Protein AF-A0A1A9VKH6-F1 (afdb_monomer_lite)

Sequence (543 aa):
MSTLSVKIGAVLDGSFSSAMTGSSAQLSRLGSTIRQLDTSMKSVSKFKELKHGALTSKVSWNKLEKQVTSLAQKGKTLKAAFDEANASVAKAKEAYLQKKDETSKAKLNEAKKLAAEAKKAYSQHKKDKTFEADFDKAKKEAKEGRLAYLQKRGALHAFSEEVRKSGKNIQSLIRDQHKLGASAEKLRSQYSKLNSAIKKRDMFLGRKAYFKSQMLETAGLALTLAAPIKVAIDFESAMADVKKVVQFDEDDAIHDKKAAEFGQKLKELSRTIPLSATELAQIAASGGQLGVPQEDLIKFITTVAKMSTAFDMSAEEAGDSIAKLANVYGIKVSEMERVGNIINHLSDNSAAKAGDMVKALAIVGGTAKQFGLNVKETSSLVNAFISLGKQPAKAATAINALLSKLQTAEGQSKEFKAAFEDMGITAGEMTQMISKNGQDALLYFFETLEKVDNQERSQILLNLFGQEYQDDIALLVGSLKNYKDAINNLAEEKKFEKSMQKEFDNRAATTANNLRLLRNAIAEVGMNLGSVMLPPLKWISSL

pLDDT: mean 78.03, std 17.99, range [29.08, 98.19]

Foldseek 3Di:
DVVVVVVVLVVLCVVVLCVVLVLLVVLVVLLVVLVVLLVLVVLLVVLVVLVVQLVVLVVVLVVLVVVLVVLVVVLVVLVVQLVVLVVQLVVLVVVCVVPVDPVSVVSNVVSVVSNVVSCVVNVCCVPPPVSVVVNVVSVVSSVVSVVSSVVSVVVSVVSQVVCVVVVHHNVVSVVCLVVLVVVLVVSVVVLVVSVVVVPPPVSPVVCLVVVVPPPVPDPPSCPSLVQLQVLLVLLVVLLVLLLVQAQPDPDPVSSVVVSVVVLVVLLVVLLVFLDFSSLLSLLSSLCSNLVNHPVCSVLLSVLLSLLCLLQVHRSNLSSLLLSLLCVLQVNHSVCSLLLSLLLLLLVVVAVAGSSQLSLLCSLQSNLCVVLVHDSLLSSLQSSLLVRLVDGSVLSSVLNSLVSVLLLCVVVDDPLLQVLQVVLVHGSVVLNVVSVVPSSVSVLSVLVSLLPDDPVSSLSSLCSRRNPSRSVSVVSCSVVVVSSVVSSVSPPDSVVRSCSSVVSSVVSCPDSSSSSSSSSSSSSSVSNVSNVSVVVVVVVVVVD

Radius of gyration: 35.44 Å; chains: 1; bounding box: 100×58×112 Å

Organism: Glossina austeni (NCBI:txid7395)

Secondary structure (DSSP, 8-state):
-HHHHHHHHHHHHHHHHHHHHHHHHHHHHHHHHHHHHHHHHHHHHHHHHHHHHHHHHHHHHHHHHHHHHHHHHHHHHHHHHHHHHHHHHHHHHHHHHHH-SHHHHHHHHHHHHHHHHHHHHHHHHHH-HHHHHHHHHHHHHHHHHHHHHHHHHHHHHHHHHHHHHTT--HHHHHHHHHTHHHHHHHHHHHHHHHHHHHT-THHHHHHHHHHTTTTTS-GGGHHHHHHHHHHHHHHHHHHHHHHHH----SSHHHHHHHHHHHHHHHHHHTTTSSS-HHHHHHHHHHHHHTT--HHHHHHHHHHHHHHHHHHT--HHHHHHHHHHHHHHHT--GGGHHHHHHHHHHHHHTSS--HHHHHHHHHHHHHHHHHHT--HHHHHHHHHHHHHTT--HHHHHHHHHHHHHHHHTGGGS-HHHHHHHHHTT--HHHHHHHHHH-HHHHHHHHHHHHHHS-HHHHHHHHHHHH-TTTHHHHHHHHTTHHHHHHHHHHTS-GGGTTTHHHHHHHHHHTSHHHHHHHHHHHHHHHHHHHHTTTHHHHHHHHT-

Structure (mmCIF, N/CA/C/O backbone):
data_AF-A0A1A9VKH6-F1
#
_entry.id   AF-A0A1A9VKH6-F1
#
loop_
_atom_site.group_PDB
_atom_site.id
_atom_site.type_symbol
_atom_site.label_atom_id
_atom_site.label_alt_id
_atom_site.label_comp_id
_atom_site.label_asym_id
_atom_site.label_entity_id
_atom_site.label_se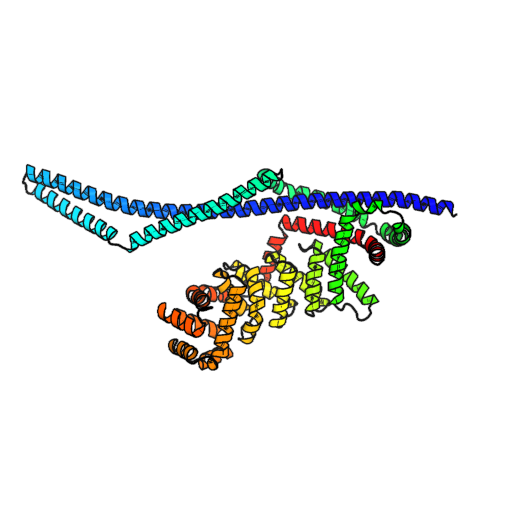q_id
_atom_site.pdbx_PDB_ins_code
_atom_site.Cartn_x
_atom_site.Cartn_y
_atom_site.Cartn_z
_atom_site.occupancy
_atom_site.B_iso_or_equiv
_atom_site.auth_seq_id
_atom_site.auth_comp_id
_atom_site.auth_asym_id
_atom_site.auth_atom_id
_atom_site.pdbx_PDB_model_num
ATOM 1 N N . MET A 1 1 ? 28.522 18.075 -61.435 1.00 38.22 1 MET A N 1
ATOM 2 C CA . MET A 1 1 ? 27.787 17.259 -60.436 1.00 38.22 1 MET A CA 1
ATOM 3 C C . MET A 1 1 ? 27.740 17.881 -59.032 1.00 38.22 1 MET A C 1
ATOM 5 O O . MET A 1 1 ? 26.731 17.701 -58.371 1.00 38.22 1 MET A O 1
ATOM 9 N N . SER A 1 2 ? 28.743 18.663 -58.600 1.00 35.50 2 SER A N 1
ATOM 10 C CA . SER A 1 2 ? 28.798 19.309 -57.265 1.00 35.50 2 SER A CA 1
ATOM 11 C C . SER A 1 2 ? 27.659 20.311 -56.955 1.00 35.50 2 SER A C 1
ATOM 13 O O . SER A 1 2 ? 27.172 20.388 -55.834 1.00 35.50 2 SER A O 1
ATOM 15 N N . THR A 1 3 ? 27.139 21.036 -57.946 1.00 29.84 3 THR A N 1
ATOM 16 C CA . THR A 1 3 ? 26.068 22.033 -57.740 1.00 29.84 3 THR A CA 1
ATOM 17 C C . THR A 1 3 ? 24.657 21.440 -57.636 1.00 29.84 3 THR A C 1
ATOM 19 O O . THR A 1 3 ? 23.766 22.075 -57.069 1.00 29.84 3 THR A O 1
ATOM 22 N N . LEU A 1 4 ? 24.439 20.219 -58.144 1.00 29.08 4 LEU A N 1
ATOM 23 C CA . LEU A 1 4 ? 23.148 19.525 -58.052 1.00 29.08 4 LEU A CA 1
ATOM 24 C C . LEU A 1 4 ? 22.957 18.865 -56.674 1.00 29.08 4 LEU A C 1
ATOM 26 O O . LEU A 1 4 ? 21.856 18.903 -56.133 1.00 29.08 4 LEU A O 1
ATOM 30 N N . SER A 1 5 ? 24.024 18.323 -56.074 1.00 30.30 5 SER A N 1
ATOM 31 C CA . SER A 1 5 ? 23.990 17.705 -54.739 1.00 30.30 5 SER A CA 1
ATOM 32 C C . SER A 1 5 ? 23.751 18.725 -53.618 1.00 30.30 5 SER A C 1
ATOM 34 O O . SER A 1 5 ? 22.994 18.441 -52.693 1.00 30.30 5 SER A O 1
ATOM 36 N N . VAL A 1 6 ? 24.305 19.937 -53.732 1.00 34.12 6 VAL A N 1
ATOM 37 C CA . VAL A 1 6 ? 24.100 21.031 -52.759 1.00 34.12 6 VAL A CA 1
ATOM 38 C C . VAL A 1 6 ? 22.668 21.584 -52.809 1.00 34.12 6 VAL A C 1
ATOM 40 O O . VAL A 1 6 ? 22.063 21.834 -51.767 1.00 34.12 6 VAL A O 1
ATOM 43 N N . LYS A 1 7 ? 22.069 21.711 -54.004 1.00 31.88 7 LYS A N 1
ATOM 44 C CA . LYS A 1 7 ? 20.663 22.134 -54.154 1.00 31.88 7 LYS A CA 1
ATOM 45 C C . LYS A 1 7 ? 19.668 21.083 -53.654 1.00 31.88 7 LYS A C 1
ATOM 47 O O . LYS A 1 7 ? 18.652 21.452 -53.075 1.00 31.88 7 LYS A O 1
ATOM 52 N N . ILE A 1 8 ? 19.957 19.792 -53.839 1.00 32.19 8 ILE A N 1
ATOM 53 C CA . ILE A 1 8 ? 19.136 18.703 -53.286 1.00 32.19 8 ILE A CA 1
ATOM 54 C C . ILE A 1 8 ? 19.253 18.668 -51.752 1.00 32.19 8 ILE A C 1
ATOM 56 O O . ILE A 1 8 ? 18.231 18.520 -51.089 1.00 32.19 8 ILE A O 1
ATOM 60 N N . GLY A 1 9 ? 20.446 18.902 -51.188 1.00 30.28 9 GLY A N 1
ATOM 61 C CA . GLY A 1 9 ? 20.658 19.066 -49.742 1.00 30.28 9 GLY A CA 1
ATOM 62 C C . GLY A 1 9 ? 19.829 20.207 -49.141 1.00 30.28 9 GLY A C 1
ATOM 63 O O . GLY A 1 9 ? 19.011 19.966 -48.265 1.00 30.28 9 GLY A O 1
ATOM 64 N N . ALA A 1 10 ? 19.909 21.421 -49.696 1.00 36.41 10 ALA A N 1
ATOM 65 C CA . ALA A 1 10 ? 19.155 22.580 -49.198 1.00 36.41 10 ALA A CA 1
ATOM 66 C C . ALA A 1 10 ? 17.617 22.423 -49.290 1.00 36.41 10 ALA A C 1
ATOM 68 O O . ALA A 1 10 ? 16.876 22.900 -48.428 1.00 36.41 10 ALA A O 1
ATOM 69 N N . VAL A 1 11 ? 17.113 21.733 -50.320 1.00 31.38 11 VAL A N 1
ATOM 70 C CA . VAL A 1 11 ? 15.673 21.450 -50.487 1.00 31.38 11 VAL A CA 1
ATOM 71 C C . VAL A 1 11 ? 15.212 20.313 -49.560 1.00 31.38 11 VAL A C 1
ATOM 73 O O . VAL A 1 11 ? 14.100 20.360 -49.019 1.00 31.38 11 VAL A O 1
ATOM 76 N N . LEU A 1 12 ? 16.060 19.309 -49.315 1.00 29.84 12 LEU A N 1
ATOM 77 C CA . LEU A 1 12 ? 15.813 18.256 -48.324 1.00 29.84 12 LEU A CA 1
ATOM 78 C C . LEU A 1 12 ? 15.900 18.787 -46.885 1.00 29.84 12 LEU A C 1
ATOM 80 O O . LEU A 1 12 ? 15.102 18.352 -46.057 1.00 29.84 12 LEU A O 1
ATOM 84 N N . ASP A 1 13 ? 16.763 19.766 -46.612 1.00 35.47 13 ASP A N 1
ATOM 85 C CA . ASP A 1 13 ? 16.831 20.512 -45.349 1.00 35.47 13 ASP A CA 1
ATOM 86 C C . ASP A 1 13 ? 15.595 21.359 -45.101 1.00 35.47 13 ASP A C 1
ATOM 88 O O . ASP A 1 13 ? 14.974 21.258 -44.045 1.00 35.47 13 ASP A O 1
ATOM 92 N N . GLY A 1 14 ? 15.195 22.171 -46.084 1.00 35.62 14 GLY A N 1
ATOM 93 C CA . GLY A 1 14 ? 14.018 23.028 -45.963 1.00 35.62 14 GLY A CA 1
ATOM 94 C C . GLY A 1 14 ? 12.742 22.212 -45.756 1.00 35.62 14 GLY A C 1
ATOM 95 O O . GLY A 1 14 ? 11.915 22.550 -44.908 1.00 35.62 14 GLY A O 1
ATOM 96 N N . SER A 1 15 ? 12.603 21.091 -46.469 1.00 40.88 15 SER A N 1
ATOM 97 C CA . SER A 1 15 ? 11.463 20.180 -46.319 1.00 40.88 15 SER A CA 1
ATOM 98 C C . SER A 1 15 ? 11.532 19.328 -45.047 1.00 40.88 15 SER A C 1
ATOM 100 O O . SER A 1 15 ? 10.490 19.061 -44.448 1.00 40.88 15 SER A O 1
ATOM 102 N N . PHE A 1 16 ? 12.724 18.934 -44.583 1.00 38.78 16 PHE A N 1
ATOM 103 C CA . PHE A 1 16 ? 12.888 18.189 -43.334 1.00 38.78 16 PHE A CA 1
ATOM 104 C C . PHE A 1 16 ? 12.698 19.063 -42.104 1.00 38.78 16 PHE A C 1
ATOM 106 O O . PHE A 1 16 ? 11.911 18.692 -41.242 1.00 38.78 16 PHE A O 1
ATOM 113 N N . SER A 1 17 ? 13.363 20.215 -42.040 1.00 43.66 17 SER A N 1
ATOM 114 C CA . SER A 1 17 ? 13.210 21.195 -40.965 1.00 43.66 17 SER A CA 1
ATOM 115 C C . SER A 1 17 ? 11.751 21.630 -40.859 1.00 43.66 17 SER A C 1
ATOM 117 O O . SER A 1 17 ? 11.148 21.510 -39.799 1.00 43.66 17 SER A O 1
ATOM 119 N N . SER A 1 18 ? 11.096 21.952 -41.979 1.00 47.28 18 SER A N 1
ATOM 120 C CA . SER A 1 18 ? 9.662 22.276 -41.971 1.00 47.28 18 SER A CA 1
ATOM 121 C C . SER A 1 18 ? 8.783 21.102 -41.517 1.00 47.28 18 SER A C 1
ATOM 123 O O . SER A 1 18 ? 7.842 21.300 -40.747 1.00 47.28 18 SER A O 1
ATOM 125 N N . ALA A 1 19 ? 9.089 19.866 -41.932 1.00 45.59 19 ALA A N 1
ATOM 126 C CA . ALA A 1 19 ? 8.353 18.677 -41.495 1.00 45.59 19 ALA A CA 1
ATOM 127 C C . ALA A 1 19 ? 8.596 18.335 -40.013 1.00 45.59 19 ALA A C 1
ATOM 129 O O . ALA A 1 19 ? 7.666 17.919 -39.320 1.00 45.59 19 ALA A O 1
ATOM 130 N N . MET A 1 20 ? 9.816 18.522 -39.508 1.00 45.56 20 MET A N 1
ATOM 131 C CA . MET A 1 20 ? 10.227 18.208 -38.140 1.00 45.56 20 MET A CA 1
ATOM 132 C C . MET A 1 20 ? 9.765 19.290 -37.165 1.00 45.56 20 MET A C 1
ATOM 134 O O . MET A 1 20 ? 9.184 18.962 -36.136 1.00 45.56 20 MET A O 1
ATOM 138 N N . THR A 1 21 ? 9.909 20.568 -37.512 1.00 53.59 21 THR A N 1
ATOM 139 C CA . THR A 1 21 ? 9.347 21.702 -36.767 1.00 53.59 21 THR A CA 1
ATOM 140 C C . THR A 1 21 ? 7.821 21.663 -36.794 1.00 53.59 21 THR A C 1
ATOM 142 O O . THR A 1 21 ? 7.192 21.864 -35.757 1.00 53.59 21 THR A O 1
ATOM 145 N N . GLY A 1 22 ? 7.205 21.307 -37.928 1.00 54.53 22 GLY A N 1
ATOM 146 C CA . GLY A 1 22 ? 5.760 21.090 -38.030 1.00 54.53 22 GLY A CA 1
ATOM 147 C C . GLY A 1 22 ? 5.271 19.941 -37.142 1.00 54.53 22 GLY A C 1
ATOM 148 O O . GLY A 1 22 ? 4.321 20.112 -36.375 1.00 54.53 22 GLY A O 1
ATOM 149 N N . SER A 1 23 ? 5.962 18.798 -37.175 1.00 53.09 23 SER A N 1
ATOM 150 C CA . SER A 1 23 ? 5.648 17.633 -36.336 1.00 53.09 23 SER A CA 1
ATOM 151 C C . SER A 1 23 ? 5.913 17.902 -34.852 1.00 53.09 23 SER A C 1
ATOM 153 O O . SER A 1 23 ? 5.099 17.529 -34.012 1.00 53.09 23 SER A O 1
ATOM 155 N N . SER A 1 24 ? 6.996 18.605 -34.508 1.00 55.12 24 SER A N 1
ATOM 156 C CA . SER A 1 24 ? 7.325 18.982 -33.129 1.00 55.12 24 SER A CA 1
ATOM 157 C C . SER A 1 24 ? 6.338 20.002 -32.565 1.00 55.12 24 SER A C 1
ATOM 159 O O . SER A 1 24 ? 5.857 19.850 -31.443 1.00 55.12 24 SER A O 1
ATOM 161 N N . ALA A 1 25 ? 5.940 21.004 -33.353 1.00 61.00 25 ALA A N 1
ATOM 162 C CA . ALA A 1 25 ? 4.904 21.954 -32.961 1.00 61.00 25 ALA A CA 1
ATOM 163 C C . ALA A 1 25 ? 3.552 21.253 -32.745 1.00 61.00 25 ALA A C 1
ATOM 165 O O . ALA A 1 25 ? 2.851 21.552 -31.777 1.00 61.00 25 ALA A O 1
ATOM 166 N N . GLN A 1 26 ? 3.194 20.287 -33.599 1.00 59.97 26 GLN A N 1
ATOM 167 C CA . GLN A 1 26 ? 1.998 19.460 -33.416 1.00 59.97 26 GLN A CA 1
ATOM 168 C C . GLN A 1 26 ? 2.089 18.576 -32.164 1.00 59.97 26 GLN A C 1
ATOM 170 O O . GLN A 1 26 ? 1.139 18.553 -31.384 1.00 59.97 26 GLN A O 1
ATOM 175 N N . LEU A 1 27 ? 3.224 17.914 -31.918 1.00 57.16 27 LEU A N 1
ATOM 176 C CA . LEU A 1 27 ? 3.473 17.109 -30.714 1.00 57.16 27 LEU A CA 1
ATOM 177 C C . LEU A 1 27 ? 3.444 17.953 -29.438 1.00 57.16 27 LEU A C 1
ATOM 179 O O . LEU A 1 27 ? 2.855 17.540 -28.444 1.00 57.16 27 LEU A O 1
ATOM 183 N N . SER A 1 28 ? 4.026 19.150 -29.470 1.00 62.94 28 SER A N 1
ATOM 184 C CA . SER A 1 28 ? 4.010 20.105 -28.361 1.00 62.94 28 SER A CA 1
ATOM 185 C C . SER A 1 28 ? 2.585 20.569 -28.047 1.00 62.94 28 SER A C 1
ATOM 187 O O . SER A 1 28 ? 2.179 20.562 -26.886 1.00 62.94 28 SER A O 1
ATOM 189 N N . ARG A 1 29 ? 1.775 20.865 -29.076 1.00 63.88 29 ARG A N 1
ATOM 190 C CA . ARG A 1 29 ? 0.344 21.197 -28.930 1.00 63.88 29 ARG A CA 1
ATOM 191 C C . ARG A 1 29 ? -0.488 20.019 -28.415 1.00 63.88 29 ARG A C 1
ATOM 193 O O . ARG A 1 29 ? -1.351 20.202 -27.561 1.00 63.88 29 ARG A O 1
ATOM 200 N N . LEU A 1 30 ? -0.230 18.806 -28.903 1.00 59.88 30 LEU A N 1
ATOM 201 C CA . LEU A 1 30 ? -0.862 17.575 -28.414 1.00 59.88 30 LEU A CA 1
ATOM 202 C C . LEU A 1 30 ? -0.508 17.337 -26.941 1.00 59.88 30 LEU A C 1
ATOM 204 O O . LEU A 1 30 ? -1.391 17.128 -26.113 1.00 59.88 30 LEU A O 1
ATOM 208 N N . GLY A 1 31 ? 0.775 17.447 -26.598 1.00 60.72 31 GLY A N 1
ATOM 209 C CA . GLY A 1 31 ? 1.282 17.311 -25.238 1.00 60.72 31 GLY A CA 1
ATOM 210 C C . GLY A 1 31 ? 0.727 18.370 -24.284 1.00 60.72 31 GLY A C 1
ATOM 211 O O . GLY A 1 31 ? 0.340 18.032 -23.166 1.00 60.72 31 GLY A O 1
ATOM 212 N N . SER A 1 32 ? 0.633 19.634 -24.706 1.00 64.25 32 SER A N 1
ATOM 213 C CA . SER A 1 32 ? 0.041 20.705 -23.894 1.00 64.25 32 SER A CA 1
ATOM 214 C C . SER A 1 32 ? -1.461 20.499 -23.689 1.00 64.25 32 SER A C 1
ATOM 216 O O . SER A 1 32 ? -1.935 20.641 -22.563 1.00 64.25 32 SER A O 1
ATOM 218 N N . THR A 1 33 ? -2.184 20.058 -24.723 1.00 62.16 33 THR A N 1
ATOM 219 C CA . THR A 1 33 ? -3.607 19.692 -24.629 1.00 62.16 33 THR A CA 1
ATOM 220 C C . THR A 1 33 ? -3.812 18.541 -23.644 1.00 62.16 33 THR A C 1
ATOM 222 O O . THR A 1 33 ? -4.641 18.635 -22.744 1.00 62.16 33 THR A O 1
ATOM 225 N N . ILE A 1 34 ? -3.007 17.477 -23.734 1.00 59.28 34 ILE A N 1
ATOM 226 C CA . ILE A 1 34 ? -3.058 16.339 -22.802 1.00 59.28 34 ILE A CA 1
ATOM 227 C C . ILE A 1 34 ? -2.752 16.770 -21.370 1.00 59.28 34 ILE A C 1
ATOM 229 O O . ILE A 1 34 ? -3.459 16.358 -20.456 1.00 59.28 34 ILE A O 1
ATOM 233 N N . ARG A 1 35 ? -1.741 17.620 -21.149 1.00 64.69 35 ARG A N 1
ATOM 234 C CA . ARG A 1 35 ? -1.442 18.159 -19.810 1.00 64.69 35 ARG A CA 1
ATOM 235 C C . ARG A 1 35 ? -2.611 18.971 -19.263 1.00 64.69 35 ARG A C 1
ATOM 237 O O . ARG A 1 35 ? -2.974 18.800 -18.108 1.00 64.69 35 ARG A O 1
ATOM 244 N N . GLN A 1 36 ? -3.228 19.820 -20.084 1.00 66.38 36 GLN A N 1
ATOM 245 C CA . GLN A 1 36 ? -4.409 20.581 -19.675 1.00 66.38 36 GLN A CA 1
ATOM 246 C C . GLN A 1 36 ? -5.580 19.662 -19.304 1.00 66.38 36 GLN A C 1
ATOM 248 O O . GLN A 1 36 ? -6.253 19.929 -18.307 1.00 66.38 36 GLN A O 1
ATOM 253 N N . LEU A 1 37 ? -5.795 18.583 -20.063 1.00 62.09 37 LEU A N 1
ATOM 254 C CA . LEU A 1 37 ? -6.806 17.565 -19.776 1.00 62.09 37 LEU A CA 1
ATOM 255 C C . LEU A 1 37 ? -6.500 16.787 -18.485 1.00 62.09 37 LEU A C 1
ATOM 257 O O . LEU A 1 37 ? -7.397 16.629 -17.661 1.00 62.09 37 LEU A O 1
ATOM 261 N N . ASP A 1 38 ? -5.251 16.366 -18.269 1.00 61.97 38 ASP A N 1
ATOM 262 C CA . ASP A 1 38 ? -4.799 15.676 -17.050 1.00 61.97 38 ASP A CA 1
ATOM 263 C C . ASP A 1 38 ? -5.007 16.546 -15.807 1.00 61.97 38 ASP A C 1
ATOM 265 O O . ASP A 1 38 ? -5.661 16.125 -14.852 1.00 61.97 38 ASP A O 1
ATOM 269 N N . THR A 1 39 ? -4.547 17.801 -15.845 1.00 69.69 39 THR A N 1
ATOM 270 C CA . THR A 1 39 ? -4.762 18.761 -14.756 1.00 69.69 39 THR A CA 1
ATOM 271 C C . THR A 1 39 ? -6.251 18.944 -14.473 1.00 69.69 39 THR A C 1
ATOM 273 O O . THR A 1 39 ? -6.669 18.908 -13.320 1.00 69.69 39 THR A O 1
ATOM 276 N N . SER A 1 40 ? -7.073 19.095 -15.515 1.00 69.50 40 SER A N 1
ATOM 277 C CA . SER A 1 40 ? -8.523 19.236 -15.368 1.00 69.50 40 SER A CA 1
ATOM 278 C C . SER A 1 40 ? -9.177 17.992 -14.750 1.00 69.50 40 SER A C 1
ATOM 280 O O . SER A 1 40 ? -10.001 18.130 -13.848 1.00 69.50 40 SER A O 1
ATOM 282 N N . MET A 1 41 ? -8.789 16.780 -15.160 1.00 66.38 41 MET A N 1
ATOM 283 C CA . MET A 1 41 ? -9.298 15.537 -14.564 1.00 66.38 41 MET A CA 1
ATOM 284 C C . MET A 1 41 ? -8.860 15.359 -13.112 1.00 66.38 41 MET A C 1
ATOM 286 O O . MET A 1 41 ? -9.684 14.976 -12.282 1.00 66.38 41 MET A O 1
ATOM 290 N N . LYS A 1 42 ? -7.600 15.668 -12.783 1.00 71.69 42 LYS A N 1
ATOM 291 C CA . LYS A 1 42 ? -7.101 15.669 -11.399 1.00 71.69 42 LYS A CA 1
ATOM 292 C C . LYS A 1 42 ? -7.910 16.624 -10.534 1.00 71.69 42 LYS A C 1
ATOM 294 O O . LYS A 1 42 ? -8.342 16.237 -9.450 1.00 71.69 42 LYS A O 1
ATOM 299 N N . SER A 1 43 ? -8.205 17.823 -11.044 1.00 75.62 43 SER A N 1
ATOM 300 C CA . SER A 1 43 ? -9.053 18.775 -10.330 1.00 75.62 43 SER A CA 1
ATOM 301 C C . SER A 1 43 ? -10.467 18.237 -10.094 1.00 75.62 43 SER A C 1
ATOM 303 O O . SER A 1 43 ? -11.006 18.380 -8.998 1.00 75.62 43 SER A O 1
ATOM 305 N N . VAL A 1 44 ? -11.066 17.573 -11.088 1.00 71.94 44 VAL A N 1
ATOM 306 C CA . VAL A 1 44 ? -12.396 16.958 -10.945 1.00 71.94 44 VAL A CA 1
ATOM 307 C C . VAL A 1 44 ? -12.380 15.783 -9.963 1.00 71.94 44 VAL A C 1
ATOM 309 O O . VAL A 1 44 ? -13.291 15.669 -9.144 1.00 71.94 44 VAL A O 1
ATOM 312 N N . SER A 1 45 ? -11.354 14.929 -10.009 1.00 68.81 45 SER A N 1
ATOM 313 C CA . SER A 1 45 ? -11.185 13.814 -9.071 1.00 68.81 45 SER A CA 1
ATOM 314 C C . SER A 1 45 ? -11.080 14.322 -7.633 1.00 68.81 45 SER A C 1
ATOM 316 O O . SER A 1 45 ? -11.867 13.918 -6.774 1.00 68.81 45 SER A O 1
ATOM 318 N N . LYS A 1 46 ? -10.208 15.314 -7.394 1.00 78.12 46 LYS A N 1
ATOM 319 C CA . LYS A 1 46 ? -10.039 15.919 -6.070 1.00 78.12 46 LYS A CA 1
ATOM 320 C C . LYS A 1 46 ? -11.318 16.584 -5.570 1.00 78.12 46 LYS A C 1
ATOM 322 O O . LYS A 1 46 ? -11.678 16.429 -4.405 1.00 78.12 46 LYS A O 1
ATOM 327 N N . PHE A 1 47 ? -12.059 17.260 -6.450 1.00 82.38 47 PHE A N 1
ATOM 328 C CA . PHE A 1 47 ? -13.367 17.812 -6.104 1.00 82.38 47 PHE A CA 1
ATOM 329 C C . PHE A 1 47 ? -14.367 16.727 -5.689 1.00 82.38 47 PHE A C 1
ATOM 331 O O . PHE A 1 47 ? -15.064 16.897 -4.689 1.00 82.38 47 PHE A O 1
ATOM 338 N N . LYS A 1 48 ? -14.451 15.612 -6.431 1.00 74.75 48 LYS A N 1
ATOM 339 C CA . LYS A 1 48 ? -15.344 14.488 -6.098 1.00 74.75 48 LYS A CA 1
ATOM 340 C C . LYS A 1 48 ? -14.987 13.875 -4.745 1.00 74.75 48 LYS A C 1
ATOM 342 O O . LYS A 1 48 ? -15.892 13.667 -3.942 1.00 74.75 48 LYS A O 1
ATOM 347 N N . GLU A 1 49 ? -13.701 13.655 -4.478 1.00 76.44 49 GLU A N 1
ATOM 348 C CA . GLU A 1 49 ? -13.193 13.144 -3.199 1.00 76.44 49 GLU A CA 1
ATOM 349 C C . GLU A 1 49 ? -13.579 14.069 -2.033 1.00 76.44 49 GLU A C 1
ATOM 351 O O . GLU A 1 49 ? -14.222 13.637 -1.075 1.00 76.44 49 GLU A O 1
ATOM 356 N N . LEU A 1 50 ? -13.273 15.368 -2.144 1.00 75.00 50 LEU A N 1
ATOM 357 C CA . LEU A 1 50 ? -13.598 16.364 -1.118 1.00 75.00 50 LEU A CA 1
ATOM 358 C C . LEU A 1 50 ? -15.114 16.501 -0.912 1.00 75.00 50 LEU A C 1
ATOM 360 O O . LEU A 1 50 ? -15.583 16.582 0.226 1.00 75.00 50 LEU A O 1
ATOM 364 N N . LYS A 1 51 ? -15.899 16.481 -1.998 1.00 75.62 51 LYS A N 1
ATOM 365 C CA . LYS A 1 51 ? -17.366 16.537 -1.950 1.00 75.62 51 LYS A CA 1
ATOM 366 C C . LYS A 1 51 ? -17.944 15.305 -1.266 1.00 75.62 51 LYS A C 1
ATOM 368 O O . LYS A 1 51 ? -18.813 15.451 -0.409 1.00 75.62 51 LYS A O 1
ATOM 373 N N . HIS A 1 52 ? -17.469 14.114 -1.621 1.00 71.81 52 HIS A N 1
ATOM 374 C CA . HIS A 1 52 ? -17.884 12.872 -0.979 1.00 71.81 52 HIS A CA 1
ATOM 375 C C . HIS A 1 52 ? -17.535 12.896 0.513 1.00 71.81 52 HIS A C 1
ATOM 377 O O . HIS A 1 52 ? -18.414 12.706 1.349 1.00 71.81 52 HIS A O 1
ATOM 383 N N . GLY A 1 53 ? -16.296 13.258 0.862 1.00 61.56 53 GLY A N 1
ATOM 384 C CA . GLY A 1 53 ? -15.856 13.380 2.250 1.00 61.56 53 GLY A CA 1
ATOM 385 C C . GLY A 1 53 ? -16.712 14.345 3.079 1.00 61.56 53 GLY A C 1
ATOM 386 O O . GLY A 1 53 ? -17.035 14.028 4.225 1.00 61.56 53 GLY A O 1
ATOM 387 N N . ALA A 1 54 ? -17.101 15.492 2.509 1.00 65.25 54 ALA A N 1
ATOM 388 C CA . ALA A 1 54 ? -17.978 16.470 3.155 1.00 65.25 54 ALA A CA 1
ATOM 389 C C . ALA A 1 54 ? -19.434 15.983 3.290 1.00 65.25 54 ALA A C 1
ATOM 391 O O . ALA A 1 54 ? -20.092 16.283 4.285 1.00 65.25 54 ALA A O 1
ATOM 392 N N . LEU A 1 55 ? -19.956 15.232 2.315 1.00 60.78 55 LEU A N 1
ATOM 393 C CA . LEU A 1 55 ? -21.300 14.651 2.391 1.00 60.78 55 LEU A CA 1
ATOM 394 C C . LEU A 1 55 ? -21.372 13.539 3.440 1.00 60.78 55 LEU A C 1
ATOM 396 O O . LEU A 1 55 ? -22.282 13.546 4.267 1.00 60.78 55 LEU A O 1
ATOM 400 N N . THR A 1 56 ? -20.394 12.633 3.457 1.00 61.28 56 THR A N 1
ATOM 401 C CA . THR A 1 56 ? -20.336 11.532 4.425 1.00 61.28 56 THR A CA 1
ATOM 402 C C . THR A 1 56 ? -20.215 12.064 5.854 1.00 61.28 56 THR A C 1
ATOM 404 O O . THR A 1 56 ? -20.952 11.627 6.733 1.00 61.28 56 THR A O 1
ATOM 407 N N . SER A 1 57 ? -19.375 13.080 6.096 1.00 51.25 57 SER A N 1
ATOM 408 C CA . SER A 1 57 ? -19.293 13.710 7.423 1.00 51.25 57 SER A CA 1
ATOM 409 C C . SER A 1 57 ? -20.567 14.461 7.814 1.00 51.25 57 SER A C 1
ATOM 411 O O . SER A 1 57 ? -20.945 14.421 8.982 1.00 51.25 57 SER A O 1
ATOM 413 N N . LYS A 1 58 ? -21.270 15.090 6.859 1.00 62.47 58 LYS A N 1
ATOM 414 C CA . LYS A 1 58 ? -22.578 15.718 7.109 1.00 62.47 58 LYS A CA 1
ATOM 415 C C . LYS A 1 58 ? -23.625 14.694 7.546 1.00 62.47 58 LYS A C 1
ATOM 417 O O . LYS A 1 58 ? -24.374 14.952 8.480 1.00 62.47 58 LYS A O 1
ATOM 422 N N . VAL A 1 59 ? -23.675 13.537 6.888 1.00 57.81 59 VAL A N 1
ATOM 423 C CA . VAL A 1 59 ? -24.604 12.448 7.232 1.00 57.81 59 VAL A CA 1
ATOM 424 C C . VAL A 1 59 ? -24.312 11.915 8.638 1.00 57.81 59 VAL A C 1
ATOM 426 O O . VAL A 1 59 ? -25.239 11.797 9.442 1.00 57.81 59 VAL A O 1
ATOM 429 N N . SER A 1 60 ? -23.040 11.662 8.964 1.00 53.94 60 SER A N 1
ATOM 430 C CA . SER A 1 60 ? -22.631 11.224 10.306 1.00 53.94 60 SER A CA 1
ATOM 431 C C . SER A 1 60 ? -22.963 12.261 11.380 1.00 53.94 60 SER A C 1
ATOM 433 O O . SER A 1 60 ? -23.546 11.911 12.403 1.00 53.94 60 SER A O 1
ATOM 435 N N . TRP A 1 61 ? -22.668 13.542 11.133 1.00 59.16 61 TRP A N 1
ATOM 436 C CA . TRP A 1 61 ? -23.025 14.630 12.045 1.00 59.16 61 TRP A CA 1
ATOM 437 C C . TRP A 1 61 ? -24.542 14.714 12.271 1.00 59.16 61 TRP A C 1
ATOM 439 O O . TRP A 1 61 ? -24.974 14.736 13.420 1.00 59.16 61 TRP A O 1
ATOM 449 N N . ASN A 1 62 ? -25.357 14.656 11.213 1.00 58.19 62 ASN A N 1
ATOM 450 C CA . ASN A 1 62 ? -26.819 14.670 11.335 1.00 58.19 62 ASN A CA 1
ATOM 451 C C . ASN A 1 62 ? -27.353 13.490 12.170 1.00 58.19 62 ASN A C 1
ATOM 453 O O . ASN A 1 62 ? -28.357 13.629 12.866 1.00 58.19 62 ASN A O 1
ATOM 457 N N . LYS A 1 63 ? -26.715 12.313 12.101 1.00 60.94 63 LYS A N 1
ATOM 458 C CA . LYS A 1 63 ? -27.090 11.149 12.922 1.00 60.94 63 LYS A CA 1
ATOM 459 C C . LYS A 1 63 ? -26.808 11.401 14.407 1.00 60.94 63 LYS A C 1
ATOM 461 O O . LYS A 1 63 ? -27.679 11.134 15.231 1.00 60.94 63 LYS A O 1
ATOM 466 N N . LEU A 1 64 ? -25.636 11.951 14.723 1.00 56.19 64 LEU A N 1
ATOM 467 C CA . LEU A 1 64 ? -25.247 12.324 16.088 1.00 56.19 64 LEU A CA 1
ATOM 468 C C . LEU A 1 64 ? -26.147 13.439 16.639 1.00 56.19 64 LEU A C 1
ATOM 470 O O . LEU A 1 64 ? -26.605 13.371 17.775 1.00 56.19 64 LEU A O 1
ATOM 474 N N . GLU A 1 65 ? -26.483 14.432 15.814 1.00 58.91 65 GLU A N 1
ATOM 475 C CA . GLU A 1 65 ? -27.413 15.499 16.191 1.00 58.91 65 GLU A CA 1
ATOM 476 C C . GLU A 1 65 ? -28.806 14.940 16.509 1.00 58.91 65 GLU A C 1
ATOM 478 O O . GLU A 1 65 ? -29.365 15.266 17.554 1.00 58.91 65 GLU A O 1
ATOM 483 N N . LYS A 1 66 ? -29.329 14.014 15.690 1.00 63.97 66 LYS A N 1
ATOM 484 C CA . LYS A 1 66 ? -30.589 13.310 15.986 1.00 63.97 66 LYS A CA 1
ATOM 485 C C . LYS A 1 66 ? -30.536 12.542 17.307 1.00 63.97 66 LYS A C 1
ATOM 487 O O . LYS A 1 66 ? -31.523 12.551 18.039 1.00 63.97 66 LYS A O 1
ATOM 492 N N . GLN A 1 67 ? -29.410 11.902 17.631 1.00 64.81 67 GLN A N 1
ATOM 493 C CA . GLN A 1 67 ? -29.231 11.231 18.922 1.00 64.81 67 GLN A CA 1
ATOM 494 C C . GLN A 1 67 ? -29.293 12.235 20.078 1.00 64.81 67 GLN A C 1
ATOM 496 O O . GLN A 1 67 ? -30.079 12.033 21.006 1.00 64.81 67 GLN A O 1
ATOM 501 N N . VAL A 1 68 ? -28.580 13.361 19.981 1.00 64.62 68 VAL A N 1
ATOM 502 C CA . VAL A 1 68 ? -28.642 14.444 20.977 1.00 64.62 68 VAL A CA 1
ATOM 503 C C . VAL A 1 68 ? -30.070 14.979 21.126 1.00 64.62 68 VAL A C 1
ATOM 505 O O . VAL A 1 68 ? -30.554 15.111 22.250 1.00 64.62 68 VAL A O 1
ATOM 508 N N . THR A 1 69 ? -30.786 15.237 20.027 1.00 65.38 69 THR A N 1
ATOM 509 C CA . THR A 1 69 ? -32.186 15.692 20.073 1.00 65.38 69 THR A CA 1
ATOM 510 C C . THR A 1 69 ? -33.099 14.655 20.729 1.00 65.38 69 THR A C 1
ATOM 512 O O . THR A 1 69 ? -33.923 15.020 21.564 1.00 65.38 69 THR A O 1
ATOM 515 N N . SER A 1 70 ? -32.931 13.368 20.414 1.00 70.31 70 SER A N 1
ATOM 516 C CA . SER A 1 70 ? -33.746 12.288 20.987 1.00 70.31 70 SER A CA 1
ATOM 517 C C . SER A 1 70 ? -33.541 12.133 22.499 1.00 70.31 70 SER A C 1
ATOM 519 O O . SER A 1 70 ? -34.513 12.004 23.246 1.00 70.31 70 SER A O 1
ATOM 521 N N . LEU A 1 71 ? -32.292 12.238 22.967 1.00 73.50 71 LEU A N 1
ATOM 522 C CA . LEU A 1 71 ? -31.952 12.193 24.389 1.00 73.50 71 LEU A CA 1
ATOM 523 C C . LEU A 1 71 ? -32.482 13.438 25.112 1.00 73.50 71 LEU A C 1
ATOM 525 O O . LEU A 1 71 ? -33.105 13.323 26.168 1.00 73.50 71 LEU A O 1
ATOM 529 N N . ALA A 1 72 ? -32.334 14.621 24.508 1.00 71.25 72 ALA A N 1
ATOM 530 C CA . ALA A 1 72 ? -32.879 15.863 25.052 1.00 71.25 72 ALA A CA 1
ATOM 531 C C . ALA A 1 72 ? -34.415 15.826 25.166 1.00 71.25 72 ALA A C 1
ATOM 533 O O . ALA A 1 72 ? -34.983 16.321 26.142 1.00 71.25 72 ALA A O 1
ATOM 534 N N . GLN A 1 73 ? -35.096 15.227 24.187 1.00 73.75 73 GLN A N 1
ATOM 535 C CA . GLN A 1 73 ? -36.550 15.098 24.180 1.00 73.75 73 GLN A CA 1
ATOM 536 C C . GLN A 1 73 ? -37.035 14.101 25.234 1.00 73.75 73 GLN A C 1
ATOM 538 O O . GLN A 1 73 ? -37.974 14.427 25.956 1.00 73.75 73 GLN A O 1
ATOM 543 N N . LYS A 1 74 ? -36.338 12.968 25.408 1.00 73.38 74 LYS A N 1
ATOM 544 C CA . LYS A 1 74 ? -36.607 11.988 26.475 1.00 73.38 74 LYS A CA 1
ATOM 545 C C . LYS A 1 74 ? -36.548 12.626 27.870 1.00 73.38 74 LYS A C 1
ATOM 547 O O . LYS A 1 74 ? -37.448 12.408 28.684 1.00 73.38 74 LYS A O 1
ATOM 552 N N . GLY A 1 75 ? -35.547 13.477 28.120 1.00 70.19 75 GLY A N 1
ATOM 553 C CA . GLY A 1 75 ? -35.432 14.229 29.375 1.00 70.19 75 GLY A CA 1
ATOM 554 C C . GLY A 1 75 ? -36.556 15.252 29.582 1.00 70.19 75 GLY A C 1
ATOM 555 O O . GLY A 1 75 ? -37.121 15.345 30.673 1.00 70.19 75 GLY A O 1
ATOM 556 N N . LYS A 1 76 ? -36.951 15.981 28.526 1.00 76.38 76 LYS A N 1
ATOM 557 C CA . LYS A 1 76 ? -38.079 16.930 28.582 1.00 76.38 76 LYS A CA 1
ATOM 558 C C . LYS A 1 76 ? -39.423 16.243 28.831 1.00 76.38 76 LYS A C 1
ATOM 560 O O . LYS A 1 76 ? -40.194 16.742 29.644 1.00 76.38 76 LYS A O 1
ATOM 565 N N . THR A 1 77 ? -39.704 15.111 28.183 1.00 76.81 77 THR A N 1
ATOM 566 C CA . THR A 1 77 ? -40.965 14.370 28.368 1.00 76.81 77 THR A CA 1
ATOM 567 C C . THR A 1 77 ? -41.112 13.819 29.782 1.00 76.81 77 THR A C 1
ATOM 569 O O . THR A 1 77 ? -42.188 13.919 30.362 1.00 76.81 77 THR A O 1
ATOM 572 N N . LEU A 1 78 ? -40.028 13.307 30.375 1.00 72.81 78 LEU A N 1
ATOM 573 C CA . LEU A 1 78 ? -40.044 12.811 31.756 1.00 72.81 78 LEU A CA 1
ATOM 574 C C . LEU A 1 78 ? -40.273 13.940 32.767 1.00 72.81 78 LEU A C 1
ATOM 576 O O . LEU A 1 78 ? -40.999 13.757 33.743 1.00 72.81 78 LEU A O 1
ATOM 580 N N . LYS A 1 79 ? -39.697 15.122 32.514 1.00 76.00 79 LYS A N 1
ATOM 581 C CA . LYS A 1 79 ? -39.944 16.315 33.327 1.00 76.00 79 LYS A CA 1
ATOM 582 C C . LYS A 1 79 ? -41.390 16.806 33.203 1.00 76.00 79 LYS A C 1
ATOM 584 O O . LYS A 1 79 ? -42.020 17.068 34.222 1.00 76.00 79 LYS A O 1
ATOM 589 N N . ALA A 1 80 ? -41.918 16.892 31.983 1.00 76.44 80 ALA A N 1
ATOM 590 C CA . ALA A 1 80 ? -43.294 17.319 31.737 1.00 76.44 80 ALA A CA 1
ATOM 591 C C . ALA A 1 80 ? -44.316 16.378 32.397 1.00 76.44 80 ALA A C 1
ATOM 593 O O . ALA A 1 80 ? -45.209 16.854 33.088 1.00 76.44 80 ALA A O 1
ATOM 594 N N . ALA A 1 81 ? -44.127 15.058 32.280 1.00 75.50 81 ALA A N 1
ATOM 595 C CA . ALA A 1 81 ? -44.985 14.064 32.929 1.00 75.50 81 ALA A CA 1
ATOM 596 C C . ALA A 1 81 ? -44.968 14.178 34.467 1.00 75.50 81 ALA A C 1
ATOM 598 O O . ALA A 1 81 ? -45.995 14.006 35.120 1.00 75.50 81 ALA A O 1
ATOM 599 N N . PHE A 1 82 ? -43.814 14.503 35.061 1.00 78.38 82 PHE A N 1
ATOM 600 C CA . PHE A 1 82 ? -43.709 14.764 36.499 1.00 78.38 82 PHE A CA 1
ATOM 601 C C . PHE A 1 82 ? -44.417 16.062 36.917 1.00 78.38 82 PHE A C 1
ATOM 603 O O . PHE A 1 82 ? -45.152 16.073 37.908 1.00 78.38 82 PHE A O 1
ATOM 610 N N . ASP A 1 83 ? -44.219 17.147 36.166 1.00 77.06 83 ASP A N 1
ATOM 611 C CA . ASP A 1 83 ? -44.831 18.448 36.448 1.00 77.06 83 ASP A CA 1
ATOM 612 C C . ASP A 1 83 ? -46.373 18.377 36.290 1.00 77.06 83 ASP A C 1
ATOM 614 O O . ASP A 1 83 ? -47.111 18.888 37.138 1.00 77.06 83 ASP A O 1
ATOM 618 N N . GLU A 1 84 ? -46.876 17.646 35.289 1.00 76.62 84 GLU A N 1
ATOM 619 C CA . GLU A 1 84 ? -48.308 17.400 35.052 1.00 76.62 84 GLU A CA 1
ATOM 620 C C . GLU A 1 84 ? -48.953 16.515 36.132 1.00 76.62 84 GLU A C 1
ATOM 622 O O . GLU A 1 84 ? -50.055 16.807 36.614 1.00 76.62 84 GLU A O 1
ATOM 627 N N . ALA A 1 85 ? -48.249 15.475 36.588 1.00 75.50 85 ALA A N 1
ATOM 628 C CA . ALA A 1 85 ? -48.719 14.635 37.686 1.00 75.50 85 ALA A CA 1
ATOM 629 C C . ALA A 1 85 ? -48.818 15.424 39.008 1.00 75.50 85 ALA A C 1
ATOM 631 O O . ALA A 1 85 ? -49.795 15.281 39.745 1.00 75.50 85 ALA A O 1
ATOM 632 N N . ASN A 1 86 ? -47.869 16.327 39.288 1.00 73.88 86 ASN A N 1
ATOM 633 C CA . ASN A 1 86 ? -47.935 17.209 40.461 1.00 73.88 86 ASN A CA 1
ATOM 634 C C . ASN A 1 86 ? -49.071 18.237 40.365 1.00 73.88 86 ASN A C 1
ATOM 636 O O . ASN A 1 86 ? -49.767 18.478 41.355 1.00 73.88 86 ASN A O 1
ATOM 640 N N . ALA A 1 87 ? -49.294 18.820 39.185 1.00 76.44 87 ALA A N 1
ATOM 641 C CA . ALA A 1 87 ? -50.420 19.723 38.955 1.00 76.44 87 ALA A CA 1
ATOM 642 C C . ALA A 1 87 ? -51.770 19.007 39.154 1.00 76.44 87 ALA A C 1
ATOM 644 O O . ALA A 1 87 ? -52.701 19.571 39.732 1.00 76.44 87 ALA A O 1
ATOM 645 N N . SER A 1 88 ? -51.860 17.739 38.745 1.00 74.56 88 SER A N 1
ATOM 646 C CA . SER A 1 88 ? -53.045 16.897 38.948 1.00 74.56 88 SER A CA 1
ATOM 647 C C . SER A 1 88 ? -53.303 16.601 40.429 1.00 74.56 88 SER A C 1
ATOM 649 O O . SER A 1 88 ? -54.452 16.643 40.871 1.00 74.56 88 SER A O 1
ATOM 651 N N . VAL A 1 89 ? -52.249 16.401 41.232 1.00 79.19 89 VAL A N 1
ATOM 652 C CA . VAL A 1 89 ? -52.360 16.288 42.699 1.00 79.19 89 VAL A CA 1
ATOM 653 C C . VAL A 1 89 ? -52.883 17.578 43.325 1.00 79.19 89 VAL A C 1
ATOM 655 O O . VAL A 1 89 ? -53.744 17.511 44.202 1.00 79.19 89 VAL A O 1
ATOM 658 N N . ALA A 1 90 ? -52.395 18.744 42.890 1.00 80.00 90 ALA A N 1
ATOM 659 C CA . ALA A 1 90 ? -52.855 20.034 43.407 1.00 80.00 90 ALA A CA 1
ATOM 660 C C . ALA A 1 90 ? -54.358 20.240 43.145 1.00 80.00 90 ALA A C 1
ATOM 662 O O . ALA A 1 90 ? -55.113 20.491 44.085 1.00 80.00 90 ALA A O 1
ATOM 663 N N . LYS A 1 91 ? -54.806 19.995 41.906 1.00 78.69 91 LYS A N 1
ATOM 664 C CA . LYS A 1 91 ? -56.227 20.069 41.523 1.00 78.69 91 LYS A CA 1
ATOM 665 C C . LYS A 1 91 ? -57.098 19.073 42.293 1.00 78.69 91 LYS A C 1
ATOM 667 O O . LYS A 1 91 ? -58.166 19.431 42.786 1.00 78.69 91 LYS A O 1
ATOM 672 N N . ALA A 1 92 ? -56.649 17.824 42.439 1.00 75.31 92 ALA A N 1
ATOM 673 C CA . ALA A 1 92 ? -57.388 16.809 43.192 1.00 75.31 92 ALA A CA 1
ATOM 674 C C . ALA A 1 92 ? -57.463 17.137 44.695 1.00 75.31 92 ALA A C 1
ATOM 676 O O . ALA A 1 92 ? -58.462 16.839 45.350 1.00 75.31 92 ALA A O 1
ATOM 677 N N . LYS A 1 93 ? -56.427 17.786 45.244 1.00 80.00 93 LYS A N 1
ATOM 678 C CA . LYS A 1 93 ? -56.387 18.230 46.642 1.00 80.00 93 LYS A CA 1
ATOM 679 C C . LYS A 1 93 ? -57.371 19.370 46.889 1.00 80.00 93 LYS A C 1
ATOM 681 O O . LYS A 1 93 ? -58.087 19.324 47.883 1.00 80.00 93 LYS A O 1
ATOM 686 N N . GLU A 1 94 ? -57.439 20.348 45.990 1.00 77.56 94 GLU A N 1
ATOM 687 C CA . GLU A 1 94 ? -58.439 21.423 46.045 1.00 77.56 94 GLU A CA 1
ATOM 688 C C . GLU A 1 94 ? -59.867 20.871 45.961 1.00 77.56 94 GLU A C 1
ATOM 690 O O . GLU A 1 94 ? -60.704 21.203 46.799 1.00 77.56 94 GLU A O 1
ATOM 695 N N . ALA A 1 95 ? -60.129 19.954 45.025 1.00 74.12 95 ALA A N 1
ATOM 696 C CA . ALA A 1 95 ? -61.440 19.321 44.879 1.00 74.12 95 ALA A CA 1
ATOM 697 C C . ALA A 1 95 ? -61.867 18.535 46.135 1.00 74.12 95 ALA A C 1
ATOM 699 O O . ALA A 1 95 ? -63.030 18.597 46.536 1.00 74.12 95 ALA A O 1
ATOM 700 N N . TYR A 1 96 ? -60.934 17.830 46.783 1.00 76.62 96 TYR A N 1
ATOM 701 C CA . TYR A 1 96 ? -61.192 17.150 48.055 1.00 76.62 96 TYR A CA 1
ATOM 702 C C . TYR A 1 96 ? -61.430 18.133 49.209 1.00 76.62 96 TYR A C 1
ATOM 704 O O . TYR A 1 96 ? -62.323 17.912 50.020 1.00 76.62 96 TYR A O 1
ATOM 712 N N . LEU A 1 97 ? -60.681 19.237 49.284 1.00 79.25 97 LEU A N 1
ATOM 713 C CA . LEU A 1 97 ? -60.879 20.257 50.322 1.00 79.25 97 LEU A CA 1
ATOM 714 C C . LEU A 1 97 ? -62.246 20.947 50.215 1.00 79.25 97 LEU A C 1
ATOM 716 O O . LEU A 1 97 ? -62.804 21.321 51.246 1.00 79.25 97 LEU A O 1
ATOM 720 N N . GLN A 1 98 ? -62.783 21.072 48.998 1.00 78.50 98 GLN A N 1
ATOM 721 C CA . GLN A 1 98 ? -64.113 21.628 48.748 1.00 78.50 98 GLN A CA 1
ATOM 722 C C . GLN A 1 98 ? -65.245 20.643 49.062 1.00 78.50 98 GLN A C 1
ATOM 724 O O . GLN A 1 98 ? -66.217 21.031 49.702 1.00 78.50 98 GLN A O 1
ATOM 729 N N . LYS A 1 99 ? -65.144 19.385 48.609 1.00 82.44 99 LYS A N 1
ATOM 730 C CA . LYS A 1 99 ? -66.264 18.427 48.686 1.00 82.44 99 LYS A CA 1
ATOM 731 C C . LYS A 1 99 ? -66.206 17.472 49.881 1.00 82.44 99 LYS A C 1
ATOM 733 O O . LYS A 1 99 ? -67.250 17.062 50.373 1.00 82.44 99 LYS A O 1
ATOM 738 N N . LYS A 1 100 ? -64.999 17.133 50.348 1.00 80.12 100 LYS A N 1
ATOM 739 C CA . LYS A 1 100 ? -64.708 16.239 51.488 1.00 80.12 100 LYS A CA 1
ATOM 740 C C . LYS A 1 100 ? -65.433 14.884 51.457 1.00 80.12 100 LYS A C 1
ATOM 742 O O . LYS A 1 100 ? -65.697 14.300 52.504 1.00 80.12 100 LYS A O 1
ATOM 747 N N . ASP A 1 101 ? -65.720 14.369 50.266 1.00 78.75 101 ASP A N 1
ATOM 748 C CA . ASP A 1 101 ? -66.410 13.095 50.052 1.00 78.75 101 ASP A CA 1
ATOM 749 C C . ASP A 1 101 ? -65.437 11.953 49.689 1.00 78.75 101 ASP A C 1
ATOM 751 O O . ASP A 1 101 ? -64.293 12.176 49.281 1.00 78.75 101 ASP A O 1
ATOM 755 N N . GLU A 1 102 ? -65.897 10.705 49.815 1.00 76.81 102 GLU A N 1
ATOM 756 C CA . GLU A 1 102 ? -65.109 9.497 49.511 1.00 76.81 102 GLU A CA 1
ATOM 757 C C . GLU A 1 102 ? -64.613 9.453 48.052 1.00 76.81 102 GLU A C 1
ATOM 759 O O . GLU A 1 102 ? -63.495 9.010 47.785 1.00 76.81 102 GLU A O 1
ATOM 764 N N . THR A 1 103 ? -65.377 9.995 47.100 1.00 74.69 103 THR A N 1
ATOM 765 C CA . THR A 1 103 ? -65.007 10.000 45.676 1.00 74.69 103 THR A CA 1
ATOM 766 C C . THR A 1 103 ? -63.877 10.992 45.399 1.00 74.69 103 THR A C 1
ATOM 768 O O . THR A 1 103 ? -62.921 10.675 44.687 1.00 74.69 103 THR A O 1
ATOM 771 N N . SER A 1 104 ? -63.941 12.202 45.964 1.00 63.69 104 SER A N 1
ATOM 772 C CA . SER A 1 104 ? -62.854 13.186 45.845 1.00 63.69 104 SER A CA 1
ATOM 773 C C . SER A 1 104 ? -61.593 12.758 46.607 1.00 63.69 104 SER A C 1
ATOM 775 O O . SER A 1 104 ? -60.478 13.005 46.137 1.00 63.69 104 SER A O 1
ATOM 777 N N . LYS A 1 105 ? -61.746 12.022 47.715 1.00 69.94 105 LYS A N 1
ATOM 778 C CA . LYS A 1 105 ? -60.643 11.385 48.455 1.00 69.94 105 LYS A CA 1
ATOM 779 C C . LYS A 1 105 ? -59.956 10.281 47.645 1.00 69.94 105 LYS A C 1
ATOM 781 O O . LYS A 1 105 ? -58.725 10.246 47.592 1.00 69.94 105 LYS A O 1
ATOM 786 N N . ALA A 1 106 ? -60.725 9.420 46.973 1.00 76.12 106 ALA A N 1
ATOM 787 C CA . ALA A 1 106 ? -60.198 8.373 46.095 1.00 76.12 106 ALA A CA 1
ATOM 788 C C . ALA A 1 106 ? -59.395 8.964 44.923 1.00 76.12 106 ALA A C 1
ATOM 790 O O . ALA A 1 106 ? -58.252 8.564 44.699 1.00 76.12 106 ALA A O 1
ATOM 791 N N . LYS A 1 107 ? -59.928 10.002 44.260 1.00 71.50 107 LYS A N 1
ATOM 792 C CA . LYS A 1 107 ? -59.234 10.720 43.173 1.00 71.50 107 LYS A CA 1
ATOM 793 C C . LYS A 1 107 ? -57.935 11.389 43.630 1.00 71.50 107 LYS A C 1
ATOM 795 O O . LYS A 1 107 ? -56.946 11.382 42.901 1.00 71.50 107 LYS A O 1
ATOM 800 N N . LEU A 1 108 ? -57.900 11.941 44.846 1.00 71.56 108 LEU A N 1
ATOM 801 C CA . LEU A 1 108 ? -56.673 12.486 45.433 1.00 71.56 108 LEU A CA 1
ATOM 802 C C . LEU A 1 108 ? -55.622 11.395 45.692 1.00 71.56 108 LEU A C 1
ATOM 804 O O . LEU A 1 108 ? -54.435 11.620 45.455 1.00 71.56 108 LEU A O 1
ATOM 808 N N . ASN A 1 109 ? -56.036 10.224 46.175 1.00 72.50 109 ASN A N 1
ATOM 809 C CA . ASN A 1 109 ? -55.125 9.106 46.426 1.00 72.50 109 ASN A CA 1
ATOM 810 C C . ASN A 1 109 ? -54.550 8.530 45.123 1.00 72.50 109 ASN A C 1
ATOM 812 O O . ASN A 1 109 ? -53.350 8.261 45.055 1.00 72.50 109 ASN A O 1
ATOM 816 N N . GLU A 1 110 ? -55.369 8.417 44.079 1.00 72.94 110 GLU A N 1
ATOM 817 C CA . GLU A 1 110 ? -54.936 7.999 42.744 1.00 72.94 110 GLU A CA 1
ATOM 818 C C . GLU A 1 110 ? -53.947 8.999 42.125 1.00 72.94 110 GLU A C 1
ATOM 820 O O . GLU A 1 110 ? -52.852 8.612 41.712 1.00 72.94 110 GLU A O 1
ATOM 825 N N . ALA A 1 111 ? -54.255 10.302 42.171 1.00 69.88 111 ALA A N 1
ATOM 826 C CA . ALA A 1 111 ? -53.349 11.346 41.694 1.00 69.88 111 ALA A CA 1
ATOM 827 C C . ALA A 1 111 ? -52.003 11.333 42.445 1.00 69.88 111 ALA A C 1
ATOM 829 O O . ALA A 1 111 ? -50.945 11.475 41.832 1.00 69.88 111 ALA A O 1
ATOM 830 N N . LYS A 1 112 ? -52.014 11.115 43.771 1.00 73.50 112 LYS A N 1
ATOM 831 C CA . LYS A 1 112 ? -50.786 10.986 44.579 1.00 73.50 112 LYS A CA 1
ATOM 832 C C . LYS A 1 112 ? -49.962 9.760 44.193 1.00 73.50 112 LYS A C 1
ATOM 834 O O . LYS A 1 112 ? -48.735 9.852 44.178 1.00 73.50 112 LYS A O 1
ATOM 839 N N . LYS A 1 113 ? -50.612 8.634 43.887 1.00 77.69 113 LYS A N 1
ATOM 840 C CA . LYS A 1 113 ? -49.944 7.408 43.435 1.00 77.69 113 LYS A CA 1
ATOM 841 C C . LYS A 1 113 ? -49.248 7.632 42.090 1.00 77.69 113 LYS A C 1
ATOM 843 O O . LYS A 1 113 ? -48.048 7.389 41.990 1.00 77.69 113 LYS A O 1
ATOM 848 N N . LEU A 1 114 ? -49.955 8.199 41.114 1.00 71.00 114 LEU A N 1
ATOM 849 C CA . LEU A 1 114 ? -49.397 8.532 39.798 1.00 71.00 114 LEU A CA 1
ATOM 850 C C . LEU A 1 114 ? -48.253 9.555 39.897 1.00 71.00 114 LEU A C 1
ATOM 852 O O . LEU A 1 114 ? -47.220 9.395 39.250 1.00 71.00 114 LEU A O 1
ATOM 856 N N . ALA A 1 115 ? -48.372 10.564 40.766 1.00 72.81 115 ALA A N 1
ATOM 857 C CA . ALA A 1 115 ? -47.288 11.513 41.023 1.00 72.81 115 ALA A CA 1
ATOM 858 C C . ALA A 1 115 ? -46.074 10.862 41.703 1.00 72.81 115 ALA A C 1
ATOM 860 O O . ALA A 1 115 ? -44.938 11.224 41.397 1.00 72.81 115 ALA A O 1
ATOM 861 N N . ALA A 1 116 ? -46.273 9.881 42.589 1.00 74.81 116 ALA A N 1
ATOM 862 C CA . ALA A 1 116 ? -45.182 9.119 43.194 1.00 74.81 116 ALA A CA 1
ATOM 863 C C . ALA A 1 116 ? -44.461 8.229 42.165 1.00 74.81 116 ALA A C 1
ATOM 865 O O . ALA A 1 116 ? -43.229 8.168 42.168 1.00 74.81 116 ALA A O 1
ATOM 866 N N . GLU A 1 117 ? -45.201 7.597 41.254 1.00 73.06 117 GLU A N 1
ATOM 867 C CA . GLU A 1 117 ? -44.655 6.806 40.144 1.00 73.06 117 GLU A CA 1
ATOM 868 C C . GLU A 1 117 ? -43.887 7.689 39.147 1.00 73.06 117 GLU A C 1
ATOM 870 O O . GLU A 1 117 ? -42.729 7.398 38.836 1.00 73.06 117 GLU A O 1
ATOM 875 N N . ALA A 1 118 ? -44.454 8.832 38.746 1.00 73.44 118 ALA A N 1
ATOM 876 C CA . ALA A 1 118 ? -43.787 9.817 37.893 1.00 73.44 118 ALA A CA 1
ATOM 877 C C . ALA A 1 118 ? -42.538 10.414 38.566 1.00 73.44 118 ALA A C 1
ATOM 879 O O . ALA A 1 118 ? -41.495 10.569 37.930 1.00 73.44 118 ALA A O 1
ATOM 880 N N . LYS A 1 119 ? -42.594 10.681 39.880 1.00 76.44 119 LYS A N 1
ATOM 881 C CA . LYS A 1 119 ? -41.437 11.119 40.676 1.00 76.44 119 LYS A CA 1
ATOM 882 C C . LYS A 1 119 ? -40.354 10.053 40.716 1.00 76.44 119 LYS A C 1
ATOM 884 O O . LYS A 1 119 ? -39.179 10.401 40.616 1.00 76.44 119 LYS A O 1
ATOM 889 N N . LYS A 1 120 ? -40.719 8.776 40.866 1.00 76.81 120 LYS A N 1
ATOM 890 C CA . LYS A 1 120 ? -39.776 7.652 40.869 1.00 76.81 120 LYS A CA 1
ATOM 891 C C . LYS A 1 120 ? -39.102 7.514 39.503 1.00 76.81 120 LYS A C 1
ATOM 893 O O . LYS A 1 120 ? -37.878 7.469 39.467 1.00 76.81 120 LYS A O 1
ATOM 898 N N . ALA A 1 121 ? -39.864 7.569 38.411 1.00 72.94 121 ALA A N 1
ATOM 899 C CA . ALA A 1 121 ? -39.345 7.527 37.043 1.00 72.94 121 ALA A CA 1
ATOM 900 C C . ALA A 1 121 ? -38.424 8.722 36.717 1.00 72.94 121 ALA A C 1
ATOM 902 O O . ALA A 1 121 ? -37.320 8.534 36.207 1.00 72.94 121 ALA A O 1
ATOM 903 N N . TYR A 1 122 ? -38.818 9.947 37.082 1.00 71.19 122 TYR A N 1
ATOM 904 C CA . TYR A 1 122 ? -38.002 11.153 36.890 1.00 71.19 122 TYR A CA 1
ATOM 905 C C . TYR A 1 122 ? -36.754 11.171 37.791 1.00 71.19 122 TYR A C 1
ATOM 907 O O . TYR A 1 122 ? -35.671 11.561 37.358 1.00 71.19 122 TYR A O 1
ATOM 915 N N . SER A 1 123 ? -36.866 10.705 39.039 1.00 66.94 123 SER A N 1
ATOM 916 C CA . SER A 1 123 ? -35.733 10.631 39.974 1.00 66.94 123 SER A CA 1
ATOM 917 C C . SER A 1 123 ? -34.753 9.516 39.617 1.00 66.94 123 SER A C 1
ATOM 919 O O . SER A 1 123 ? -33.556 9.699 39.817 1.00 66.94 123 SER A O 1
ATOM 921 N N . GLN A 1 124 ? -35.231 8.384 39.089 1.00 69.56 124 GLN A N 1
ATOM 922 C CA . GLN A 1 124 ? -34.378 7.337 38.522 1.00 69.56 124 GLN A CA 1
ATOM 923 C C . GLN A 1 124 ? -33.631 7.874 37.305 1.00 69.56 124 GLN A C 1
ATOM 925 O O . GLN A 1 124 ? -32.416 7.768 37.274 1.00 69.56 124 GLN A O 1
ATOM 930 N N . HIS A 1 125 ? -34.313 8.567 36.390 1.00 67.81 125 HIS A N 1
ATOM 931 C CA . HIS A 1 125 ? -33.678 9.228 35.248 1.00 67.81 125 HIS A CA 1
ATOM 932 C C . HIS A 1 125 ? -32.619 10.271 35.650 1.00 67.81 125 HIS A C 1
ATOM 934 O O . HIS A 1 125 ? -31.571 10.350 35.022 1.00 67.81 125 HIS A O 1
ATOM 940 N N . LYS A 1 126 ? -32.863 11.042 36.720 1.00 63.84 126 LYS A N 1
ATOM 941 C CA . LYS A 1 126 ? -31.915 12.039 37.250 1.00 63.84 126 LYS A CA 1
ATOM 942 C C . LYS A 1 126 ? -30.735 11.416 38.016 1.00 63.84 126 LYS A C 1
ATOM 944 O O . LYS A 1 126 ? -29.679 12.028 38.101 1.00 63.84 126 LYS A O 1
ATOM 949 N N . LYS A 1 127 ? -30.920 10.244 38.634 1.00 63.25 127 LYS A N 1
ATOM 950 C CA . LYS A 1 127 ? -29.865 9.512 39.366 1.00 63.25 127 LYS A CA 1
ATOM 951 C C . LYS A 1 127 ? -29.096 8.523 38.490 1.00 63.25 127 LYS A C 1
ATOM 953 O O . LYS A 1 127 ? -28.078 7.995 38.935 1.00 63.25 127 LYS A O 1
ATOM 958 N N . ASP A 1 128 ? -29.580 8.264 37.281 1.00 67.75 128 ASP A N 1
ATOM 959 C CA . ASP A 1 128 ? -28.936 7.397 36.314 1.00 67.75 128 ASP A CA 1
ATOM 960 C C . ASP A 1 128 ? -27.713 8.104 35.720 1.00 67.75 128 ASP A C 1
ATOM 962 O O . ASP A 1 128 ? -27.785 8.785 34.697 1.00 67.75 128 ASP A O 1
ATOM 966 N N . LYS A 1 129 ? -26.569 7.952 36.402 1.00 64.25 129 LYS A N 1
ATOM 967 C CA . LYS A 1 129 ? -25.271 8.491 35.968 1.00 64.25 129 LYS A CA 1
ATOM 968 C C . LYS A 1 129 ? -24.916 8.076 34.535 1.00 64.25 129 LYS A C 1
ATOM 970 O O . LYS A 1 129 ? -24.121 8.761 33.899 1.00 64.25 129 LYS A O 1
ATOM 975 N N . THR A 1 130 ? -25.495 6.981 34.033 1.00 66.38 130 THR A N 1
ATOM 976 C CA . THR A 1 130 ? -25.268 6.509 32.665 1.00 66.38 130 THR A CA 1
ATOM 977 C C . THR A 1 130 ? -25.949 7.406 31.634 1.00 66.38 130 THR A C 1
ATOM 979 O O . THR A 1 130 ? -25.327 7.732 30.633 1.00 66.38 130 THR A O 1
ATOM 982 N N . PHE A 1 131 ? -27.150 7.933 31.907 1.00 69.12 131 PHE A N 1
ATOM 983 C CA . PHE A 1 131 ? -27.850 8.827 30.980 1.00 69.12 131 PHE A CA 1
ATOM 984 C C . PHE A 1 131 ? -27.152 10.185 30.819 1.00 69.12 131 PHE A C 1
ATOM 986 O O . PHE A 1 131 ? -27.040 10.695 29.705 1.00 69.12 131 PHE A O 1
ATOM 993 N N . GLU A 1 132 ? -26.690 10.782 31.921 1.00 68.25 132 GLU A N 1
ATOM 994 C CA . GLU A 1 132 ? -25.971 12.064 31.885 1.00 68.25 132 GLU A CA 1
ATOM 995 C C . GLU A 1 132 ? -24.620 11.907 31.169 1.00 68.25 132 GLU A C 1
ATOM 997 O O . GLU A 1 132 ? -24.304 12.688 30.271 1.00 68.25 132 GLU A O 1
ATOM 1002 N N . ALA A 1 133 ? -23.899 10.815 31.454 1.00 72.19 133 ALA A N 1
ATOM 1003 C CA . ALA A 1 133 ? -22.682 10.449 30.736 1.00 72.19 133 ALA A CA 1
ATOM 1004 C C . ALA A 1 133 ? -22.930 10.193 29.237 1.00 72.19 133 ALA A C 1
ATOM 1006 O O . ALA A 1 133 ? -22.173 10.688 28.402 1.00 72.19 133 ALA A O 1
ATOM 1007 N N . ASP A 1 134 ? -23.999 9.480 28.875 1.00 69.38 134 ASP A N 1
ATOM 1008 C CA . ASP A 1 134 ? -24.364 9.187 27.485 1.00 69.38 134 ASP A CA 1
ATOM 1009 C C . ASP A 1 134 ? -24.784 10.447 26.721 1.00 69.38 134 ASP A C 1
ATOM 1011 O O . ASP A 1 134 ? -24.451 10.607 25.545 1.00 69.38 134 ASP A O 1
ATOM 1015 N N . PHE A 1 135 ? -25.487 11.374 27.374 1.00 72.44 135 PHE A N 1
ATOM 1016 C CA . PHE A 1 135 ? -25.891 12.640 26.768 1.00 72.44 135 PHE A CA 1
ATOM 1017 C C . PHE A 1 135 ? -24.706 13.584 26.551 1.00 72.44 135 PHE A C 1
ATOM 1019 O O . PHE A 1 135 ? -24.590 14.187 25.478 1.00 72.44 135 PHE A O 1
ATOM 1026 N N . ASP A 1 136 ? -23.808 13.693 27.530 1.00 71.69 136 ASP A N 1
ATOM 1027 C CA . ASP A 1 136 ? -22.589 14.492 27.400 1.00 71.69 136 ASP A CA 1
ATOM 1028 C C . ASP A 1 136 ? -21.628 13.889 26.372 1.00 71.69 136 ASP A C 1
ATOM 1030 O O . ASP A 1 136 ? -21.065 14.620 25.549 1.00 71.69 136 ASP A O 1
ATOM 1034 N N . LYS A 1 137 ? -21.522 12.557 26.331 1.00 72.44 137 LYS A N 1
ATOM 1035 C CA . LYS A 1 137 ? -20.807 11.828 25.280 1.00 72.44 137 LYS A CA 1
ATOM 1036 C C . LYS A 1 137 ? -21.406 12.113 23.902 1.00 72.44 137 LYS A C 1
ATOM 1038 O O . LYS A 1 137 ? -20.679 12.555 23.016 1.00 72.44 137 LYS A O 1
ATOM 1043 N N . ALA A 1 138 ? -22.722 11.977 23.730 1.00 63.16 138 ALA A N 1
ATOM 1044 C CA . ALA A 1 138 ? -23.394 12.252 22.459 1.00 63.16 138 ALA A CA 1
ATOM 1045 C C . ALA A 1 138 ? -23.226 13.716 22.009 1.00 63.16 138 ALA A C 1
ATOM 1047 O O . ALA A 1 138 ? -23.020 13.987 20.824 1.00 63.16 138 ALA A O 1
ATOM 1048 N N . LYS A 1 139 ? -23.261 14.685 22.937 1.00 63.72 139 LYS A N 1
ATOM 1049 C CA . LYS A 1 139 ? -22.972 16.100 22.640 1.00 63.72 139 LYS A CA 1
ATOM 1050 C C . LYS A 1 139 ? -21.534 16.314 22.186 1.00 63.72 139 LYS A C 1
ATOM 1052 O O . LYS A 1 139 ? -21.305 17.072 21.239 1.00 63.72 139 LYS A O 1
ATOM 1057 N N . LYS A 1 140 ? -20.575 15.689 22.872 1.00 65.38 140 LYS A N 1
ATOM 1058 C CA . LYS A 1 140 ? -19.155 15.762 22.523 1.00 65.38 140 LYS A CA 1
ATOM 1059 C C . LYS A 1 140 ? -18.924 15.185 21.127 1.00 65.38 140 LYS A C 1
ATOM 1061 O O . LYS A 1 140 ? -18.390 15.890 20.273 1.00 65.38 140 LYS A O 1
ATOM 1066 N N . GLU A 1 141 ? -19.440 13.988 20.863 1.00 56.62 141 GLU A N 1
ATOM 1067 C CA . GLU A 1 141 ? -19.369 13.332 19.554 1.00 56.62 141 GLU A CA 1
ATOM 1068 C C . GLU A 1 141 ? -20.039 14.181 18.461 1.00 56.62 141 GLU A C 1
ATOM 1070 O O . GLU A 1 141 ? -19.468 14.374 17.388 1.00 56.62 141 GLU A O 1
ATOM 1075 N N . ALA A 1 142 ? -21.208 14.780 18.723 1.00 57.47 142 ALA A N 1
ATOM 1076 C CA . ALA A 1 142 ? -21.879 15.666 17.768 1.00 57.47 142 ALA A CA 1
ATOM 1077 C C . ALA A 1 142 ? -21.071 16.945 17.470 1.00 57.47 142 ALA A C 1
ATOM 1079 O O . ALA A 1 142 ? -21.025 17.394 16.320 1.00 57.47 142 ALA A O 1
ATOM 1080 N N . LYS A 1 143 ? -20.412 17.533 18.480 1.00 62.66 143 LYS A N 1
ATOM 1081 C CA . LYS A 1 143 ? -19.528 18.701 18.319 1.00 62.66 143 LYS A CA 1
ATOM 1082 C C . LYS A 1 143 ? -18.295 18.350 17.487 1.00 62.66 143 LYS A C 1
ATOM 1084 O O . LYS A 1 143 ? -17.949 19.099 16.572 1.00 62.66 143 LYS A O 1
ATOM 1089 N N . GLU A 1 144 ? -17.665 17.216 17.772 1.00 60.53 144 GLU A N 1
ATOM 1090 C CA . GLU A 1 144 ? -16.520 16.697 17.017 1.00 60.53 144 GLU A CA 1
ATOM 1091 C C . GLU A 1 144 ? -16.917 16.362 15.571 1.00 60.53 144 GLU A C 1
ATOM 1093 O O . GLU A 1 144 ? -16.250 16.792 14.627 1.00 60.53 144 GLU A O 1
ATOM 1098 N N . GLY A 1 145 ? -18.071 15.719 15.372 1.00 49.97 145 GLY A N 1
ATOM 1099 C CA . GLY A 1 145 ? -18.645 15.443 14.055 1.00 49.97 145 GLY A CA 1
ATOM 1100 C C . GLY A 1 145 ? -18.928 16.714 13.246 1.00 49.97 145 GLY A C 1
ATOM 1101 O O . GLY A 1 145 ? -18.599 16.781 12.057 1.00 49.97 145 GLY A O 1
ATOM 1102 N N . ARG A 1 146 ? -19.461 17.766 13.887 1.00 63.12 146 ARG A N 1
ATOM 1103 C CA . ARG A 1 146 ? -19.662 19.083 13.260 1.00 63.12 146 ARG A CA 1
ATOM 1104 C C . ARG A 1 146 ? -18.337 19.723 12.854 1.00 63.12 146 ARG A C 1
ATOM 1106 O O . ARG A 1 146 ? -18.248 20.272 11.756 1.00 63.12 146 ARG A O 1
ATOM 1113 N N . LEU A 1 147 ? -17.319 19.662 13.713 1.00 61.28 147 LEU A N 1
ATOM 1114 C CA . LEU A 1 147 ? -15.993 20.207 13.417 1.00 61.28 147 LEU A CA 1
ATOM 1115 C C . LEU A 1 147 ? -15.363 19.488 12.216 1.00 61.28 147 LEU A C 1
ATOM 1117 O O . LEU A 1 147 ? -14.917 20.149 11.278 1.00 61.28 147 LEU A O 1
ATOM 1121 N N . ALA A 1 148 ? -15.427 18.154 12.187 1.00 56.72 148 ALA A N 1
ATOM 1122 C CA . ALA A 1 148 ? -14.951 17.342 11.069 1.00 56.72 148 ALA A CA 1
ATOM 1123 C C . ALA A 1 148 ? -15.691 17.662 9.755 1.00 56.72 148 ALA A C 1
ATOM 1125 O O . ALA A 1 148 ? -15.077 17.740 8.687 1.00 56.72 148 ALA A O 1
ATOM 1126 N N . TYR A 1 149 ? -17.008 17.893 9.808 1.00 62.12 149 TYR A N 1
ATOM 1127 C CA . TYR A 1 149 ? -17.773 18.361 8.650 1.00 62.12 149 TYR A CA 1
ATOM 1128 C C . TYR A 1 149 ? -17.329 19.751 8.181 1.00 62.12 149 TYR A C 1
ATOM 1130 O O . TYR A 1 149 ? -17.077 19.936 6.990 1.00 62.12 149 TYR A O 1
ATOM 1138 N N . LEU A 1 150 ? -17.195 20.719 9.093 1.00 65.06 150 LEU A N 1
ATOM 1139 C CA . LEU A 1 150 ? -16.789 22.086 8.758 1.00 65.06 150 LEU A CA 1
ATOM 1140 C C . LEU A 1 150 ? -15.387 22.141 8.152 1.00 65.06 150 LEU A C 1
ATOM 1142 O O . LEU A 1 150 ? -15.197 22.859 7.173 1.00 65.06 150 LEU A O 1
ATOM 1146 N N . GLN A 1 151 ? -14.446 21.354 8.673 1.00 72.62 151 GLN A N 1
ATOM 1147 C CA . GLN A 1 151 ? -13.104 21.220 8.107 1.00 72.62 151 GLN A CA 1
ATOM 1148 C C . GLN A 1 151 ? -13.153 20.679 6.673 1.00 72.62 151 GLN A C 1
ATOM 1150 O O . GLN A 1 151 ? -12.612 21.305 5.761 1.00 72.62 151 GLN A O 1
ATOM 1155 N N . LYS A 1 152 ? -13.869 19.570 6.433 1.00 66.75 152 LYS A N 1
ATOM 1156 C CA . LYS A 1 152 ? -13.993 18.975 5.087 1.00 66.75 152 LYS A CA 1
ATOM 1157 C C . LYS A 1 152 ? -14.722 19.895 4.104 1.00 66.75 152 LYS A C 1
ATOM 1159 O O . LYS A 1 152 ? -14.316 20.017 2.950 1.00 66.75 152 LYS A O 1
ATOM 1164 N N . ARG A 1 153 ? -15.766 20.592 4.562 1.00 77.00 153 ARG A N 1
ATOM 1165 C CA . ARG A 1 153 ? -16.479 21.611 3.778 1.00 77.00 153 ARG A CA 1
ATOM 1166 C C . ARG A 1 153 ? -15.572 22.803 3.457 1.00 77.00 153 ARG A C 1
ATOM 1168 O O . ARG A 1 153 ? -15.603 23.298 2.336 1.00 77.00 153 ARG A O 1
ATOM 1175 N N . GLY A 1 154 ? -14.768 23.246 4.421 1.00 73.56 154 GLY A N 1
ATOM 1176 C CA . GLY A 1 154 ? -13.775 24.304 4.245 1.00 73.56 154 GLY A CA 1
ATOM 1177 C C . GLY A 1 154 ? -12.735 23.937 3.190 1.00 73.56 154 GLY A C 1
ATOM 1178 O O . GLY A 1 154 ? -12.517 24.714 2.268 1.00 73.56 154 GLY A O 1
ATOM 1179 N N . ALA A 1 155 ? -12.185 22.721 3.254 1.00 80.50 155 ALA A N 1
ATOM 1180 C CA . ALA A 1 155 ? -11.263 22.201 2.245 1.00 80.50 155 ALA A CA 1
ATOM 1181 C C . ALA A 1 155 ? -11.899 22.148 0.843 1.00 80.50 155 ALA A C 1
ATOM 1183 O O . ALA A 1 155 ? -11.279 22.571 -0.130 1.00 80.50 155 ALA A O 1
ATOM 1184 N N . LEU A 1 156 ? -13.158 21.703 0.733 1.00 77.62 156 LEU A N 1
ATOM 1185 C CA . LEU A 1 156 ? -13.902 21.707 -0.533 1.00 77.62 156 LEU A CA 1
ATOM 1186 C C . LEU A 1 156 ? -14.086 23.125 -1.103 1.00 77.62 156 LEU A C 1
ATOM 1188 O O . LEU A 1 156 ? -13.930 23.322 -2.310 1.00 77.62 156 LEU A O 1
ATOM 1192 N N . HIS A 1 157 ? -14.413 24.109 -0.259 1.00 80.81 157 HIS A N 1
ATOM 1193 C CA . HIS A 1 157 ? -14.551 25.506 -0.681 1.00 80.81 157 HIS A CA 1
ATOM 1194 C C . HIS A 1 157 ? -13.215 26.123 -1.084 1.00 80.81 157 HIS A C 1
ATOM 1196 O O . HIS A 1 157 ? -13.140 26.720 -2.152 1.00 80.81 157 HIS A O 1
ATOM 1202 N N . ALA A 1 158 ? -12.171 25.949 -0.272 1.00 85.75 158 ALA A N 1
ATOM 1203 C CA . ALA A 1 158 ? -10.832 26.444 -0.575 1.00 85.75 158 ALA A CA 1
ATOM 1204 C C . ALA A 1 158 ? -10.339 25.896 -1.920 1.00 85.75 158 ALA A C 1
ATOM 1206 O O . ALA A 1 158 ? -9.911 26.665 -2.775 1.00 85.75 158 ALA A O 1
ATOM 1207 N N . PHE A 1 159 ? -10.520 24.593 -2.148 1.00 83.94 159 PHE A N 1
ATOM 1208 C CA . PHE A 1 159 ? -10.191 23.956 -3.418 1.00 83.94 159 PHE A CA 1
ATOM 1209 C C . PHE A 1 159 ? -11.025 24.503 -4.589 1.00 83.94 159 PHE A C 1
ATOM 1211 O O . PHE A 1 159 ? -10.503 24.766 -5.670 1.00 83.94 159 PHE A O 1
ATOM 1218 N N . SER A 1 160 ? -12.329 24.715 -4.387 1.00 79.81 160 SER A N 1
ATOM 1219 C CA . SER A 1 160 ? -13.199 25.290 -5.423 1.00 79.81 160 SER A CA 1
ATOM 1220 C C . SER A 1 160 ? -12.783 26.719 -5.794 1.00 79.81 160 SER A C 1
ATOM 1222 O O . SER A 1 160 ? -12.790 27.074 -6.974 1.00 79.81 160 SER A O 1
ATOM 1224 N N . GLU A 1 161 ? -12.382 27.522 -4.807 1.00 82.75 161 GLU A N 1
ATOM 1225 C CA . GLU A 1 161 ? -11.863 28.877 -5.007 1.00 82.75 161 GLU A CA 1
ATOM 1226 C C . GLU A 1 161 ? -10.493 28.885 -5.687 1.00 82.75 161 GLU A C 1
ATOM 1228 O O . GLU A 1 161 ? -10.252 29.712 -6.563 1.00 82.75 161 GLU A O 1
ATOM 1233 N N . GLU A 1 162 ? -9.608 27.953 -5.342 1.00 81.19 162 GLU A N 1
ATOM 1234 C CA . GLU A 1 162 ? -8.316 27.774 -6.008 1.00 81.19 162 GLU A CA 1
ATOM 1235 C C . GLU A 1 162 ? -8.497 27.441 -7.496 1.00 81.19 162 GLU A C 1
ATOM 1237 O O . GLU A 1 162 ? -7.922 28.103 -8.365 1.00 81.19 162 GLU A O 1
ATOM 1242 N N . VAL A 1 163 ? -9.386 26.491 -7.811 1.00 75.06 163 VAL A N 1
ATOM 1243 C CA . VAL A 1 163 ? -9.740 26.158 -9.199 1.00 75.06 163 VAL A CA 1
ATOM 1244 C C . VAL A 1 163 ? -10.316 27.382 -9.919 1.00 75.06 163 VAL A C 1
ATOM 1246 O O . VAL A 1 163 ? -9.914 27.662 -11.050 1.00 75.06 163 VAL A O 1
ATOM 1249 N N . ARG A 1 164 ? -11.182 28.163 -9.261 1.00 80.06 164 ARG A N 1
ATOM 1250 C CA . ARG A 1 164 ? -11.739 29.405 -9.822 1.00 80.06 164 ARG A CA 1
ATOM 1251 C C . ARG A 1 164 ? -10.658 30.448 -10.118 1.00 80.06 164 ARG A C 1
ATOM 1253 O O . ARG A 1 164 ? -10.671 31.039 -11.196 1.00 80.06 164 ARG A O 1
ATOM 1260 N N . LYS A 1 165 ? -9.705 30.647 -9.202 1.00 80.38 165 LYS A N 1
ATOM 1261 C CA . LYS A 1 165 ? -8.561 31.562 -9.376 1.00 80.38 165 LYS A CA 1
ATOM 1262 C C . LYS A 1 165 ? -7.647 31.149 -10.529 1.00 80.38 165 LYS A C 1
ATOM 1264 O O . LYS A 1 165 ? -7.070 32.017 -11.171 1.00 80.38 165 LYS A O 1
ATOM 1269 N N . SER A 1 166 ? -7.580 29.857 -10.855 1.00 72.69 166 SER A N 1
ATOM 1270 C CA . SER A 1 166 ? -6.858 29.359 -12.037 1.00 72.69 166 SER A CA 1
ATOM 1271 C C . SER A 1 166 ? -7.559 29.642 -13.381 1.00 72.69 166 SER A C 1
ATOM 1273 O O . SER A 1 166 ? -7.136 29.134 -14.418 1.00 72.69 166 SER A O 1
ATOM 1275 N N . GLY A 1 167 ? -8.650 30.421 -13.379 1.00 75.62 167 GLY A N 1
ATOM 1276 C CA . GLY A 1 167 ? -9.434 30.753 -14.573 1.00 75.62 167 GLY A CA 1
ATOM 1277 C C . GLY A 1 167 ? -10.356 29.625 -15.045 1.00 75.62 167 GLY A C 1
ATOM 1278 O O . GLY A 1 167 ? -10.908 29.694 -16.141 1.00 75.62 167 GLY A O 1
ATOM 1279 N N . LYS A 1 168 ? -10.534 28.571 -14.238 1.00 74.06 168 LYS A N 1
ATOM 1280 C CA . LYS A 1 168 ? -11.343 27.391 -14.570 1.00 74.06 168 LYS A CA 1
ATOM 1281 C C . LYS A 1 168 ? -12.588 27.314 -13.690 1.00 74.06 168 LYS A C 1
ATOM 1283 O O . LYS A 1 168 ? -12.561 27.657 -12.516 1.00 74.06 168 LYS A O 1
ATOM 1288 N N . ASN A 1 169 ? -13.693 26.803 -14.230 1.00 77.44 169 ASN A N 1
ATOM 1289 C CA . ASN A 1 169 ? -14.913 26.555 -13.459 1.00 77.44 169 ASN A CA 1
ATOM 1290 C C . ASN A 1 169 ? -15.099 25.048 -13.238 1.00 77.44 169 ASN A C 1
ATOM 1292 O O . ASN A 1 169 ? -15.205 24.302 -14.209 1.00 77.44 169 ASN A O 1
ATOM 1296 N N . ILE A 1 170 ? -15.199 24.599 -11.980 1.00 74.56 170 ILE A N 1
ATOM 1297 C CA . ILE A 1 170 ? -15.306 23.167 -11.654 1.00 74.56 170 ILE A CA 1
ATOM 1298 C C . ILE A 1 170 ? -16.542 22.494 -12.273 1.00 74.56 170 ILE A C 1
ATOM 1300 O O . ILE A 1 170 ? -16.465 21.346 -12.699 1.00 74.56 170 ILE A O 1
ATOM 1304 N N . GLN A 1 171 ? -17.660 23.216 -12.406 1.00 72.19 171 GLN A N 1
ATOM 1305 C CA . GLN A 1 171 ? -18.865 22.719 -13.078 1.00 72.19 171 GLN A CA 1
ATOM 1306 C C . GLN A 1 171 ? -18.645 22.576 -14.585 1.00 72.19 171 GLN A C 1
ATOM 1308 O O . GLN A 1 171 ? -19.178 21.649 -15.188 1.00 72.19 171 GLN A O 1
ATOM 1313 N N . SER A 1 172 ? -17.839 23.454 -15.196 1.00 69.75 172 SER A N 1
ATOM 1314 C CA . SER A 1 172 ? -17.410 23.265 -16.587 1.00 69.75 172 SER A CA 1
ATOM 1315 C C . SER A 1 172 ? -16.533 22.031 -16.709 1.00 69.75 172 SER A C 1
ATOM 1317 O O . SER A 1 172 ? -16.852 21.158 -17.500 1.00 69.75 172 SER A O 1
ATOM 1319 N N . LEU A 1 173 ? -15.516 21.890 -15.853 1.00 68.44 173 LEU A N 1
ATOM 1320 C CA . LEU A 1 173 ? -14.602 20.746 -15.886 1.00 68.44 173 LEU A CA 1
ATOM 1321 C C . LEU A 1 173 ? -15.332 19.401 -15.724 1.00 68.44 173 LEU A C 1
ATOM 1323 O O . LEU A 1 173 ? -14.981 18.433 -16.393 1.00 68.44 173 LEU A O 1
ATOM 1327 N N . ILE A 1 174 ? -16.372 19.338 -14.882 1.00 64.31 174 ILE A N 1
ATOM 1328 C CA . ILE A 1 174 ? -17.222 18.146 -14.719 1.00 64.31 174 ILE A CA 1
ATOM 1329 C C . ILE A 1 174 ? -18.056 17.870 -15.979 1.00 64.31 174 ILE A C 1
ATOM 1331 O O . ILE A 1 174 ? -18.147 16.722 -16.405 1.00 64.31 174 ILE A O 1
ATOM 1335 N N . ARG A 1 175 ? -18.651 18.897 -16.603 1.00 65.69 175 ARG A N 1
ATOM 1336 C CA . ARG A 1 175 ? -19.382 18.732 -17.875 1.00 65.69 175 ARG A CA 1
ATOM 1337 C C . ARG A 1 175 ? -18.454 18.299 -19.007 1.00 65.69 175 ARG A C 1
ATOM 1339 O O . ARG A 1 175 ? -18.812 17.441 -19.811 1.00 65.69 175 ARG A O 1
ATOM 1346 N N . ASP A 1 176 ? -17.256 18.866 -19.037 1.00 60.28 176 ASP A N 1
ATOM 1347 C CA . ASP A 1 176 ? -16.240 18.587 -20.042 1.00 60.28 176 ASP A CA 1
ATOM 1348 C C . ASP A 1 176 ? -15.629 17.192 -19.846 1.00 60.28 176 ASP A C 1
ATOM 1350 O O . ASP A 1 176 ? -15.266 16.562 -20.836 1.00 60.28 176 ASP A O 1
ATOM 1354 N N . GLN A 1 177 ? -15.636 16.644 -18.617 1.00 54.69 177 GLN A N 1
ATOM 1355 C CA . GLN A 1 177 ? -15.239 15.260 -18.324 1.00 54.69 177 GLN A CA 1
ATOM 1356 C C . GLN A 1 177 ? -15.996 14.238 -19.192 1.00 54.69 177 GLN A C 1
ATOM 1358 O O . GLN A 1 177 ? -15.392 13.286 -19.683 1.00 54.69 177 GLN A O 1
ATOM 1363 N N . HIS A 1 178 ? -17.294 14.444 -19.437 1.00 52.62 178 HIS A N 1
ATOM 1364 C CA . HIS A 1 178 ? -18.103 13.553 -20.280 1.00 52.62 178 HIS A CA 1
ATOM 1365 C C . HIS A 1 178 ? -17.782 13.674 -21.781 1.00 52.62 178 HIS A C 1
ATOM 1367 O O . HIS A 1 178 ? -17.998 12.728 -22.534 1.00 52.62 178 HIS A O 1
ATOM 1373 N N . LYS A 1 179 ? -17.207 14.800 -22.224 1.00 54.44 179 LYS A N 1
ATOM 1374 C CA . LYS A 1 179 ? -16.771 15.036 -23.615 1.00 54.44 179 LYS A CA 1
ATOM 1375 C C . LYS A 1 179 ? -15.332 14.569 -23.885 1.00 54.44 179 LYS A C 1
ATOM 1377 O O . LYS A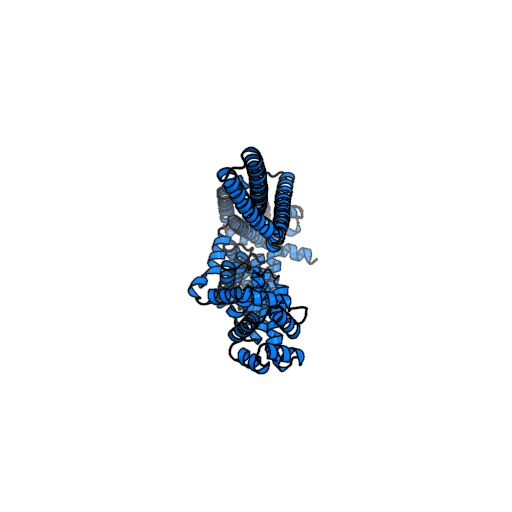 1 179 ? -14.839 14.685 -25.013 1.00 54.44 179 LYS A O 1
ATOM 1382 N N . LEU A 1 180 ? -14.653 14.025 -22.871 1.00 52.91 180 LEU A N 1
ATOM 1383 C CA . LEU A 1 180 ? -13.272 13.555 -22.985 1.00 52.91 180 LEU A CA 1
ATOM 1384 C C . LEU A 1 180 ? -13.132 12.312 -23.855 1.00 52.91 180 LEU A C 1
ATOM 1386 O O . LEU A 1 180 ? -12.103 12.190 -24.502 1.00 52.91 180 LEU A O 1
ATOM 1390 N N . GLY A 1 181 ? -14.143 11.440 -23.938 1.00 49.59 181 GLY A N 1
ATOM 1391 C CA . GLY A 1 181 ? -14.121 10.290 -24.853 1.00 49.59 181 GLY A CA 1
ATOM 1392 C C . GLY A 1 181 ? -13.964 10.727 -26.313 1.00 49.59 181 GLY A C 1
ATOM 1393 O O . GLY A 1 181 ? -13.015 10.329 -26.978 1.00 49.59 181 GLY A O 1
ATOM 1394 N N . ALA A 1 182 ? -14.801 11.668 -26.761 1.00 50.75 182 ALA A N 1
ATOM 1395 C CA . ALA A 1 182 ? -14.739 12.228 -28.114 1.00 50.75 182 ALA A CA 1
ATOM 1396 C C . ALA A 1 182 ? -13.454 13.043 -28.368 1.00 50.75 182 ALA A C 1
ATOM 1398 O O . ALA A 1 182 ? -12.879 13.007 -29.457 1.00 50.75 182 ALA A O 1
ATOM 1399 N N . SER A 1 183 ? -12.962 13.767 -27.355 1.00 49.88 183 SER A N 1
ATOM 1400 C CA . SER A 1 183 ? -11.679 14.482 -27.444 1.00 49.88 183 SER A CA 1
ATOM 1401 C C . SER A 1 183 ? -10.491 13.516 -27.518 1.00 49.88 183 SER A C 1
ATOM 1403 O O . SER A 1 183 ? -9.578 13.734 -28.309 1.00 49.88 183 SER A O 1
ATOM 1405 N N . ALA A 1 184 ? -10.515 12.426 -26.747 1.00 46.84 184 ALA A N 1
ATOM 1406 C CA . ALA A 1 184 ? -9.505 11.374 -26.760 1.00 46.84 184 ALA A CA 1
ATOM 1407 C C . ALA A 1 184 ? -9.532 10.577 -28.068 1.00 46.84 184 ALA A C 1
ATOM 1409 O O . ALA A 1 184 ? -8.470 10.266 -28.592 1.00 46.84 184 ALA A O 1
ATOM 1410 N N . GLU A 1 185 ? -10.704 10.312 -28.649 1.00 50.03 185 GLU A N 1
ATOM 1411 C CA . GLU A 1 185 ? -10.839 9.724 -29.989 1.00 50.03 185 GLU A CA 1
ATOM 1412 C C . GLU A 1 185 ? -10.293 10.649 -31.076 1.00 50.03 185 GLU A C 1
ATOM 1414 O O . GLU A 1 185 ? -9.551 10.203 -31.952 1.00 50.03 185 GLU A O 1
ATOM 1419 N N . LYS A 1 186 ? -10.573 11.956 -30.992 1.00 57.28 186 LYS A N 1
ATOM 1420 C CA . LYS A 1 186 ? -10.001 12.954 -31.905 1.00 57.28 186 LYS A CA 1
ATOM 1421 C C . LYS A 1 186 ? -8.479 13.022 -31.772 1.00 57.28 186 LYS A C 1
ATOM 1423 O O . LYS A 1 186 ? -7.787 13.024 -32.790 1.00 57.28 186 LYS A O 1
ATOM 1428 N N . LEU A 1 187 ? -7.952 13.005 -30.546 1.00 53.31 187 LEU A N 1
ATOM 1429 C CA . LEU A 1 187 ? -6.514 12.926 -30.289 1.00 53.31 187 LEU A CA 1
ATOM 1430 C C . LEU A 1 187 ? -5.910 11.598 -30.771 1.00 53.31 187 LEU A C 1
ATOM 1432 O O . LEU A 1 187 ? -4.840 11.613 -31.368 1.00 53.31 187 LEU A O 1
ATOM 1436 N N . ARG A 1 188 ? -6.581 10.459 -30.565 1.00 54.00 188 ARG A N 1
ATOM 1437 C CA . ARG A 1 188 ? -6.140 9.128 -31.019 1.00 54.00 188 ARG A CA 1
ATOM 1438 C C . ARG A 1 188 ? -6.133 9.037 -32.543 1.00 54.00 188 ARG A C 1
ATOM 1440 O O . ARG A 1 188 ? -5.211 8.462 -33.110 1.00 54.00 188 ARG A O 1
ATOM 1447 N N . SER A 1 189 ? -7.106 9.655 -33.211 1.00 58.50 189 SER A N 1
ATOM 1448 C CA . SER A 1 189 ? -7.157 9.799 -34.669 1.00 58.50 189 SER A CA 1
ATOM 1449 C C . SER A 1 189 ? -6.023 10.691 -35.189 1.00 58.50 189 SER A C 1
ATOM 1451 O O . SER A 1 189 ? -5.318 10.312 -36.124 1.00 58.50 189 SER A O 1
ATOM 1453 N N . GLN A 1 190 ? -5.781 11.843 -34.552 1.00 59.88 190 GLN A N 1
ATOM 1454 C CA . GLN A 1 190 ? -4.650 12.723 -34.877 1.00 59.88 190 GLN A CA 1
ATOM 1455 C C . GLN A 1 190 ? -3.300 12.029 -34.644 1.00 59.88 190 GLN A C 1
ATOM 1457 O O . GLN A 1 190 ? -2.410 12.122 -35.487 1.00 59.88 190 GLN A O 1
ATOM 1462 N N . TYR A 1 191 ? -3.178 11.264 -33.559 1.00 52.03 191 TYR A N 1
ATOM 1463 C CA . TYR A 1 191 ? -2.022 10.424 -33.267 1.00 52.03 191 TYR A CA 1
ATOM 1464 C C . TYR A 1 191 ? -1.848 9.307 -34.299 1.00 52.03 191 TYR A C 1
ATOM 1466 O O . TYR A 1 191 ? -0.744 9.113 -34.784 1.00 52.03 191 TYR A O 1
ATOM 1474 N N . SER A 1 192 ? -2.913 8.602 -34.691 1.00 56.38 192 SER A N 1
ATOM 1475 C CA . SER A 1 192 ? -2.845 7.557 -35.720 1.00 56.38 192 SER A CA 1
ATOM 1476 C C . SER A 1 192 ? -2.353 8.121 -37.051 1.00 56.38 192 SER A C 1
ATOM 1478 O O . SER A 1 192 ? -1.514 7.501 -37.695 1.00 56.38 192 SER A O 1
ATOM 1480 N N . LYS A 1 193 ? -2.821 9.312 -37.445 1.00 62.22 193 LYS A N 1
ATOM 1481 C CA . LYS A 1 193 ? -2.364 10.002 -38.662 1.00 62.22 193 LYS A CA 1
ATOM 1482 C C . LYS A 1 193 ? -0.887 10.395 -38.575 1.00 62.22 193 LYS A C 1
ATOM 1484 O O . LYS A 1 193 ? -0.146 10.175 -39.529 1.00 62.22 193 LYS A O 1
ATOM 1489 N N . LEU A 1 194 ? -0.451 10.912 -37.425 1.00 49.84 194 LEU A N 1
ATOM 1490 C CA . LEU A 1 194 ? 0.951 11.241 -37.166 1.00 49.84 194 LEU A CA 1
ATOM 1491 C C . LEU A 1 194 ? 1.838 9.983 -37.155 1.00 49.84 194 LEU A C 1
ATOM 1493 O O . LEU A 1 194 ? 2.877 9.953 -37.804 1.00 49.84 194 LEU A O 1
ATOM 1497 N N . ASN A 1 195 ? 1.404 8.910 -36.495 1.00 47.41 195 ASN A N 1
ATOM 1498 C CA . ASN A 1 195 ? 2.110 7.632 -36.430 1.00 47.41 195 ASN A CA 1
ATOM 1499 C C . ASN A 1 195 ? 2.237 6.978 -37.816 1.00 47.41 195 ASN A C 1
ATOM 1501 O O . ASN A 1 195 ? 3.296 6.467 -38.157 1.00 47.41 195 ASN A O 1
ATOM 1505 N N . SER A 1 196 ? 1.201 7.043 -38.659 1.00 55.62 196 SER A N 1
ATOM 1506 C CA . SER A 1 196 ? 1.268 6.587 -40.055 1.00 55.62 196 SER A CA 1
ATOM 1507 C C . SER A 1 196 ? 2.217 7.429 -40.918 1.00 55.62 196 SER A C 1
ATOM 1509 O O . SER A 1 196 ? 2.838 6.888 -41.831 1.00 55.62 196 SER A O 1
ATOM 1511 N N . ALA A 1 197 ? 2.371 8.727 -40.629 1.00 50.62 197 ALA A N 1
ATOM 1512 C CA . ALA A 1 197 ? 3.367 9.582 -41.280 1.00 50.62 197 ALA A CA 1
ATOM 1513 C C . ALA A 1 197 ? 4.801 9.266 -40.809 1.00 50.62 197 ALA A C 1
ATOM 1515 O O . ALA A 1 197 ? 5.727 9.296 -41.616 1.00 50.62 197 ALA A O 1
ATOM 1516 N N . ILE A 1 198 ? 4.972 8.894 -39.535 1.00 41.91 198 ILE A N 1
ATOM 1517 C CA . ILE A 1 198 ? 6.258 8.513 -38.926 1.00 41.91 198 ILE A CA 1
ATOM 1518 C C . ILE A 1 198 ? 6.691 7.089 -39.324 1.00 41.91 198 ILE A C 1
ATOM 1520 O O . ILE A 1 198 ? 7.873 6.849 -39.552 1.00 41.91 198 ILE A O 1
ATOM 1524 N N . LYS A 1 199 ? 5.753 6.139 -39.465 1.00 45.56 199 LYS A N 1
ATOM 1525 C CA . LYS A 1 199 ? 6.010 4.739 -39.864 1.00 45.56 199 LYS A CA 1
ATOM 1526 C C . LYS A 1 199 ? 6.445 4.556 -41.323 1.00 45.56 199 LYS A C 1
ATOM 1528 O O . LYS A 1 199 ? 6.804 3.439 -41.696 1.00 45.56 199 LYS A O 1
ATOM 1533 N N . LYS A 1 200 ? 6.453 5.607 -42.155 1.00 52.31 200 LYS A N 1
ATOM 1534 C CA . LYS A 1 200 ? 7.096 5.566 -43.481 1.00 52.31 200 LYS A CA 1
ATOM 1535 C C . LYS A 1 200 ? 8.620 5.500 -43.299 1.00 52.31 200 LYS A C 1
ATOM 1537 O O . LYS A 1 200 ? 9.321 6.508 -43.254 1.00 52.31 200 LYS A O 1
ATOM 1542 N N . ARG A 1 201 ? 9.086 4.259 -43.142 1.00 41.59 201 ARG A N 1
ATOM 1543 C CA . ARG A 1 201 ? 10.408 3.801 -42.684 1.00 41.59 201 ARG A CA 1
ATOM 1544 C C . ARG A 1 201 ? 11.602 4.359 -43.476 1.00 41.59 201 ARG A C 1
ATOM 1546 O O . ARG A 1 201 ? 12.683 4.499 -42.910 1.00 41.59 201 ARG A O 1
ATOM 1553 N N . ASP A 1 202 ? 11.401 4.753 -44.732 1.00 45.22 202 ASP A N 1
ATOM 1554 C CA . ASP A 1 202 ? 12.477 5.192 -45.638 1.00 45.22 202 ASP A CA 1
ATOM 1555 C C . ASP A 1 202 ? 13.019 6.596 -45.335 1.00 45.22 202 ASP A C 1
ATOM 1557 O O . ASP A 1 202 ? 14.150 6.926 -45.685 1.00 45.22 202 ASP A O 1
ATOM 1561 N N . MET A 1 203 ? 12.258 7.427 -44.617 1.00 45.25 203 MET A N 1
ATOM 1562 C CA . MET A 1 203 ? 12.656 8.814 -44.358 1.00 45.25 203 MET A CA 1
ATOM 1563 C C . MET A 1 203 ? 13.591 8.972 -43.143 1.00 45.25 203 MET A C 1
ATOM 1565 O O . MET A 1 203 ? 14.230 10.011 -43.000 1.00 45.25 203 MET A O 1
ATOM 1569 N N . PHE A 1 204 ? 13.684 7.963 -42.267 1.00 41.94 204 PHE A N 1
ATOM 1570 C CA . PHE A 1 204 ? 14.415 8.042 -40.990 1.00 41.94 204 PHE A CA 1
ATOM 1571 C C . PHE A 1 204 ? 15.840 7.468 -41.067 1.00 41.94 204 PHE A C 1
ATOM 1573 O O . PHE A 1 204 ? 16.768 8.035 -40.492 1.00 41.94 204 PHE A O 1
ATOM 1580 N N . LEU A 1 205 ? 16.042 6.377 -41.817 1.00 42.75 205 LEU A N 1
ATOM 1581 C CA . LEU A 1 205 ? 17.362 5.753 -41.983 1.00 42.75 205 LEU A CA 1
ATOM 1582 C C . LEU A 1 205 ? 18.273 6.567 -42.918 1.00 42.75 205 LEU A C 1
ATOM 1584 O O . LEU A 1 205 ? 19.438 6.777 -42.587 1.00 42.75 205 LEU A O 1
ATOM 1588 N N . GLY A 1 206 ? 17.732 7.119 -44.012 1.00 47.66 206 GLY A N 1
ATOM 1589 C CA . GLY A 1 206 ? 18.472 8.014 -44.915 1.00 47.66 206 GLY A CA 1
ATOM 1590 C C . GLY A 1 206 ? 18.852 9.365 -44.288 1.00 47.66 206 GLY A C 1
ATOM 1591 O O . GLY A 1 206 ? 19.831 9.983 -44.696 1.00 47.66 206 GLY A O 1
ATOM 1592 N N . ARG A 1 207 ? 18.131 9.809 -43.246 1.00 49.72 207 ARG A N 1
ATOM 1593 C CA . ARG A 1 207 ? 18.385 11.082 -42.549 1.00 49.72 207 ARG A CA 1
ATOM 1594 C C . ARG A 1 207 ? 19.351 10.981 -41.368 1.00 49.72 207 ARG A C 1
ATOM 1596 O O . ARG A 1 207 ? 19.945 11.992 -41.028 1.00 49.72 207 ARG A O 1
ATOM 1603 N N . LYS A 1 208 ? 19.591 9.800 -40.780 1.00 41.69 208 LYS A N 1
ATOM 1604 C CA . LYS A 1 208 ? 20.566 9.624 -39.677 1.00 41.69 208 LYS A CA 1
ATOM 1605 C C . LYS A 1 208 ? 22.009 9.950 -40.107 1.00 41.69 208 LYS A C 1
ATOM 1607 O O . LYS A 1 208 ? 22.762 10.527 -39.329 1.00 41.69 208 LYS A O 1
ATOM 1612 N N . ALA A 1 209 ? 22.374 9.616 -41.348 1.00 44.41 209 ALA A N 1
ATOM 1613 C CA . ALA A 1 209 ? 23.678 9.944 -41.934 1.00 44.41 209 ALA A CA 1
ATOM 1614 C C . ALA A 1 209 ? 23.801 11.435 -42.302 1.00 44.41 209 ALA A C 1
ATOM 1616 O O . ALA A 1 209 ? 24.837 12.043 -42.052 1.00 44.41 209 ALA A O 1
ATOM 1617 N N . TYR A 1 210 ? 22.722 12.027 -42.822 1.00 43.59 210 TYR A N 1
ATOM 1618 C CA . TYR A 1 210 ? 22.628 13.449 -43.166 1.00 43.59 210 TYR A CA 1
ATOM 1619 C C . TYR A 1 210 ? 22.676 14.358 -41.921 1.00 43.59 210 TYR A C 1
ATOM 1621 O O . TYR A 1 210 ? 23.394 15.350 -41.876 1.00 43.59 210 TYR A O 1
ATOM 1629 N N . PHE A 1 211 ? 21.991 13.959 -40.849 1.00 47.00 211 PHE A N 1
ATOM 1630 C CA . PHE A 1 211 ? 21.889 14.720 -39.604 1.00 47.00 211 PHE A CA 1
ATOM 1631 C C . PHE A 1 211 ? 23.215 14.815 -38.826 1.00 47.00 211 PHE A C 1
ATOM 1633 O O . PHE A 1 211 ? 23.499 15.838 -38.203 1.00 47.00 211 PHE A O 1
ATOM 1640 N N . LYS A 1 212 ? 24.069 13.780 -38.905 1.00 46.47 212 LYS A N 1
ATOM 1641 C CA . LYS A 1 212 ? 25.408 13.770 -38.286 1.00 46.47 212 LYS A CA 1
ATOM 1642 C C . LYS A 1 212 ? 26.331 14.857 -38.866 1.00 46.47 212 LYS A C 1
ATOM 1644 O O . LYS A 1 212 ? 27.274 15.247 -38.188 1.00 46.47 212 LYS A O 1
ATOM 1649 N N . SER A 1 213 ? 26.072 15.343 -40.087 1.00 44.69 213 SER A N 1
ATOM 1650 C CA . SER A 1 213 ? 26.961 16.282 -40.786 1.00 44.69 213 SER A CA 1
ATOM 1651 C C . SER A 1 213 ? 26.565 17.763 -40.680 1.00 44.69 213 SER A C 1
ATOM 1653 O O . SER A 1 213 ? 27.378 18.597 -41.059 1.00 44.69 213 SER A O 1
ATOM 1655 N N . GLN A 1 214 ? 25.365 18.112 -40.195 1.00 46.38 214 GLN A N 1
ATOM 1656 C CA . GLN A 1 214 ? 24.848 19.497 -40.242 1.00 46.38 214 GLN A CA 1
ATOM 1657 C C . GLN A 1 214 ? 24.441 20.105 -38.892 1.00 46.38 214 GLN A C 1
ATOM 1659 O O . GLN A 1 214 ? 24.230 21.312 -38.799 1.00 46.38 214 GLN A O 1
ATOM 1664 N N . MET A 1 215 ? 24.358 19.319 -37.813 1.00 41.97 215 MET A N 1
ATOM 1665 C CA . MET A 1 215 ? 23.903 19.837 -36.512 1.00 41.97 215 MET A CA 1
ATOM 1666 C C . MET A 1 215 ? 24.919 20.764 -35.809 1.00 41.97 215 MET A C 1
ATOM 1668 O O . MET A 1 215 ? 24.589 21.375 -34.795 1.00 41.97 215 MET A O 1
ATOM 1672 N N . LEU A 1 216 ? 26.135 20.895 -36.348 1.00 44.00 216 LEU A N 1
ATOM 1673 C CA . LEU A 1 216 ? 27.169 21.804 -35.846 1.00 44.00 216 LEU A CA 1
ATOM 1674 C C . LEU A 1 216 ? 26.875 23.294 -36.126 1.00 44.00 216 LEU A C 1
ATOM 1676 O O . LEU A 1 216 ? 27.486 24.140 -35.484 1.00 44.00 216 LEU A O 1
ATOM 1680 N N . GLU A 1 217 ? 25.936 23.641 -37.021 1.00 42.12 217 GLU A N 1
ATOM 1681 C CA . GLU A 1 217 ? 25.806 25.026 -37.522 1.00 42.12 217 GLU A CA 1
ATOM 1682 C C . GLU A 1 217 ? 24.573 25.825 -37.043 1.00 42.12 217 GLU A C 1
ATOM 1684 O O . GLU A 1 217 ? 24.543 27.041 -37.223 1.00 42.12 217 GLU A O 1
ATOM 1689 N N . THR A 1 218 ? 23.556 25.232 -36.398 1.00 42.00 218 THR A N 1
ATOM 1690 C CA . THR A 1 218 ? 22.301 25.970 -36.102 1.00 42.00 218 THR A CA 1
ATOM 1691 C C . THR A 1 218 ? 21.809 25.854 -34.654 1.00 42.00 218 THR A C 1
ATOM 1693 O O . THR A 1 218 ? 21.004 24.985 -34.320 1.00 42.00 218 THR A O 1
ATOM 1696 N N . ALA A 1 219 ? 22.201 26.807 -33.802 1.00 40.91 219 ALA A N 1
ATOM 1697 C CA . ALA A 1 219 ? 21.730 26.937 -32.413 1.00 40.91 219 ALA A CA 1
ATOM 1698 C C . ALA A 1 219 ? 20.235 27.341 -32.277 1.00 40.91 219 ALA A C 1
ATOM 1700 O O . ALA A 1 219 ? 19.613 27.112 -31.241 1.00 40.91 219 ALA A O 1
ATOM 1701 N N . GLY A 1 220 ? 19.622 27.910 -33.325 1.00 39.00 220 GLY A N 1
ATOM 1702 C CA . GLY A 1 220 ? 18.269 28.493 -33.282 1.00 39.00 220 GLY A CA 1
ATOM 1703 C C . GLY A 1 220 ? 17.088 27.506 -33.243 1.00 39.00 220 GLY A C 1
ATOM 1704 O O . GLY A 1 220 ? 15.972 27.902 -32.912 1.00 39.00 220 GLY A O 1
ATOM 1705 N N . LEU A 1 221 ? 17.301 26.218 -33.539 1.00 41.75 221 LEU A N 1
ATOM 1706 C CA . LEU A 1 221 ? 16.236 25.197 -33.587 1.00 41.75 221 LEU A CA 1
ATOM 1707 C C . LEU A 1 221 ? 15.939 24.539 -32.220 1.00 41.75 221 LEU A C 1
ATOM 1709 O O . LEU A 1 221 ? 14.937 23.833 -32.074 1.00 41.75 221 LEU A O 1
ATOM 1713 N N . ALA A 1 222 ? 16.761 24.805 -31.199 1.00 40.38 222 ALA A N 1
ATOM 1714 C CA . ALA A 1 222 ? 16.753 24.086 -29.922 1.00 40.38 222 ALA A CA 1
ATOM 1715 C C . ALA A 1 222 ? 15.457 24.249 -29.096 1.00 40.38 222 ALA A C 1
ATOM 1717 O O . ALA A 1 222 ? 14.978 23.285 -28.496 1.00 40.38 222 ALA A O 1
ATOM 1718 N N . LEU A 1 223 ? 14.828 25.433 -29.098 1.00 36.81 223 LEU A N 1
ATOM 1719 C CA . LEU A 1 223 ? 13.658 25.708 -28.244 1.00 36.81 223 LEU A CA 1
ATOM 1720 C C . LEU A 1 223 ? 12.405 24.911 -28.645 1.00 36.81 223 LEU A C 1
ATOM 1722 O O . LEU A 1 223 ? 11.612 24.530 -27.784 1.00 36.81 223 LEU A O 1
ATOM 1726 N N . THR A 1 224 ? 12.224 24.612 -29.937 1.00 40.59 224 THR A N 1
ATOM 1727 C CA . THR A 1 224 ? 11.042 23.870 -30.424 1.00 40.59 224 THR A CA 1
ATOM 1728 C C . THR A 1 224 ? 11.170 22.352 -30.279 1.00 40.59 224 THR A C 1
ATOM 1730 O O . THR A 1 224 ? 10.158 21.655 -30.339 1.00 40.59 224 THR A O 1
ATOM 1733 N N . LEU A 1 225 ? 12.382 21.835 -30.048 1.00 50.00 225 LEU A N 1
ATOM 1734 C CA . LEU A 1 225 ? 12.684 20.405 -29.888 1.00 50.00 225 LEU A CA 1
ATOM 1735 C C . LEU A 1 225 ? 12.940 19.998 -28.424 1.00 50.00 225 LEU A C 1
ATOM 1737 O O . LEU A 1 225 ? 13.071 18.811 -28.130 1.00 50.00 225 LEU A O 1
ATOM 1741 N N . ALA A 1 226 ? 12.947 20.957 -27.493 1.00 57.66 226 ALA A N 1
ATOM 1742 C CA . ALA A 1 226 ? 13.294 20.738 -26.088 1.00 57.66 226 ALA A CA 1
ATOM 1743 C C . ALA A 1 226 ? 12.435 19.669 -25.384 1.00 57.66 226 ALA A C 1
ATOM 1745 O O . ALA A 1 226 ? 12.944 18.907 -24.566 1.00 57.66 226 ALA A O 1
ATOM 1746 N N . ALA A 1 227 ? 11.138 19.573 -25.702 1.00 59.31 227 ALA A N 1
ATOM 1747 C CA . ALA A 1 227 ? 10.252 18.592 -25.071 1.00 59.31 227 ALA A CA 1
ATOM 1748 C C . ALA A 1 227 ? 10.512 17.141 -25.543 1.00 59.31 227 ALA A C 1
ATOM 1750 O O . ALA A 1 227 ? 10.705 16.289 -24.676 1.00 59.31 227 ALA A O 1
ATOM 1751 N N . PRO A 1 228 ? 10.560 16.829 -26.858 1.00 62.69 228 PRO A N 1
ATOM 1752 C CA . PRO A 1 228 ? 11.007 15.518 -27.345 1.00 62.69 228 PRO A CA 1
ATOM 1753 C C . PRO A 1 228 ? 12.413 15.127 -26.874 1.00 62.69 228 PRO A C 1
ATOM 1755 O O . PRO A 1 228 ? 12.612 13.992 -26.450 1.00 62.69 228 PRO A O 1
ATOM 1758 N N . ILE A 1 229 ? 13.363 16.072 -26.890 1.00 69.00 229 ILE A N 1
ATOM 1759 C CA . ILE A 1 229 ? 14.739 15.844 -26.425 1.00 69.00 229 ILE A CA 1
ATOM 1760 C C . ILE A 1 229 ? 14.750 15.489 -24.938 1.00 69.00 229 ILE A C 1
ATOM 1762 O O . ILE A 1 229 ? 15.334 14.477 -24.575 1.00 69.00 229 ILE A O 1
ATOM 1766 N N . LYS A 1 230 ? 14.049 16.247 -24.084 1.00 75.00 230 LYS A N 1
ATOM 1767 C CA . LYS A 1 230 ? 13.988 15.958 -22.644 1.00 75.00 230 LYS A CA 1
ATOM 1768 C C . LYS A 1 230 ? 13.462 14.554 -22.356 1.00 75.00 230 LYS A C 1
ATOM 1770 O O . LYS A 1 230 ? 14.075 13.820 -21.599 1.00 75.00 230 LYS A O 1
ATOM 1775 N N . VAL A 1 231 ? 12.347 14.169 -22.976 1.00 73.19 231 VAL A N 1
ATOM 1776 C CA . VAL A 1 231 ? 11.761 12.837 -22.754 1.00 73.19 231 VAL A CA 1
ATOM 1777 C C . VAL A 1 231 ? 12.709 11.730 -23.241 1.00 73.19 231 VAL A C 1
ATOM 1779 O O . VAL A 1 231 ? 12.767 10.666 -22.631 1.00 73.19 231 VAL A O 1
ATOM 1782 N N . ALA A 1 232 ? 13.467 11.976 -24.316 1.00 78.19 232 ALA A N 1
ATOM 1783 C CA . ALA A 1 232 ? 14.498 11.054 -24.786 1.00 78.19 232 ALA A CA 1
ATOM 1784 C C . ALA A 1 232 ? 15.685 10.954 -23.811 1.00 78.19 232 ALA A C 1
ATOM 1786 O O . ALA A 1 232 ? 16.119 9.841 -23.540 1.00 78.19 232 ALA A O 1
ATOM 1787 N N . ILE A 1 233 ? 16.153 12.079 -23.252 1.00 80.25 233 ILE A N 1
ATOM 1788 C CA . ILE A 1 233 ? 17.209 12.125 -22.223 1.00 80.25 233 ILE A CA 1
ATOM 1789 C C . ILE A 1 233 ? 16.765 11.366 -20.968 1.00 80.25 233 ILE A C 1
ATOM 1791 O O . ILE A 1 233 ? 17.484 10.488 -20.502 1.00 80.25 233 ILE A O 1
ATOM 1795 N N . ASP A 1 234 ? 15.568 11.658 -20.450 1.00 86.62 234 ASP A N 1
ATOM 1796 C CA . ASP A 1 234 ? 15.037 11.020 -19.238 1.00 86.62 234 ASP A CA 1
ATOM 1797 C C . ASP A 1 234 ? 14.945 9.490 -19.419 1.00 86.62 234 ASP A C 1
ATOM 1799 O O . ASP A 1 234 ? 15.257 8.719 -18.512 1.00 86.62 234 ASP A O 1
ATOM 1803 N N . PHE A 1 235 ? 14.533 9.032 -20.608 1.00 91.81 235 PHE A N 1
ATOM 1804 C CA . PHE A 1 235 ? 14.469 7.606 -20.928 1.00 91.81 235 PHE A CA 1
ATOM 1805 C C . PHE A 1 235 ? 15.851 6.971 -21.146 1.00 91.81 235 PHE A C 1
ATOM 1807 O O . PHE A 1 235 ? 16.076 5.861 -20.670 1.00 91.81 235 PHE A O 1
ATOM 1814 N N . GLU A 1 236 ? 16.777 7.648 -21.836 1.00 89.88 236 GLU A N 1
ATOM 1815 C CA . GLU A 1 236 ? 18.161 7.179 -22.010 1.00 89.88 236 GLU A CA 1
ATOM 1816 C C . GLU A 1 236 ? 18.858 7.021 -20.654 1.00 89.88 236 GLU A C 1
ATOM 1818 O O . GLU A 1 236 ? 19.493 5.996 -20.414 1.00 89.88 236 GLU A O 1
ATOM 1823 N N . SER A 1 237 ? 18.664 7.980 -19.745 1.00 91.00 237 SER A N 1
ATOM 1824 C CA . SER A 1 237 ? 19.190 7.915 -18.381 1.00 91.00 237 SER A CA 1
ATOM 1825 C C . SER A 1 237 ? 18.647 6.702 -17.623 1.00 91.00 237 SER A C 1
ATOM 1827 O O . SER A 1 237 ? 19.430 5.936 -17.074 1.00 91.00 237 SER A O 1
ATOM 1829 N N . ALA A 1 238 ? 17.330 6.472 -17.637 1.00 92.12 238 ALA A N 1
ATOM 1830 C CA . ALA A 1 238 ? 16.748 5.307 -16.963 1.00 92.12 238 ALA A CA 1
ATOM 1831 C C . ALA A 1 238 ? 17.201 3.977 -17.593 1.00 92.12 238 ALA A C 1
ATOM 1833 O O . ALA A 1 238 ? 17.418 2.995 -16.891 1.00 92.12 238 ALA A O 1
ATOM 1834 N N . MET A 1 239 ? 17.389 3.932 -18.915 1.00 96.12 239 MET A N 1
ATOM 1835 C CA . MET A 1 239 ? 17.938 2.752 -19.587 1.00 96.12 239 MET A CA 1
ATOM 1836 C C . MET A 1 239 ? 19.414 2.510 -19.262 1.00 96.12 239 MET A C 1
ATOM 1838 O O . MET A 1 239 ? 19.838 1.357 -19.287 1.00 96.12 239 MET A O 1
ATOM 1842 N N . ALA A 1 240 ? 20.190 3.547 -18.936 1.00 94.38 240 ALA A N 1
ATOM 1843 C CA . ALA A 1 240 ? 21.557 3.374 -18.454 1.00 94.38 240 ALA A CA 1
ATOM 1844 C C . ALA A 1 240 ? 21.584 2.638 -17.104 1.00 94.38 240 ALA A C 1
ATOM 1846 O O . ALA A 1 240 ? 22.408 1.741 -16.922 1.00 94.38 240 ALA A O 1
ATOM 1847 N N . ASP A 1 241 ? 20.637 2.935 -16.207 1.00 94.00 241 ASP A N 1
ATOM 1848 C CA . ASP A 1 241 ? 20.483 2.200 -14.947 1.00 94.00 241 ASP A CA 1
ATOM 1849 C C . ASP A 1 241 ? 20.098 0.737 -15.191 1.00 94.00 241 ASP A C 1
ATOM 1851 O O . ASP A 1 241 ? 20.680 -0.152 -14.576 1.00 94.00 241 ASP A O 1
ATOM 1855 N N . VAL A 1 242 ? 19.187 0.468 -16.138 1.00 94.81 242 VAL A N 1
ATOM 1856 C CA . VAL A 1 242 ? 18.832 -0.905 -16.548 1.00 94.81 242 VAL A CA 1
ATOM 1857 C C . VAL A 1 242 ? 20.053 -1.644 -17.091 1.00 94.81 242 VAL A C 1
ATOM 1859 O O . VAL A 1 242 ? 20.343 -2.754 -16.659 1.00 94.81 242 VAL A O 1
ATOM 1862 N N . LYS A 1 243 ? 20.786 -1.023 -18.017 1.00 94.88 243 LYS A N 1
ATOM 1863 C CA . LYS A 1 243 ? 21.984 -1.591 -18.644 1.00 94.88 243 LYS A CA 1
ATOM 1864 C C . LYS A 1 243 ? 23.046 -1.963 -17.606 1.00 94.88 243 LYS A C 1
ATOM 1866 O O . LYS A 1 243 ? 23.667 -3.012 -17.699 1.00 94.88 243 LYS A O 1
ATOM 1871 N N . LYS A 1 244 ? 23.224 -1.118 -16.590 1.00 94.56 244 LYS A N 1
ATOM 1872 C CA . LYS A 1 244 ? 24.187 -1.342 -15.506 1.00 94.56 244 LYS A CA 1
ATOM 1873 C C . LYS A 1 244 ? 23.882 -2.598 -14.683 1.00 94.56 244 LYS A C 1
ATOM 1875 O O . LYS A 1 244 ? 24.807 -3.206 -14.158 1.00 94.56 244 LYS A O 1
ATOM 1880 N N . VAL A 1 245 ? 22.606 -2.933 -14.503 1.00 93.38 245 VAL A N 1
ATOM 1881 C CA . VAL A 1 245 ? 22.165 -3.940 -13.516 1.00 93.38 245 VAL A CA 1
ATOM 1882 C C . VAL A 1 245 ? 21.538 -5.179 -14.149 1.00 93.38 245 VAL A C 1
ATOM 1884 O O . VAL A 1 245 ? 21.253 -6.141 -13.445 1.00 93.38 245 VAL A O 1
ATOM 1887 N N . VAL A 1 246 ? 21.330 -5.178 -15.466 1.00 93.31 246 VAL A N 1
ATOM 1888 C CA . VAL A 1 246 ? 20.806 -6.314 -16.226 1.00 93.31 246 VAL A CA 1
ATOM 1889 C C . VAL A 1 246 ? 21.854 -6.749 -17.241 1.00 93.31 246 VAL A C 1
ATOM 1891 O O . VAL A 1 246 ? 22.137 -6.032 -18.199 1.00 93.31 246 VAL A O 1
ATOM 1894 N N . GLN A 1 247 ? 22.394 -7.954 -17.069 1.00 90.56 247 GLN A N 1
ATOM 1895 C CA . GLN A 1 247 ? 23.303 -8.542 -18.047 1.00 90.56 247 GLN A CA 1
ATOM 1896 C C . GLN A 1 247 ? 22.503 -9.094 -19.234 1.00 90.56 247 GLN A C 1
ATOM 1898 O O . GLN A 1 247 ? 21.876 -10.144 -19.129 1.00 90.56 247 GLN A O 1
ATOM 1903 N N . PHE A 1 248 ? 22.507 -8.383 -20.364 1.00 91.88 248 PHE A N 1
ATOM 1904 C CA . PHE A 1 248 ? 21.807 -8.824 -21.580 1.00 91.88 248 PHE A CA 1
ATOM 1905 C C . PHE A 1 248 ? 22.632 -9.775 -22.467 1.00 91.88 248 PHE A C 1
ATOM 1907 O O . PHE A 1 248 ? 22.081 -10.560 -23.247 1.00 91.88 248 PHE A O 1
ATOM 1914 N N . ASP A 1 249 ? 23.954 -9.653 -22.404 1.00 93.12 249 ASP A N 1
ATOM 1915 C CA . ASP A 1 249 ? 24.938 -10.486 -23.098 1.00 93.12 249 ASP A CA 1
ATOM 1916 C C . ASP A 1 249 ? 26.317 -10.270 -22.470 1.00 93.12 249 ASP A C 1
ATOM 1918 O O . ASP A 1 249 ? 26.513 -9.222 -21.862 1.00 93.12 249 ASP A O 1
ATOM 1922 N N . GLU A 1 250 ? 27.247 -11.214 -22.609 1.00 89.56 250 GLU A N 1
ATOM 1923 C CA . GLU A 1 250 ? 28.641 -11.046 -22.165 1.00 89.56 250 GLU A CA 1
ATOM 1924 C C . GLU A 1 250 ? 29.441 -10.132 -23.104 1.00 89.56 250 GLU A C 1
ATOM 1926 O O . GLU A 1 250 ? 30.343 -9.434 -22.648 1.00 89.56 250 GLU A O 1
ATOM 1931 N N . ASP A 1 251 ? 29.104 -10.105 -24.397 1.00 94.88 251 ASP A N 1
ATOM 1932 C CA . ASP A 1 251 ? 29.722 -9.195 -25.361 1.00 94.88 251 ASP A CA 1
ATOM 1933 C C . ASP A 1 251 ? 29.106 -7.792 -25.261 1.00 94.88 251 ASP A C 1
ATOM 1935 O O . ASP A 1 251 ? 27.894 -7.624 -25.419 1.00 94.88 251 ASP A O 1
ATOM 1939 N N . ASP A 1 252 ? 29.941 -6.769 -25.060 1.00 90.25 252 ASP A N 1
ATOM 1940 C CA . ASP A 1 252 ? 29.502 -5.380 -24.870 1.00 90.25 252 ASP A CA 1
ATOM 1941 C C . ASP A 1 252 ? 28.655 -4.845 -26.040 1.00 90.25 252 ASP A C 1
ATOM 1943 O O . ASP A 1 252 ? 27.664 -4.137 -25.838 1.00 90.25 252 ASP A O 1
ATOM 1947 N N . ALA A 1 253 ? 28.993 -5.183 -27.288 1.00 88.12 253 ALA A N 1
ATOM 1948 C CA . ALA A 1 253 ? 28.253 -4.687 -28.446 1.00 88.12 253 ALA A CA 1
ATOM 1949 C C . ALA A 1 253 ? 26.877 -5.361 -28.566 1.00 88.12 253 ALA A C 1
ATOM 1951 O O . ALA A 1 253 ? 25.883 -4.712 -28.925 1.00 88.12 253 ALA A O 1
ATOM 1952 N N . ILE A 1 254 ? 26.797 -6.657 -28.254 1.00 92.00 254 ILE A N 1
ATOM 1953 C CA . ILE A 1 254 ? 25.533 -7.402 -28.231 1.00 92.00 254 ILE A CA 1
ATOM 1954 C C . ILE A 1 254 ? 24.682 -6.974 -27.031 1.00 92.00 254 ILE A C 1
ATOM 1956 O O . ILE A 1 254 ? 23.468 -6.800 -27.181 1.00 92.00 254 ILE A O 1
ATOM 1960 N N . HIS A 1 255 ? 25.306 -6.735 -25.880 1.00 90.62 255 HIS A N 1
ATOM 1961 C CA . HIS A 1 255 ? 24.674 -6.216 -24.676 1.00 90.62 255 HIS A CA 1
ATOM 1962 C C . HIS A 1 255 ? 23.979 -4.877 -24.965 1.00 90.62 255 HIS A C 1
ATOM 1964 O O . HIS A 1 255 ? 22.783 -4.733 -24.705 1.00 90.62 255 HIS A O 1
ATOM 1970 N N . ASP A 1 256 ? 24.675 -3.928 -25.598 1.00 89.62 256 ASP A N 1
ATOM 1971 C CA . ASP A 1 256 ? 24.130 -2.614 -25.964 1.00 89.62 256 ASP A CA 1
ATOM 1972 C C . ASP A 1 256 ? 22.946 -2.725 -26.922 1.00 89.62 256 ASP A C 1
ATOM 1974 O O . ASP A 1 256 ? 21.919 -2.056 -26.757 1.00 89.62 256 ASP A O 1
ATOM 1978 N N . LYS A 1 257 ? 23.069 -3.605 -27.918 1.00 91.38 257 LYS A N 1
ATOM 1979 C CA . LYS A 1 257 ? 22.003 -3.859 -28.885 1.00 91.38 257 LYS A CA 1
ATOM 1980 C C . LYS A 1 257 ? 20.763 -4.449 -28.207 1.00 91.38 257 LYS A C 1
ATOM 1982 O O . LYS A 1 257 ? 19.657 -3.953 -28.429 1.00 91.38 257 LYS A O 1
ATOM 1987 N N . LYS A 1 258 ? 20.930 -5.470 -27.364 1.00 92.56 258 LYS A N 1
ATOM 1988 C CA . LYS A 1 258 ? 19.824 -6.111 -26.637 1.00 92.56 258 LYS A CA 1
ATOM 1989 C C . LYS A 1 258 ? 19.193 -5.177 -25.603 1.00 92.56 258 LYS A C 1
ATOM 1991 O O . LYS A 1 258 ? 17.970 -5.178 -25.473 1.00 92.56 258 LYS A O 1
ATOM 1996 N N . ALA A 1 259 ? 19.976 -4.333 -24.932 1.00 93.56 259 ALA A N 1
ATOM 1997 C CA . ALA A 1 259 ? 19.456 -3.293 -24.046 1.00 93.56 259 ALA A CA 1
ATOM 1998 C C . ALA A 1 259 ? 18.579 -2.290 -24.817 1.00 93.56 259 ALA A C 1
ATOM 2000 O O . ALA A 1 259 ? 17.499 -1.918 -24.353 1.00 93.56 259 ALA A O 1
ATOM 2001 N N . ALA A 1 260 ? 18.976 -1.899 -26.033 1.00 90.56 260 ALA A N 1
ATOM 2002 C CA . ALA A 1 260 ? 18.157 -1.044 -26.894 1.00 90.56 260 ALA A CA 1
ATOM 2003 C C . ALA A 1 260 ? 16.856 -1.734 -27.353 1.00 90.56 260 ALA A C 1
ATOM 2005 O O . ALA A 1 260 ? 15.787 -1.114 -27.329 1.00 90.56 260 ALA A O 1
ATOM 2006 N N . GLU A 1 261 ? 16.914 -3.017 -27.728 1.00 92.69 261 GLU A N 1
ATOM 2007 C CA . GLU A 1 261 ? 15.730 -3.831 -28.053 1.00 92.69 261 GLU A CA 1
ATOM 2008 C C . GLU A 1 261 ? 14.788 -3.966 -26.848 1.00 92.69 261 GLU A C 1
ATOM 2010 O O . GLU A 1 261 ? 13.567 -3.852 -26.982 1.00 92.69 261 GLU A O 1
ATOM 2015 N N . PHE A 1 262 ? 15.344 -4.149 -25.651 1.00 95.81 262 PHE A N 1
ATOM 2016 C CA . PHE A 1 262 ? 14.588 -4.166 -24.407 1.00 95.81 262 PHE A CA 1
ATOM 2017 C C . PHE A 1 262 ? 13.925 -2.813 -24.128 1.00 95.81 262 PHE A C 1
ATOM 2019 O O . PHE A 1 262 ? 12.726 -2.762 -23.856 1.00 95.81 262 PHE A O 1
ATOM 2026 N N . GLY A 1 263 ? 14.650 -1.705 -24.302 1.00 95.06 263 GLY A N 1
ATOM 2027 C CA . GLY A 1 263 ? 14.090 -0.358 -24.201 1.00 95.06 263 GLY A CA 1
ATOM 2028 C C . GLY A 1 263 ? 12.923 -0.128 -25.168 1.00 95.06 263 GLY A C 1
ATOM 2029 O O . GLY A 1 263 ? 11.932 0.509 -24.803 1.00 95.06 263 GLY A O 1
ATOM 2030 N N . GLN A 1 264 ? 12.976 -0.704 -26.374 1.00 91.75 264 GLN A N 1
ATOM 2031 C CA . GLN A 1 264 ? 11.837 -0.687 -27.291 1.00 91.75 264 GLN A CA 1
ATOM 2032 C C . GLN A 1 264 ? 10.640 -1.454 -26.709 1.00 91.75 264 GLN A C 1
ATOM 2034 O O . GLN A 1 264 ? 9.542 -0.902 -26.685 1.00 91.75 264 GLN A O 1
ATOM 2039 N N . LYS A 1 265 ? 10.835 -2.653 -26.144 1.00 94.19 265 LYS A N 1
ATOM 2040 C CA . LYS A 1 265 ? 9.755 -3.401 -25.465 1.00 94.19 265 LYS A CA 1
ATOM 2041 C C . LYS A 1 265 ? 9.106 -2.594 -24.333 1.00 94.19 265 LYS A C 1
ATOM 2043 O O . LYS A 1 265 ? 7.884 -2.616 -24.206 1.00 94.19 265 LYS A O 1
ATOM 2048 N N . LEU A 1 266 ? 9.880 -1.836 -23.550 1.00 95.62 266 LEU A N 1
ATOM 2049 C CA . LEU A 1 266 ? 9.338 -0.979 -22.482 1.00 95.62 266 LEU A CA 1
ATOM 2050 C C . LEU A 1 266 ? 8.458 0.153 -23.023 1.00 95.62 266 LEU A C 1
ATOM 2052 O O . LEU A 1 266 ? 7.380 0.417 -22.485 1.00 95.62 266 LEU A O 1
ATOM 2056 N N . LYS A 1 267 ? 8.880 0.805 -24.114 1.00 90.56 267 LYS A N 1
ATOM 2057 C CA . LYS A 1 267 ? 8.054 1.808 -24.804 1.00 90.56 267 LYS A CA 1
ATOM 2058 C C . LYS A 1 267 ? 6.743 1.195 -25.282 1.00 90.56 267 LYS A C 1
ATOM 2060 O O . LYS A 1 267 ? 5.682 1.775 -25.063 1.00 90.56 267 LYS A O 1
ATOM 2065 N N . GLU A 1 268 ? 6.797 0.001 -25.862 1.00 88.88 268 GLU A N 1
ATOM 2066 C CA . GLU A 1 268 ? 5.604 -0.698 -26.333 1.00 88.88 268 GLU A CA 1
ATOM 2067 C C . GLU A 1 268 ? 4.657 -1.070 -25.191 1.00 88.88 268 GLU A C 1
ATOM 2069 O O . GLU A 1 268 ? 3.447 -0.854 -25.310 1.00 88.88 268 GLU A O 1
ATOM 2074 N N . LEU A 1 269 ? 5.208 -1.549 -24.073 1.00 91.56 269 LEU A N 1
ATOM 2075 C CA . LEU A 1 269 ? 4.465 -1.902 -22.868 1.00 91.56 269 LEU A CA 1
ATOM 2076 C C . LEU A 1 269 ? 3.757 -0.681 -22.262 1.00 91.56 269 LEU A C 1
ATOM 2078 O O . LEU A 1 269 ? 2.590 -0.781 -21.877 1.00 91.56 269 LEU A O 1
ATOM 2082 N N . SER A 1 270 ? 4.392 0.498 -22.296 1.00 91.56 270 SER A N 1
ATOM 2083 C CA . SER A 1 270 ? 3.813 1.768 -21.821 1.00 91.56 270 SER A CA 1
ATOM 2084 C C . SER A 1 270 ? 2.535 2.200 -22.559 1.00 91.56 270 SER A C 1
ATOM 2086 O O . SER A 1 270 ? 1.782 3.044 -22.070 1.00 91.56 270 SER A O 1
ATOM 2088 N N . ARG A 1 271 ? 2.249 1.616 -23.732 1.00 84.50 271 ARG A N 1
ATOM 2089 C CA . ARG A 1 271 ? 0.991 1.838 -24.470 1.00 84.50 271 ARG A CA 1
ATOM 2090 C C . ARG A 1 271 ? -0.177 1.010 -23.943 1.00 84.50 271 ARG A C 1
ATOM 2092 O O . ARG A 1 271 ? -1.320 1.291 -24.293 1.00 84.50 271 ARG A O 1
ATOM 2099 N N . THR A 1 272 ? 0.113 -0.015 -23.151 1.00 84.44 272 THR A N 1
ATOM 2100 C CA . THR A 1 272 ? -0.869 -0.983 -22.633 1.00 84.44 272 THR A CA 1
ATOM 2101 C C . THR A 1 272 ? -0.981 -0.952 -21.114 1.00 84.44 272 THR A C 1
ATOM 2103 O O . THR A 1 272 ? -2.035 -1.256 -20.570 1.00 84.44 272 THR A O 1
ATOM 2106 N N . ILE A 1 273 ? 0.079 -0.519 -20.434 1.00 88.38 273 ILE A N 1
ATOM 2107 C CA . ILE A 1 273 ? 0.144 -0.359 -18.987 1.00 88.38 273 ILE A CA 1
ATOM 2108 C C . ILE A 1 273 ? 0.212 1.138 -18.676 1.00 88.38 273 ILE A C 1
ATOM 2110 O O . ILE A 1 273 ? 1.004 1.840 -19.308 1.00 88.38 273 ILE A O 1
ATOM 2114 N N . PRO A 1 274 ? -0.576 1.659 -17.715 1.00 87.62 274 PRO A N 1
ATOM 2115 C CA . PRO A 1 274 ? -0.625 3.084 -17.398 1.00 87.62 274 PRO A CA 1
ATOM 2116 C C . PRO A 1 274 ? 0.610 3.566 -16.609 1.00 87.62 274 PRO A C 1
ATOM 2118 O O . PRO A 1 274 ? 0.488 4.330 -15.661 1.00 87.62 274 PRO A O 1
ATOM 2121 N N . LEU A 1 275 ? 1.812 3.183 -17.041 1.00 90.88 275 LEU A N 1
ATOM 2122 C CA . LEU A 1 275 ? 3.114 3.677 -16.595 1.00 90.88 275 LEU A CA 1
ATOM 2123 C C . LEU A 1 275 ? 3.928 4.106 -17.818 1.00 90.88 275 LEU A C 1
ATOM 2125 O O . LEU A 1 275 ? 3.810 3.515 -18.888 1.00 90.88 275 LEU A O 1
ATOM 2129 N N . SER A 1 276 ? 4.710 5.171 -17.687 1.00 92.19 276 SER A N 1
ATOM 2130 C CA . SER A 1 276 ? 5.590 5.654 -18.753 1.00 92.19 276 SER A CA 1
ATOM 2131 C C . SER A 1 276 ? 6.753 4.691 -18.996 1.00 92.19 276 SER A C 1
ATOM 2133 O O . SER A 1 276 ? 7.113 3.910 -18.120 1.00 92.19 276 SER A O 1
ATOM 2135 N N . ALA A 1 277 ? 7.383 4.764 -20.171 1.00 93.81 277 ALA A N 1
ATOM 2136 C CA . ALA A 1 277 ? 8.539 3.918 -20.475 1.00 93.81 277 ALA A CA 1
ATOM 2137 C C . ALA A 1 277 ? 9.693 4.116 -19.470 1.00 93.81 277 ALA A C 1
ATOM 2139 O O . ALA A 1 277 ? 10.360 3.150 -19.119 1.00 93.81 277 ALA A O 1
ATOM 2140 N N . THR A 1 278 ? 9.884 5.340 -18.962 1.00 92.94 278 THR A N 1
ATOM 2141 C CA . THR A 1 278 ? 10.866 5.654 -17.911 1.00 92.94 278 THR A CA 1
ATOM 2142 C C . THR A 1 278 ? 10.524 4.967 -16.587 1.00 92.94 278 THR A C 1
ATOM 2144 O O . THR A 1 278 ? 11.395 4.351 -15.989 1.00 92.94 278 THR A O 1
ATOM 2147 N N . GLU A 1 279 ? 9.259 4.994 -16.154 1.00 93.69 279 GLU A N 1
ATOM 2148 C CA . GLU A 1 279 ? 8.823 4.288 -14.934 1.00 93.69 279 GLU A CA 1
ATOM 2149 C C . GLU A 1 279 ? 8.955 2.764 -15.078 1.00 93.69 279 GLU A C 1
ATOM 2151 O O . GLU A 1 279 ? 9.350 2.078 -14.142 1.00 93.69 279 GLU A O 1
ATOM 2156 N N . LEU A 1 280 ? 8.673 2.218 -16.266 1.00 95.56 280 LEU A N 1
ATOM 2157 C CA . LEU A 1 280 ? 8.888 0.796 -16.548 1.00 95.56 280 LEU A CA 1
ATOM 2158 C C . LEU A 1 280 ? 10.382 0.433 -16.563 1.00 95.56 280 LEU A C 1
ATOM 2160 O O . LEU A 1 280 ? 10.741 -0.651 -16.113 1.00 95.56 280 LEU A O 1
ATOM 2164 N N . ALA A 1 281 ? 11.250 1.331 -17.040 1.00 94.50 281 ALA A N 1
ATOM 2165 C CA . ALA A 1 281 ? 12.701 1.162 -16.973 1.00 94.50 281 ALA A CA 1
ATOM 2166 C C . ALA A 1 281 ? 13.212 1.214 -15.527 1.00 94.50 281 ALA A C 1
ATOM 2168 O O . ALA A 1 281 ? 14.050 0.401 -15.162 1.00 94.50 281 ALA A O 1
ATOM 2169 N N . GLN A 1 282 ? 12.657 2.080 -14.676 1.00 92.19 282 GLN A N 1
ATOM 2170 C CA . GLN A 1 282 ? 12.969 2.092 -13.240 1.00 92.19 282 GLN A CA 1
ATOM 2171 C C . GLN A 1 282 ? 12.603 0.759 -12.575 1.00 92.19 282 GLN A C 1
ATOM 2173 O O . GLN A 1 282 ? 13.428 0.183 -11.874 1.00 92.19 282 GLN A O 1
ATOM 2178 N N . ILE A 1 283 ? 11.420 0.206 -12.873 1.00 92.50 283 ILE A N 1
ATOM 2179 C CA . ILE A 1 283 ? 11.038 -1.135 -12.399 1.00 92.50 283 ILE A CA 1
ATOM 2180 C C . ILE A 1 283 ? 12.019 -2.197 -12.909 1.00 92.50 283 ILE A C 1
ATOM 2182 O O . ILE A 1 283 ? 12.402 -3.093 -12.159 1.00 92.50 283 ILE A O 1
ATOM 2186 N N . ALA A 1 284 ? 12.422 -2.114 -14.180 1.00 93.25 284 ALA A N 1
ATOM 2187 C CA . ALA A 1 284 ? 13.388 -3.036 -14.766 1.00 93.25 284 ALA A CA 1
ATOM 2188 C C . ALA A 1 284 ? 14.756 -2.954 -14.069 1.00 93.25 284 ALA A C 1
ATOM 2190 O O . ALA A 1 284 ? 15.361 -3.989 -13.805 1.00 93.25 284 ALA A O 1
ATOM 2191 N N . ALA A 1 285 ? 15.217 -1.745 -13.738 1.00 91.25 285 ALA A N 1
ATOM 2192 C CA . ALA A 1 285 ? 16.465 -1.522 -13.022 1.00 91.25 285 ALA A CA 1
ATOM 2193 C C . ALA A 1 285 ? 16.396 -2.095 -11.599 1.00 91.25 285 ALA A C 1
ATOM 2195 O O . ALA A 1 285 ? 17.285 -2.855 -11.219 1.00 91.25 285 ALA A O 1
ATOM 2196 N N . SER A 1 286 ? 15.314 -1.834 -10.850 1.00 87.88 286 SER A N 1
ATOM 2197 C CA . SER A 1 286 ? 15.088 -2.489 -9.553 1.00 87.88 286 SER A CA 1
ATOM 2198 C C . SER A 1 286 ? 15.105 -4.012 -9.711 1.00 87.88 286 SER A C 1
ATOM 2200 O O . SER A 1 286 ? 15.829 -4.687 -8.992 1.00 87.88 286 SER A O 1
ATOM 2202 N N . GLY A 1 287 ? 14.391 -4.562 -10.702 1.00 87.31 287 GLY A N 1
ATOM 2203 C CA . GLY A 1 287 ? 14.386 -5.996 -11.016 1.00 87.31 287 GLY A CA 1
ATOM 2204 C C . GLY A 1 287 ? 15.785 -6.578 -11.249 1.00 87.31 287 GLY A C 1
ATOM 2205 O O . GLY A 1 287 ? 16.139 -7.591 -10.647 1.00 87.31 287 GLY A O 1
ATOM 2206 N N . GLY A 1 288 ? 16.601 -5.919 -12.074 1.00 89.75 288 GLY A N 1
ATOM 2207 C CA . GLY A 1 288 ? 17.973 -6.349 -12.353 1.00 89.75 288 GLY A CA 1
ATOM 2208 C C . GLY A 1 288 ? 18.887 -6.297 -11.128 1.00 89.75 288 GLY A C 1
ATOM 2209 O O . GLY A 1 288 ? 19.616 -7.252 -10.876 1.00 89.75 288 GLY A O 1
ATOM 2210 N N . GLN A 1 289 ? 18.776 -5.259 -10.287 1.00 86.75 289 GLN A N 1
ATOM 2211 C CA . GLN A 1 289 ? 19.528 -5.168 -9.021 1.00 86.75 289 GLN A CA 1
ATOM 2212 C C . GLN A 1 289 ? 19.259 -6.341 -8.071 1.00 86.75 289 GLN A C 1
ATOM 2214 O O . GLN A 1 289 ? 20.085 -6.659 -7.219 1.00 86.75 289 GLN A O 1
ATOM 2219 N N . LEU A 1 290 ? 18.106 -6.987 -8.217 1.00 80.06 290 LEU A N 1
ATOM 2220 C CA . LEU A 1 290 ? 17.683 -8.117 -7.394 1.00 80.06 290 LEU A CA 1
ATOM 2221 C C . LEU A 1 290 ? 18.001 -9.462 -8.039 1.00 80.06 290 LEU A C 1
ATOM 2223 O O . LEU A 1 290 ? 17.614 -10.498 -7.503 1.00 80.06 290 LEU A O 1
ATOM 2227 N N . GLY A 1 291 ? 18.655 -9.445 -9.201 1.00 83.50 291 GLY A N 1
ATOM 2228 C CA . GLY A 1 291 ? 18.989 -10.643 -9.952 1.00 83.50 291 GLY A CA 1
ATOM 2229 C C . GLY A 1 291 ? 17.787 -11.294 -10.630 1.00 83.50 291 GLY A C 1
ATOM 2230 O O . GLY A 1 291 ? 17.827 -12.499 -10.869 1.00 83.50 291 GLY A O 1
ATOM 2231 N N . VAL A 1 292 ? 16.715 -10.547 -10.937 1.00 85.19 292 VAL A N 1
ATOM 2232 C CA . VAL A 1 292 ? 15.647 -11.077 -11.799 1.00 85.19 292 VAL A CA 1
ATOM 2233 C C . VAL A 1 292 ? 16.257 -11.413 -13.166 1.00 85.19 292 VAL A C 1
ATOM 2235 O O . VAL A 1 292 ? 16.798 -10.507 -13.809 1.00 85.19 292 VAL A O 1
ATOM 2238 N N . PRO A 1 293 ? 16.163 -12.674 -13.635 1.00 85.69 293 PRO A N 1
ATOM 2239 C CA . PRO A 1 293 ? 16.710 -13.063 -14.929 1.00 85.69 293 PRO A CA 1
ATOM 2240 C C . PRO A 1 293 ? 16.120 -12.231 -16.070 1.00 85.69 293 PRO A C 1
ATOM 2242 O O . PRO A 1 293 ? 14.946 -11.843 -16.036 1.00 85.69 293 PRO A O 1
ATOM 2245 N N . GLN A 1 294 ? 16.922 -11.971 -17.103 1.00 88.06 294 GLN A N 1
ATOM 2246 C CA . GLN A 1 294 ? 16.528 -11.140 -18.245 1.00 88.06 294 GLN A CA 1
ATOM 2247 C C . GLN A 1 294 ? 15.229 -11.647 -18.902 1.00 88.06 294 GLN A C 1
ATOM 2249 O O . GLN A 1 294 ? 14.361 -10.856 -19.285 1.00 88.06 294 GLN A O 1
ATOM 2254 N N . GLU A 1 295 ? 15.087 -12.965 -19.026 1.00 88.00 295 GLU A N 1
ATOM 2255 C CA . GLU A 1 295 ? 13.928 -13.655 -19.590 1.00 88.00 295 GLU A CA 1
ATOM 2256 C C . GLU A 1 295 ? 12.642 -13.449 -18.773 1.00 88.00 295 GLU A C 1
ATOM 2258 O O . GLU A 1 295 ? 11.556 -13.362 -19.350 1.00 88.00 295 GLU A O 1
ATOM 2263 N N . ASP A 1 296 ? 12.765 -13.275 -17.456 1.00 88.25 296 ASP A N 1
ATOM 2264 C CA . ASP A 1 296 ? 11.648 -13.064 -16.532 1.00 88.25 296 ASP A CA 1
ATOM 2265 C C . ASP A 1 296 ? 11.326 -11.579 -16.319 1.00 88.25 296 ASP A C 1
ATOM 2267 O O . ASP A 1 296 ? 10.261 -11.230 -15.795 1.00 88.25 296 ASP A O 1
ATOM 2271 N N . LEU A 1 297 ? 12.209 -10.679 -16.757 1.00 89.94 297 LEU A N 1
ATOM 2272 C CA . LEU A 1 297 ? 12.143 -9.259 -16.430 1.00 89.94 297 LEU A CA 1
ATOM 2273 C C . LEU A 1 297 ? 10.865 -8.587 -16.955 1.00 89.94 297 LEU A C 1
ATOM 2275 O O . LEU A 1 297 ? 10.256 -7.787 -16.252 1.00 89.94 297 LEU A O 1
ATOM 2279 N N . ILE A 1 298 ? 10.376 -8.957 -18.145 1.00 91.81 298 ILE A N 1
ATOM 2280 C CA . ILE A 1 298 ? 9.096 -8.435 -18.667 1.00 91.81 298 ILE A CA 1
ATOM 2281 C C . ILE A 1 298 ? 7.911 -8.882 -17.802 1.00 91.81 298 ILE A C 1
ATOM 2283 O O . ILE A 1 298 ? 6.990 -8.094 -17.555 1.00 91.81 298 ILE A O 1
ATOM 2287 N N . LYS A 1 299 ? 7.929 -10.128 -17.315 1.00 89.56 299 LYS A N 1
ATOM 2288 C CA . LYS A 1 299 ? 6.887 -10.646 -16.423 1.00 89.56 299 LYS A CA 1
ATOM 2289 C C . LYS A 1 299 ? 6.933 -9.922 -15.081 1.00 89.56 299 LYS A C 1
ATOM 2291 O O . LYS A 1 299 ? 5.893 -9.468 -14.611 1.00 89.56 299 LYS A O 1
ATOM 2296 N N . PHE A 1 300 ? 8.129 -9.733 -14.523 1.00 89.56 300 PHE A N 1
ATOM 2297 C CA . PHE A 1 300 ? 8.346 -8.942 -13.313 1.00 89.56 300 PHE A CA 1
ATOM 2298 C C . PHE A 1 300 ? 7.795 -7.522 -13.458 1.00 89.56 300 PHE A C 1
ATOM 2300 O O . PHE A 1 300 ? 6.961 -7.102 -12.657 1.00 89.56 300 PHE A O 1
ATOM 2307 N N . ILE A 1 301 ? 8.186 -6.817 -14.523 1.00 92.69 301 ILE A N 1
ATOM 2308 C CA . ILE A 1 301 ? 7.738 -5.448 -14.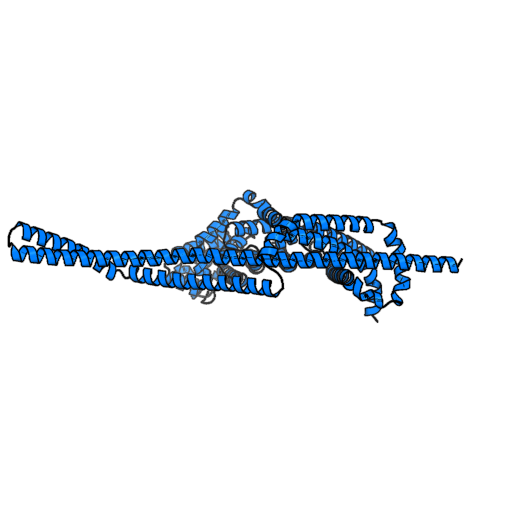799 1.00 92.69 301 ILE A CA 1
ATOM 2309 C C . ILE A 1 301 ? 6.221 -5.379 -14.889 1.00 92.69 301 ILE A C 1
ATOM 2311 O O . ILE A 1 301 ? 5.603 -4.487 -14.313 1.00 92.69 301 ILE A O 1
ATOM 2315 N N . THR A 1 302 ? 5.612 -6.338 -15.583 1.00 91.88 302 THR A N 1
ATOM 2316 C CA . THR A 1 302 ? 4.159 -6.403 -15.733 1.00 91.88 302 THR A CA 1
ATOM 2317 C C . THR A 1 302 ? 3.473 -6.584 -14.378 1.00 91.88 302 THR A C 1
ATOM 2319 O O . THR A 1 302 ? 2.527 -5.858 -14.076 1.00 91.88 302 THR A O 1
ATOM 2322 N N . THR A 1 303 ? 3.964 -7.489 -13.529 1.00 91.56 303 THR A N 1
ATOM 2323 C CA . THR A 1 303 ? 3.417 -7.716 -12.181 1.00 91.56 303 THR A CA 1
ATOM 2324 C C . THR A 1 303 ? 3.562 -6.483 -11.290 1.00 91.56 303 THR A C 1
ATOM 2326 O O . THR A 1 303 ? 2.584 -6.050 -10.680 1.00 91.56 303 THR A O 1
ATOM 2329 N N . VAL A 1 304 ? 4.748 -5.870 -11.250 1.00 92.06 304 VAL A N 1
ATOM 2330 C CA . VAL A 1 304 ? 4.996 -4.656 -10.457 1.00 92.06 304 VAL A CA 1
ATOM 2331 C C . VAL A 1 304 ? 4.133 -3.499 -10.947 1.00 92.06 304 VAL A C 1
ATOM 2333 O O . VAL A 1 304 ? 3.568 -2.768 -10.138 1.00 92.06 304 VAL A O 1
ATOM 2336 N N . ALA A 1 305 ? 3.975 -3.339 -12.259 1.00 92.75 305 ALA A N 1
ATOM 2337 C CA . ALA A 1 305 ? 3.164 -2.268 -12.812 1.00 92.75 305 ALA A CA 1
ATOM 2338 C C . ALA A 1 305 ? 1.669 -2.434 -12.508 1.00 92.75 305 ALA A C 1
ATOM 2340 O O . ALA A 1 305 ? 0.988 -1.446 -12.202 1.00 92.75 305 ALA A O 1
ATOM 2341 N N . LYS A 1 306 ? 1.164 -3.678 -12.543 1.00 92.00 306 LYS A N 1
ATOM 2342 C CA . LYS A 1 306 ? -0.188 -3.994 -12.066 1.00 92.00 306 LYS A CA 1
ATOM 2343 C C . LYS A 1 306 ? -0.335 -3.615 -10.599 1.00 92.00 306 LYS A C 1
ATOM 2345 O O . LYS A 1 306 ? -1.284 -2.917 -10.257 1.00 92.00 306 LYS A O 1
ATOM 2350 N N . MET A 1 307 ? 0.634 -3.999 -9.770 1.00 92.06 307 MET A N 1
ATOM 2351 C CA . MET A 1 307 ? 0.632 -3.698 -8.341 1.00 92.06 307 MET A CA 1
ATOM 2352 C C . MET A 1 307 ? 0.662 -2.187 -8.068 1.00 92.06 307 MET A C 1
ATOM 2354 O O . MET A 1 307 ? -0.172 -1.686 -7.322 1.00 92.06 307 MET A O 1
ATOM 2358 N N . SER A 1 308 ? 1.562 -1.445 -8.720 1.00 92.81 308 SER A N 1
ATOM 2359 C CA . SER A 1 308 ? 1.670 0.017 -8.615 1.00 92.81 308 SER A CA 1
ATOM 2360 C C . SER A 1 308 ? 0.347 0.706 -8.956 1.00 92.81 308 SER A C 1
ATOM 2362 O O . SER A 1 308 ? -0.116 1.571 -8.215 1.00 92.81 308 SER A O 1
ATOM 2364 N N . THR A 1 309 ? -0.310 0.270 -10.034 1.00 89.88 309 THR A N 1
ATOM 2365 C CA . THR A 1 309 ? -1.587 0.842 -10.480 1.00 89.88 309 THR A CA 1
ATOM 2366 C C . THR A 1 309 ? -2.751 0.453 -9.561 1.00 89.88 309 THR A C 1
ATOM 2368 O O . THR A 1 309 ? -3.580 1.302 -9.228 1.00 89.88 309 THR A O 1
ATOM 2371 N N . ALA A 1 310 ? -2.832 -0.818 -9.155 1.00 91.06 310 ALA A N 1
ATOM 2372 C CA . ALA A 1 310 ? -3.897 -1.322 -8.293 1.00 91.06 310 ALA A CA 1
ATOM 2373 C C . ALA A 1 310 ? -3.817 -0.688 -6.896 1.00 91.06 310 ALA A C 1
ATOM 2375 O O . ALA A 1 310 ? -4.817 -0.203 -6.372 1.00 91.06 310 ALA A O 1
ATOM 2376 N N . PHE A 1 311 ? -2.616 -0.616 -6.319 1.00 92.69 311 PHE A N 1
ATOM 2377 C CA . PHE A 1 311 ? -2.411 -0.225 -4.921 1.00 92.69 311 PHE A CA 1
ATOM 2378 C C . PHE A 1 311 ? -2.069 1.253 -4.731 1.00 92.69 311 PHE A C 1
ATOM 2380 O O . PHE A 1 311 ? -1.846 1.674 -3.598 1.00 92.69 311 PHE A O 1
ATOM 2387 N N . ASP A 1 312 ? -2.060 2.035 -5.816 1.00 86.94 312 ASP A N 1
ATOM 2388 C CA . ASP A 1 312 ? -1.741 3.470 -5.808 1.00 86.94 312 ASP A CA 1
ATOM 2389 C C . ASP A 1 312 ? -0.344 3.759 -5.228 1.00 86.94 312 ASP A C 1
ATOM 2391 O O . ASP A 1 312 ? -0.161 4.626 -4.374 1.00 86.94 312 ASP A O 1
ATOM 2395 N N . MET A 1 313 ? 0.646 2.981 -5.670 1.00 88.81 313 MET A N 1
ATOM 2396 C CA . MET A 1 313 ? 2.048 3.096 -5.255 1.00 88.81 313 MET A CA 1
ATOM 2397 C C . MET A 1 313 ? 2.902 3.640 -6.397 1.00 88.81 313 MET A C 1
ATOM 2399 O O . MET A 1 313 ? 2.584 3.419 -7.571 1.00 88.81 313 MET A O 1
ATOM 2403 N N . SER A 1 314 ? 4.024 4.293 -6.079 1.00 88.12 314 SER A N 1
ATOM 2404 C CA . SER A 1 314 ? 4.999 4.611 -7.125 1.00 88.12 314 SER A CA 1
ATOM 2405 C C . SER A 1 314 ? 5.587 3.324 -7.724 1.00 88.12 314 SER A C 1
ATOM 2407 O O . SER A 1 314 ? 5.603 2.268 -7.087 1.00 88.12 314 SER A O 1
ATOM 2409 N N . ALA A 1 315 ? 6.052 3.404 -8.971 1.00 85.19 315 ALA A N 1
ATOM 2410 C CA . ALA A 1 315 ? 6.675 2.281 -9.667 1.00 85.19 315 ALA A CA 1
ATOM 2411 C C . ALA A 1 315 ? 7.910 1.752 -8.911 1.00 85.19 315 ALA A C 1
ATOM 2413 O O . ALA A 1 315 ? 8.073 0.544 -8.757 1.00 85.19 315 ALA A O 1
ATOM 2414 N N . GLU A 1 316 ? 8.720 2.671 -8.385 1.00 83.19 316 GLU A N 1
ATOM 2415 C CA . GLU A 1 316 ? 9.900 2.400 -7.559 1.00 83.19 316 GLU A CA 1
ATOM 2416 C C . GLU A 1 316 ? 9.520 1.742 -6.224 1.00 83.19 316 GLU A C 1
ATOM 2418 O O . GLU A 1 316 ? 10.004 0.658 -5.918 1.00 83.19 316 GLU A O 1
ATOM 2423 N N . GLU A 1 317 ? 8.566 2.312 -5.475 1.00 87.25 317 GLU A N 1
ATOM 2424 C CA . GLU A 1 317 ? 8.105 1.742 -4.198 1.00 87.25 317 GLU A CA 1
ATOM 2425 C C . GLU A 1 317 ? 7.533 0.328 -4.379 1.00 87.25 317 GLU A C 1
ATOM 2427 O O . GLU A 1 317 ? 7.772 -0.563 -3.557 1.00 87.25 317 GLU A O 1
ATOM 2432 N N . ALA A 1 318 ? 6.751 0.121 -5.442 1.00 88.56 318 ALA A N 1
ATOM 2433 C CA . ALA A 1 318 ? 6.171 -1.172 -5.776 1.00 88.56 318 ALA A CA 1
ATOM 2434 C C . ALA A 1 318 ? 7.257 -2.188 -6.160 1.00 88.56 318 ALA A C 1
ATOM 2436 O O . ALA A 1 318 ? 7.224 -3.321 -5.673 1.00 88.56 318 ALA A O 1
ATOM 2437 N N . GLY A 1 319 ? 8.219 -1.769 -6.990 1.00 85.94 319 GLY A N 1
ATOM 2438 C CA . GLY A 1 319 ? 9.375 -2.565 -7.391 1.00 85.94 319 GLY A CA 1
ATOM 2439 C C . GLY A 1 319 ? 10.180 -3.015 -6.181 1.00 85.94 319 GLY A C 1
ATOM 2440 O O . GLY A 1 319 ? 10.290 -4.215 -5.949 1.00 85.94 319 GLY A O 1
ATOM 2441 N N . ASP A 1 320 ? 10.629 -2.070 -5.357 1.00 83.94 320 ASP A N 1
ATOM 2442 C CA . ASP A 1 320 ? 11.452 -2.304 -4.164 1.00 83.94 320 ASP A CA 1
ATOM 2443 C C . ASP A 1 320 ? 10.753 -3.138 -3.084 1.00 83.94 320 ASP A C 1
ATOM 2445 O O . ASP A 1 320 ? 11.400 -3.860 -2.321 1.00 83.94 320 ASP A O 1
ATOM 2449 N N . SER A 1 321 ? 9.427 -3.059 -2.987 1.00 87.38 321 SER A N 1
ATOM 2450 C CA . SER A 1 321 ? 8.685 -3.859 -2.012 1.00 87.38 321 SER A CA 1
ATOM 2451 C C . SER A 1 321 ? 8.496 -5.300 -2.485 1.00 87.38 321 SER A C 1
ATOM 2453 O O . SER A 1 321 ? 8.767 -6.229 -1.723 1.00 87.38 321 SER A O 1
ATOM 2455 N N . ILE A 1 322 ? 8.087 -5.506 -3.746 1.00 84.12 322 ILE A N 1
ATOM 2456 C CA . ILE A 1 322 ? 7.991 -6.846 -4.361 1.00 84.12 322 ILE A CA 1
ATOM 2457 C C . ILE A 1 322 ? 9.345 -7.539 -4.299 1.00 84.12 322 ILE A C 1
ATOM 2459 O O . ILE A 1 322 ? 9.433 -8.692 -3.897 1.00 84.12 322 ILE A O 1
ATOM 2463 N N . ALA A 1 323 ? 10.390 -6.811 -4.661 1.00 80.81 323 ALA A N 1
ATOM 2464 C CA . ALA A 1 323 ? 11.779 -7.207 -4.590 1.00 80.81 323 ALA A CA 1
ATOM 2465 C C . ALA A 1 323 ? 12.197 -7.799 -3.244 1.00 80.81 323 ALA A C 1
ATOM 2467 O O . ALA A 1 323 ? 12.648 -8.943 -3.157 1.00 80.81 323 ALA A O 1
ATOM 2468 N N . LYS A 1 324 ? 12.020 -7.008 -2.180 1.00 84.19 324 LYS A N 1
ATOM 2469 C CA . LYS A 1 324 ? 12.353 -7.408 -0.814 1.00 84.19 324 LYS A CA 1
ATOM 2470 C C . LYS A 1 324 ? 11.545 -8.628 -0.400 1.00 84.19 324 LYS A C 1
ATOM 2472 O O . LYS A 1 324 ? 12.116 -9.566 0.143 1.00 84.19 324 LYS A O 1
ATOM 2477 N N . LEU A 1 325 ? 10.248 -8.653 -0.704 1.00 86.88 325 LEU A N 1
ATOM 2478 C CA . LEU A 1 325 ? 9.383 -9.790 -0.386 1.00 86.88 325 LEU A CA 1
ATOM 2479 C C . LEU A 1 325 ? 9.791 -11.065 -1.129 1.00 86.88 325 LEU A C 1
ATOM 2481 O O . LEU A 1 325 ? 9.832 -12.131 -0.515 1.00 86.88 325 LEU A O 1
ATOM 2485 N N . ALA A 1 326 ? 10.127 -10.956 -2.415 1.00 85.31 326 ALA A N 1
ATOM 2486 C CA . ALA A 1 326 ? 10.596 -12.066 -3.232 1.00 85.31 326 ALA A CA 1
ATOM 2487 C C . ALA A 1 326 ? 11.883 -12.667 -2.659 1.00 85.31 326 ALA A C 1
ATOM 2489 O O . ALA A 1 326 ? 11.944 -13.876 -2.444 1.00 85.31 326 ALA A O 1
ATOM 2490 N N . ASN A 1 327 ? 12.866 -11.825 -2.331 1.00 83.62 327 ASN A N 1
ATOM 2491 C CA . ASN A 1 327 ? 14.127 -12.260 -1.733 1.00 83.62 327 ASN A CA 1
ATOM 2492 C C . ASN A 1 327 ? 13.903 -12.903 -0.353 1.00 83.62 327 ASN A C 1
ATOM 2494 O O . ASN A 1 327 ? 14.269 -14.057 -0.132 1.00 83.62 327 ASN A O 1
ATOM 2498 N N . VAL A 1 328 ? 13.206 -12.200 0.546 1.00 87.44 328 VAL A N 1
ATOM 2499 C CA . VAL A 1 328 ? 12.932 -12.672 1.909 1.00 87.44 328 VAL A CA 1
ATOM 2500 C C . VAL A 1 328 ? 12.264 -14.040 1.890 1.00 87.44 328 VAL A C 1
ATOM 2502 O O . VAL A 1 328 ? 12.759 -14.961 2.532 1.00 87.44 328 VAL A O 1
ATOM 2505 N N . TYR A 1 329 ? 11.173 -14.214 1.146 1.00 87.19 329 TYR A N 1
ATOM 2506 C CA . TYR A 1 329 ? 10.412 -15.465 1.147 1.00 87.19 329 TYR A CA 1
ATOM 2507 C C . TYR A 1 329 ? 10.904 -16.501 0.127 1.00 87.19 329 TYR A C 1
ATOM 2509 O O . TYR A 1 329 ? 10.403 -17.622 0.133 1.00 87.19 329 TYR A O 1
ATOM 2517 N N . GLY A 1 330 ? 11.887 -16.173 -0.716 1.00 86.31 330 GLY A N 1
ATOM 2518 C CA . GLY A 1 330 ? 12.315 -17.035 -1.823 1.00 86.31 330 GLY A CA 1
ATOM 2519 C C . GLY A 1 330 ? 11.219 -17.237 -2.878 1.00 86.31 330 GLY A C 1
ATOM 2520 O O . GLY A 1 330 ? 11.113 -18.311 -3.470 1.00 86.31 330 GLY A O 1
ATOM 2521 N N . ILE A 1 331 ? 10.356 -16.236 -3.077 1.00 84.88 331 ILE A N 1
ATOM 2522 C CA . ILE A 1 331 ? 9.219 -16.308 -4.001 1.00 84.88 331 ILE A CA 1
ATOM 2523 C C . ILE A 1 331 ? 9.713 -15.981 -5.409 1.00 84.88 331 ILE A C 1
ATOM 2525 O O . ILE A 1 331 ? 10.267 -14.911 -5.657 1.00 84.88 331 ILE A O 1
ATOM 2529 N N . LYS A 1 332 ? 9.485 -16.899 -6.352 1.00 83.38 332 LYS A N 1
ATOM 2530 C CA . LYS A 1 332 ? 9.798 -16.678 -7.768 1.00 83.38 332 LYS A CA 1
ATOM 2531 C C . LYS A 1 332 ? 8.937 -15.551 -8.336 1.00 83.38 332 LYS A C 1
ATOM 2533 O O . LYS A 1 332 ? 7.773 -15.408 -7.970 1.00 83.38 332 LYS A O 1
ATOM 2538 N N . VAL A 1 333 ? 9.460 -14.828 -9.326 1.00 74.69 333 VAL A N 1
ATOM 2539 C CA . VAL A 1 333 ? 8.724 -13.772 -10.050 1.00 74.69 333 VAL A CA 1
ATOM 2540 C C . VAL A 1 333 ? 7.362 -14.259 -10.559 1.00 74.69 333 VAL A C 1
ATOM 2542 O O . VAL A 1 333 ? 6.387 -13.508 -10.528 1.00 74.69 333 VAL A O 1
ATOM 2545 N N . SER A 1 334 ? 7.269 -15.526 -10.981 1.00 76.94 334 SER A N 1
ATOM 2546 C CA . SER A 1 334 ? 6.019 -16.141 -11.440 1.00 76.94 334 SER A CA 1
ATOM 2547 C C . SER A 1 334 ? 4.906 -16.157 -10.396 1.00 76.94 334 SER A C 1
ATOM 2549 O O . SER A 1 334 ? 3.742 -16.100 -10.775 1.00 76.94 334 SER A O 1
ATOM 2551 N N . GLU A 1 335 ? 5.267 -16.191 -9.116 1.00 85.31 335 GLU A N 1
ATOM 2552 C CA . GLU A 1 335 ? 4.358 -16.303 -7.977 1.00 85.31 335 GLU A CA 1
ATOM 2553 C C . GLU A 1 335 ? 4.061 -14.941 -7.328 1.00 85.31 335 GLU A C 1
ATOM 2555 O O . GLU A 1 335 ? 3.230 -14.847 -6.428 1.00 85.31 335 GLU A O 1
ATOM 2560 N N . MET A 1 336 ? 4.691 -13.849 -7.775 1.00 87.44 336 MET A N 1
ATOM 2561 C CA . MET A 1 336 ? 4.462 -12.526 -7.177 1.00 87.44 336 MET A CA 1
ATOM 2562 C C . MET A 1 336 ? 3.048 -11.991 -7.430 1.00 87.44 336 MET A C 1
ATOM 2564 O O . MET A 1 336 ? 2.518 -11.241 -6.611 1.00 87.44 336 MET A O 1
ATOM 2568 N N . GLU A 1 337 ? 2.391 -12.423 -8.509 1.00 90.94 337 GLU A N 1
ATOM 2569 C CA . GLU A 1 337 ? 0.978 -12.106 -8.754 1.00 90.94 337 GLU A CA 1
ATOM 2570 C C . GLU A 1 337 ? 0.075 -12.696 -7.657 1.00 90.94 337 GLU A C 1
ATOM 2572 O O . GLU A 1 337 ? -0.849 -12.029 -7.194 1.00 90.94 337 GLU A O 1
ATOM 2577 N N . ARG A 1 338 ? 0.408 -13.887 -7.141 1.00 93.38 338 ARG A N 1
ATOM 2578 C CA . ARG A 1 338 ? -0.282 -14.514 -6.004 1.00 93.38 338 ARG A CA 1
ATOM 2579 C C . ARG A 1 338 ? -0.157 -13.680 -4.728 1.00 93.38 338 ARG A C 1
ATOM 2581 O O . ARG A 1 338 ? -1.141 -13.526 -4.009 1.00 93.38 338 ARG A O 1
ATOM 2588 N N . VAL A 1 339 ? 1.020 -13.110 -4.461 1.00 93.56 339 VAL A N 1
ATOM 2589 C CA . VAL A 1 339 ? 1.235 -12.200 -3.318 1.00 93.56 339 VAL A CA 1
ATOM 2590 C C . VAL A 1 339 ? 0.377 -10.944 -3.464 1.00 93.56 339 VAL A C 1
ATOM 2592 O O . VAL A 1 339 ? -0.322 -10.563 -2.527 1.00 93.56 339 VAL A O 1
ATOM 2595 N N . GLY A 1 340 ? 0.357 -10.345 -4.657 1.00 94.62 340 GLY A N 1
ATOM 2596 C CA . GLY A 1 340 ? -0.524 -9.217 -4.958 1.00 94.62 340 GLY A CA 1
ATOM 2597 C C . GLY A 1 340 ? -2.002 -9.556 -4.745 1.00 94.62 340 GLY A C 1
ATOM 2598 O O . GLY A 1 340 ? -2.731 -8.789 -4.123 1.00 94.62 340 GLY A O 1
ATOM 2599 N N . ASN A 1 341 ? -2.439 -10.740 -5.171 1.00 96.81 341 ASN A N 1
ATOM 2600 C CA . ASN A 1 341 ? -3.813 -11.198 -4.980 1.00 96.81 341 ASN A CA 1
ATOM 2601 C C . ASN A 1 341 ? -4.201 -11.365 -3.501 1.00 96.81 341 ASN A C 1
ATOM 2603 O O . ASN A 1 341 ? -5.307 -10.983 -3.115 1.00 96.81 341 ASN A O 1
ATOM 2607 N N . ILE A 1 342 ? -3.296 -11.896 -2.671 1.00 97.06 342 ILE A N 1
ATOM 2608 C CA . ILE A 1 342 ? -3.479 -12.001 -1.214 1.00 97.06 342 ILE A CA 1
ATOM 2609 C C . ILE A 1 342 ? -3.706 -10.610 -0.612 1.00 97.06 342 ILE A C 1
ATOM 2611 O O . ILE A 1 342 ? -4.685 -10.389 0.100 1.00 97.06 342 ILE A O 1
ATOM 2615 N N . ILE A 1 343 ? -2.824 -9.663 -0.934 1.00 97.06 343 ILE A N 1
ATOM 2616 C CA . ILE A 1 343 ? -2.867 -8.305 -0.384 1.00 97.06 343 ILE A CA 1
ATOM 2617 C C . ILE A 1 343 ? -4.121 -7.565 -0.856 1.00 97.06 343 ILE A C 1
ATOM 2619 O O . ILE A 1 343 ? -4.817 -6.966 -0.037 1.00 97.06 343 ILE A O 1
ATOM 2623 N N . ASN A 1 344 ? -4.442 -7.637 -2.151 1.00 97.06 344 ASN A N 1
ATOM 2624 C CA . ASN A 1 344 ? -5.642 -7.011 -2.702 1.00 97.06 344 ASN A CA 1
ATOM 2625 C C . ASN A 1 344 ? -6.901 -7.576 -2.047 1.00 97.06 344 ASN A C 1
ATOM 2627 O O . ASN A 1 344 ? -7.790 -6.825 -1.671 1.00 97.06 344 ASN A O 1
ATOM 2631 N N . HIS A 1 345 ? -6.976 -8.897 -1.882 1.00 97.81 345 HIS A N 1
ATOM 2632 C CA . HIS A 1 345 ? -8.149 -9.528 -1.293 1.00 97.81 345 HIS A CA 1
ATOM 2633 C C . HIS A 1 345 ? -8.348 -9.143 0.171 1.00 97.81 345 HIS A C 1
ATOM 2635 O O . HIS A 1 345 ? -9.471 -8.868 0.583 1.00 97.81 345 HIS A O 1
ATOM 2641 N N . LEU A 1 346 ? -7.269 -9.085 0.951 1.00 97.81 346 LEU A N 1
ATOM 2642 C CA . LEU A 1 346 ? -7.335 -8.588 2.320 1.00 97.81 346 LEU A CA 1
ATOM 2643 C C . LEU A 1 346 ? -7.784 -7.125 2.363 1.00 97.81 346 LEU A C 1
ATOM 2645 O O . LEU A 1 346 ? -8.662 -6.798 3.155 1.00 97.81 346 LEU A O 1
ATOM 2649 N N . SER A 1 347 ? -7.242 -6.281 1.481 1.00 97.06 347 SER A N 1
ATOM 2650 C CA . SER A 1 347 ? -7.608 -4.865 1.390 1.00 97.06 347 SER A CA 1
ATOM 2651 C C . SER A 1 347 ? -9.075 -4.657 0.996 1.00 97.06 347 SER A C 1
ATOM 2653 O O . SER A 1 347 ? -9.749 -3.820 1.587 1.00 97.06 347 SER A O 1
ATOM 2655 N N . ASP A 1 348 ? -9.601 -5.461 0.067 1.00 95.06 348 ASP A N 1
ATOM 2656 C CA . ASP A 1 348 ? -11.008 -5.412 -0.358 1.00 95.06 348 ASP A CA 1
ATOM 2657 C C . ASP A 1 348 ? -11.986 -5.810 0.760 1.00 95.06 348 ASP A C 1
ATOM 2659 O O . ASP A 1 348 ? -13.154 -5.419 0.737 1.00 95.06 348 ASP A O 1
ATOM 2663 N N . ASN A 1 349 ? -11.524 -6.603 1.732 1.00 94.94 349 ASN A N 1
ATOM 2664 C CA . ASN A 1 349 ? -12.345 -7.157 2.811 1.00 94.94 349 ASN A CA 1
ATOM 2665 C C . ASN A 1 349 ? -11.996 -6.571 4.188 1.00 94.94 349 ASN A C 1
ATOM 2667 O O . ASN A 1 349 ? -12.392 -7.125 5.216 1.00 94.94 349 ASN A O 1
ATOM 2671 N N . SER A 1 350 ? -11.258 -5.461 4.236 1.00 94.31 350 SER A N 1
ATOM 2672 C CA . SER A 1 350 ? -10.856 -4.812 5.482 1.00 94.31 350 SER A CA 1
ATOM 2673 C C . SER A 1 350 ? -10.757 -3.289 5.334 1.00 94.31 350 SER A C 1
ATOM 2675 O O . SER A 1 350 ? -11.081 -2.714 4.297 1.00 94.31 350 SER A O 1
ATOM 2677 N N . ALA A 1 351 ? -10.346 -2.603 6.404 1.00 91.81 351 ALA A N 1
ATOM 2678 C CA . ALA A 1 351 ? -10.037 -1.174 6.352 1.00 91.81 351 ALA A CA 1
ATOM 2679 C C . ALA A 1 351 ? -8.573 -0.896 5.952 1.00 91.81 351 ALA A C 1
ATOM 2681 O O . ALA A 1 351 ? -8.188 0.268 5.806 1.00 91.81 351 ALA A O 1
ATOM 2682 N N . ALA A 1 352 ? -7.746 -1.937 5.801 1.00 94.94 352 ALA A N 1
ATOM 2683 C CA . ALA A 1 352 ? -6.348 -1.796 5.431 1.00 94.94 352 ALA A CA 1
ATOM 2684 C C . ALA A 1 352 ? -6.200 -1.483 3.941 1.00 94.94 352 ALA A C 1
ATOM 2686 O O . ALA A 1 352 ? -6.809 -2.118 3.084 1.00 94.94 352 ALA A O 1
ATOM 2687 N N . LYS A 1 353 ? -5.338 -0.519 3.613 1.00 95.50 353 LYS A N 1
ATOM 2688 C CA . LYS A 1 353 ? -4.994 -0.214 2.221 1.00 95.50 353 LYS A CA 1
ATOM 2689 C C . LYS A 1 353 ? -3.877 -1.133 1.744 1.00 95.50 353 LYS A C 1
ATOM 2691 O O . LYS A 1 353 ? -2.850 -1.239 2.410 1.00 95.50 353 LYS A O 1
ATOM 2696 N N . ALA A 1 354 ? -4.028 -1.705 0.552 1.00 96.12 354 ALA A N 1
ATOM 2697 C CA . ALA A 1 354 ? -3.034 -2.593 -0.047 1.00 96.12 354 ALA A CA 1
ATOM 2698 C C . ALA A 1 354 ? -1.614 -1.993 -0.075 1.00 96.12 354 ALA A C 1
ATOM 2700 O O . ALA A 1 354 ? -0.664 -2.653 0.337 1.00 96.12 354 ALA A O 1
ATOM 2701 N N . GLY A 1 355 ? -1.459 -0.722 -0.466 1.00 95.56 355 GLY A N 1
ATOM 2702 C CA . GLY A 1 355 ? -0.147 -0.061 -0.485 1.00 95.56 355 GLY A CA 1
ATOM 2703 C C . GLY A 1 355 ? 0.497 0.082 0.901 1.00 95.56 355 GLY A C 1
ATOM 2704 O O . GLY A 1 355 ? 1.705 -0.103 1.048 1.00 95.56 355 GLY A O 1
ATOM 2705 N N . ASP A 1 356 ? -0.306 0.336 1.938 1.00 96.75 356 ASP A N 1
ATOM 2706 C CA . ASP A 1 356 ? 0.157 0.398 3.330 1.00 96.75 356 ASP A CA 1
ATOM 2707 C C . ASP A 1 356 ? 0.581 -0.989 3.837 1.00 96.75 356 ASP A C 1
ATOM 2709 O O . ASP A 1 356 ? 1.601 -1.125 4.518 1.00 96.75 356 ASP A O 1
ATOM 2713 N N . MET A 1 357 ? -0.156 -2.032 3.444 1.00 97.44 357 MET A N 1
ATOM 2714 C CA . MET A 1 357 ? 0.191 -3.419 3.751 1.00 97.44 357 MET A CA 1
ATOM 2715 C C . MET A 1 357 ? 1.498 -3.844 3.087 1.00 97.44 357 MET A C 1
ATOM 2717 O O . MET A 1 357 ? 2.342 -4.428 3.759 1.00 97.44 357 MET A O 1
ATOM 2721 N N . VAL A 1 358 ? 1.701 -3.527 1.802 1.00 95.19 358 VAL A N 1
ATOM 2722 C CA . VAL A 1 358 ? 2.953 -3.821 1.083 1.00 95.19 358 VAL A CA 1
ATOM 2723 C C . VAL A 1 358 ? 4.149 -3.184 1.798 1.00 95.19 358 VAL A C 1
ATOM 2725 O O . VAL A 1 358 ? 5.151 -3.859 2.039 1.00 95.19 358 VAL A O 1
ATOM 2728 N N . LYS A 1 359 ? 4.029 -1.910 2.197 1.00 94.25 359 LYS A N 1
ATOM 2729 C CA . LYS A 1 359 ? 5.083 -1.180 2.922 1.00 94.25 359 LYS A CA 1
ATOM 2730 C C . LYS A 1 359 ? 5.425 -1.836 4.260 1.00 94.25 359 LYS A C 1
ATOM 2732 O O . LYS A 1 359 ? 6.601 -1.995 4.575 1.00 94.25 359 LYS A O 1
ATOM 2737 N N . ALA A 1 360 ? 4.418 -2.241 5.032 1.00 96.44 360 ALA A N 1
ATOM 2738 C CA . ALA A 1 360 ? 4.635 -2.934 6.300 1.00 96.44 360 ALA A CA 1
ATOM 2739 C C . ALA A 1 360 ? 5.223 -4.343 6.096 1.00 96.44 360 ALA A C 1
ATOM 2741 O O . ALA A 1 360 ? 6.177 -4.719 6.776 1.00 96.44 360 ALA A O 1
ATOM 2742 N N . LEU A 1 361 ? 4.718 -5.100 5.119 1.00 95.75 361 LEU A N 1
ATOM 2743 C CA . LEU A 1 361 ? 5.204 -6.440 4.781 1.00 95.75 361 LEU A CA 1
ATOM 2744 C C . LEU A 1 361 ? 6.683 -6.440 4.393 1.00 95.75 361 LEU A C 1
ATOM 2746 O O . LEU A 1 361 ? 7.424 -7.320 4.830 1.00 95.75 361 LEU A O 1
ATOM 2750 N N . ALA A 1 362 ? 7.126 -5.446 3.621 1.00 92.00 362 ALA A N 1
ATOM 2751 C CA . ALA A 1 362 ? 8.525 -5.313 3.218 1.00 92.00 362 ALA A CA 1
ATOM 2752 C C . ALA A 1 362 ? 9.488 -5.120 4.409 1.00 92.00 362 ALA A C 1
ATOM 2754 O O . ALA A 1 362 ? 10.667 -5.440 4.288 1.00 92.00 362 ALA A O 1
ATOM 2755 N N . ILE A 1 363 ? 8.997 -4.617 5.549 1.00 94.19 363 ILE A N 1
ATOM 2756 C CA . ILE A 1 363 ? 9.773 -4.425 6.786 1.00 94.19 363 ILE A CA 1
ATOM 2757 C C . ILE A 1 363 ? 9.678 -5.662 7.694 1.00 94.19 363 ILE A C 1
ATOM 2759 O O . ILE A 1 363 ? 10.664 -6.062 8.308 1.00 94.19 363 ILE A O 1
ATOM 2763 N N . VAL A 1 364 ? 8.492 -6.269 7.785 1.00 96.12 364 VAL A N 1
ATOM 2764 C CA . VAL A 1 364 ? 8.206 -7.394 8.695 1.00 96.12 364 VAL A CA 1
ATOM 2765 C C . VAL A 1 364 ? 8.721 -8.731 8.168 1.00 96.12 364 VAL A C 1
ATOM 2767 O O . VAL A 1 364 ? 9.028 -9.627 8.953 1.00 96.12 364 VAL A O 1
ATOM 2770 N N . GLY A 1 365 ? 8.805 -8.891 6.845 1.00 93.81 365 GLY A N 1
ATOM 2771 C CA . GLY A 1 365 ? 8.967 -10.197 6.209 1.00 93.81 365 GLY A CA 1
ATOM 2772 C C . GLY A 1 365 ? 10.135 -11.029 6.745 1.00 93.81 365 GLY A C 1
ATOM 2773 O O . GLY A 1 365 ? 9.978 -12.235 6.906 1.00 93.81 365 GLY A O 1
ATOM 2774 N N . GLY A 1 366 ? 11.281 -10.405 7.039 1.00 94.12 366 GLY A N 1
ATOM 2775 C CA . GLY A 1 366 ? 12.456 -11.107 7.567 1.00 94.12 366 GLY A CA 1
ATOM 2776 C C . GLY A 1 366 ? 12.181 -11.762 8.921 1.00 94.12 366 GLY A C 1
ATOM 2777 O O . GLY A 1 366 ? 12.314 -12.978 9.057 1.00 94.12 366 GLY A O 1
ATOM 2778 N N . THR A 1 367 ? 11.719 -10.969 9.891 1.00 96.75 367 THR A N 1
ATOM 2779 C CA . THR A 1 367 ? 11.351 -11.446 11.233 1.00 96.75 367 THR A CA 1
ATOM 2780 C C . THR A 1 367 ? 10.221 -12.465 11.169 1.00 96.75 367 THR A C 1
ATOM 2782 O O . THR A 1 367 ? 10.278 -13.488 11.838 1.00 96.75 367 THR A O 1
ATOM 2785 N N . ALA A 1 368 ? 9.204 -12.227 10.336 1.00 97.56 368 ALA A N 1
ATOM 2786 C CA . ALA A 1 368 ? 8.069 -13.136 10.213 1.00 97.56 368 ALA A CA 1
ATOM 2787 C C . ALA A 1 368 ? 8.455 -14.493 9.628 1.00 97.56 368 ALA A C 1
ATOM 2789 O O . ALA A 1 368 ? 8.051 -15.523 10.164 1.00 97.56 368 ALA A O 1
ATOM 2790 N N . LYS A 1 369 ? 9.309 -14.516 8.600 1.00 95.75 369 LYS A N 1
ATOM 2791 C CA . LYS A 1 369 ? 9.857 -15.769 8.079 1.00 95.75 369 LYS A CA 1
ATOM 2792 C C . LYS A 1 369 ? 10.700 -16.492 9.127 1.00 95.75 369 LYS A C 1
ATOM 2794 O O . LYS A 1 369 ? 10.572 -17.704 9.262 1.00 95.75 369 LYS A O 1
ATOM 2799 N N . GLN A 1 370 ? 11.539 -15.769 9.873 1.00 95.38 370 GLN A N 1
ATOM 2800 C CA . GLN A 1 370 ? 12.345 -16.350 10.951 1.00 95.38 370 GLN A CA 1
ATOM 2801 C C . GLN A 1 370 ? 11.472 -16.926 12.075 1.00 95.38 370 GLN A C 1
ATOM 2803 O O . GLN A 1 370 ? 11.816 -17.960 12.641 1.00 95.38 370 GLN A O 1
ATOM 2808 N N . PHE A 1 371 ? 10.336 -16.292 12.362 1.00 97.44 371 PHE A N 1
ATOM 2809 C CA . PHE A 1 371 ? 9.319 -16.781 13.293 1.00 97.44 371 PHE A CA 1
ATOM 2810 C C . PHE A 1 371 ? 8.580 -18.031 12.779 1.00 97.44 371 PHE A C 1
ATOM 2812 O O . PHE A 1 371 ? 7.931 -18.725 13.553 1.00 97.44 371 PHE A O 1
ATOM 2819 N N . GLY A 1 372 ? 8.665 -18.326 11.478 1.00 96.12 372 GLY A N 1
ATOM 2820 C CA . GLY A 1 372 ? 7.992 -19.459 10.839 1.00 96.12 372 GLY A CA 1
ATOM 2821 C C . GLY A 1 372 ? 6.679 -19.110 10.134 1.00 96.12 372 GLY A C 1
ATOM 2822 O O . GLY A 1 372 ? 5.974 -20.019 9.706 1.00 96.12 372 GLY A O 1
ATOM 2823 N N . LEU A 1 373 ? 6.346 -17.823 9.979 1.00 97.88 373 LEU A N 1
ATOM 2824 C CA . LEU A 1 373 ? 5.168 -17.393 9.223 1.00 97.88 373 LEU A CA 1
ATOM 2825 C C . LEU A 1 373 ? 5.450 -17.384 7.719 1.00 97.88 373 LEU A C 1
ATOM 2827 O O . LEU A 1 373 ? 6.487 -16.902 7.257 1.00 97.88 373 LEU A O 1
ATOM 2831 N N . ASN A 1 374 ? 4.484 -17.842 6.927 1.00 95.44 374 ASN A N 1
ATOM 2832 C CA . ASN A 1 374 ? 4.495 -17.664 5.478 1.00 95.44 374 ASN A CA 1
ATOM 2833 C C . ASN A 1 374 ? 3.878 -16.309 5.066 1.00 95.44 374 ASN A C 1
ATOM 2835 O O . ASN A 1 374 ? 3.385 -15.531 5.889 1.00 95.44 374 ASN A O 1
ATOM 2839 N N . VAL A 1 375 ? 3.898 -15.999 3.764 1.00 94.31 375 VAL A N 1
ATOM 2840 C CA . VAL A 1 375 ? 3.444 -14.691 3.258 1.00 94.31 375 VAL A CA 1
ATOM 2841 C C . VAL A 1 375 ? 1.953 -14.425 3.505 1.00 94.31 375 VAL A C 1
ATOM 2843 O O . VAL A 1 375 ? 1.589 -13.274 3.744 1.00 94.31 375 VAL A O 1
ATOM 2846 N N . LYS A 1 376 ? 1.085 -15.450 3.486 1.00 95.88 376 LYS A N 1
ATOM 2847 C CA . LYS A 1 376 ? -0.354 -15.292 3.769 1.00 95.88 376 LYS A CA 1
ATOM 2848 C C . LYS A 1 376 ? -0.565 -14.910 5.228 1.00 95.88 376 LYS A C 1
ATOM 2850 O O . LYS A 1 376 ? -1.210 -13.908 5.505 1.00 95.88 376 LYS A O 1
ATOM 2855 N N . GLU A 1 377 ? 0.049 -15.662 6.130 1.00 97.75 377 GLU A N 1
ATOM 2856 C CA . GLU A 1 377 ? -0.086 -15.506 7.583 1.00 97.75 377 GLU A CA 1
ATOM 2857 C C . GLU A 1 377 ? 0.466 -14.147 8.031 1.00 97.75 377 GLU A C 1
ATOM 2859 O O . GLU A 1 377 ? -0.195 -13.390 8.747 1.00 97.75 377 GLU A O 1
ATOM 2864 N N . THR A 1 378 ? 1.635 -13.776 7.501 1.00 97.81 378 THR A N 1
ATOM 2865 C CA . THR A 1 378 ? 2.224 -12.450 7.712 1.00 97.81 378 THR A CA 1
ATOM 2866 C C . THR A 1 378 ? 1.331 -11.339 7.161 1.00 97.81 378 THR A C 1
ATOM 2868 O O . THR A 1 378 ? 1.146 -10.318 7.822 1.00 97.81 378 THR A O 1
ATOM 2871 N N . SER A 1 379 ? 0.732 -11.526 5.978 1.00 97.56 379 SER A N 1
ATOM 2872 C CA . SER A 1 379 ? -0.196 -10.545 5.393 1.00 97.56 379 SER A CA 1
ATOM 2873 C C . SER A 1 379 ? -1.461 -10.381 6.226 1.00 97.56 379 SER A C 1
ATOM 2875 O O . SER A 1 379 ? -1.919 -9.252 6.392 1.00 97.56 379 SER A O 1
ATOM 2877 N N . SER A 1 380 ? -1.999 -11.460 6.798 1.00 98.19 380 SER A N 1
ATOM 2878 C CA . SER A 1 380 ? -3.148 -11.402 7.706 1.00 98.19 380 SER A CA 1
ATOM 2879 C C . SER A 1 380 ? -2.817 -10.649 8.997 1.00 98.19 380 SER A C 1
ATOM 2881 O O . SER A 1 380 ? -3.623 -9.828 9.441 1.00 98.19 380 SER A O 1
ATOM 2883 N N . LEU A 1 381 ? -1.622 -10.857 9.563 1.00 98.00 381 LEU A N 1
ATOM 2884 C CA . LEU A 1 381 ? -1.170 -10.136 10.757 1.00 98.00 381 LEU A CA 1
ATOM 2885 C C . LEU A 1 381 ? -0.976 -8.640 10.467 1.00 98.00 381 LEU A C 1
ATOM 2887 O O . LEU A 1 381 ? -1.508 -7.793 11.184 1.00 98.00 381 LEU A O 1
ATOM 2891 N N . VAL A 1 382 ? -0.290 -8.305 9.369 1.00 97.94 382 VAL A N 1
ATOM 2892 C CA . VAL A 1 382 ? -0.132 -6.916 8.908 1.00 97.94 382 VAL A CA 1
ATOM 2893 C C . VAL A 1 382 ? -1.494 -6.269 8.652 1.00 97.94 382 VAL A C 1
ATOM 2895 O O . VAL A 1 382 ? -1.745 -5.162 9.127 1.00 97.94 382 VAL A O 1
ATOM 2898 N N . ASN A 1 383 ? -2.402 -6.960 7.959 1.00 98.19 383 ASN A N 1
ATOM 2899 C CA . ASN A 1 383 ? -3.755 -6.474 7.700 1.00 98.19 383 ASN A CA 1
ATOM 2900 C C . ASN A 1 383 ? -4.486 -6.111 8.994 1.00 98.19 383 ASN A C 1
ATOM 2902 O O . ASN A 1 383 ? -5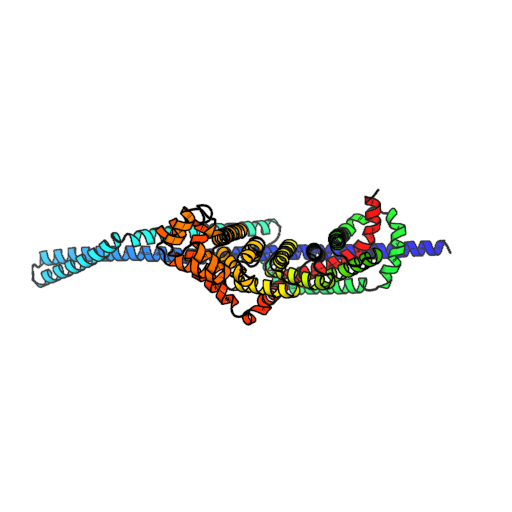.161 -5.082 9.030 1.00 98.19 383 ASN A O 1
ATOM 2906 N N . ALA A 1 384 ? -4.346 -6.918 10.048 1.00 96.62 384 ALA A N 1
ATOM 2907 C CA . ALA A 1 384 ? -5.002 -6.661 11.323 1.00 96.62 384 ALA A CA 1
ATOM 2908 C C . ALA A 1 384 ? -4.532 -5.335 11.946 1.00 96.62 384 ALA A C 1
ATOM 2910 O O . ALA A 1 384 ? -5.366 -4.497 12.283 1.00 96.62 384 ALA A O 1
ATOM 2911 N N . PHE A 1 385 ? -3.220 -5.084 12.006 1.00 96.19 385 PHE A N 1
ATOM 2912 C CA . PHE A 1 385 ? -2.681 -3.820 12.526 1.00 96.19 385 PHE A CA 1
ATOM 2913 C C . PHE A 1 385 ? -3.056 -2.608 11.662 1.00 96.19 385 PHE A C 1
ATOM 2915 O O . PHE A 1 385 ? -3.493 -1.581 12.187 1.00 96.19 385 PHE A O 1
ATOM 2922 N N . ILE A 1 386 ? -2.917 -2.710 10.336 1.00 96.62 386 ILE A N 1
ATOM 2923 C CA . ILE A 1 386 ? -3.223 -1.595 9.426 1.00 96.62 386 ILE A CA 1
ATOM 2924 C C . ILE A 1 386 ? -4.728 -1.283 9.427 1.00 96.62 386 ILE A C 1
ATOM 2926 O O . ILE A 1 386 ? -5.110 -0.113 9.431 1.00 96.62 386 ILE A O 1
ATOM 2930 N N . SER A 1 387 ? -5.594 -2.301 9.509 1.00 94.94 387 SER A N 1
ATOM 2931 C CA . SER A 1 387 ? -7.055 -2.120 9.604 1.00 94.94 387 SER A CA 1
ATOM 2932 C C . SER A 1 387 ? -7.476 -1.357 10.859 1.00 94.94 387 SER A C 1
ATOM 2934 O O . SER A 1 387 ? -8.510 -0.692 10.860 1.00 94.94 387 SER A O 1
ATOM 2936 N N . LEU A 1 388 ? -6.666 -1.414 11.918 1.00 91.31 388 LEU A N 1
ATOM 2937 C CA . LEU A 1 388 ? -6.865 -0.665 13.160 1.00 91.31 388 LEU A CA 1
ATOM 2938 C C . LEU A 1 388 ? -6.337 0.780 13.075 1.00 91.31 388 LEU A C 1
ATOM 2940 O O . LEU A 1 388 ? -6.298 1.496 14.074 1.00 91.31 388 LEU A O 1
ATOM 2944 N N . GLY A 1 389 ? -5.942 1.227 11.879 1.00 88.94 389 GLY A N 1
ATOM 2945 C CA . GLY A 1 389 ? -5.492 2.589 11.604 1.00 88.94 389 GLY A CA 1
ATOM 2946 C C . GLY A 1 389 ? -4.027 2.848 11.952 1.00 88.94 389 GLY A C 1
ATOM 2947 O O . GLY A 1 389 ? -3.605 4.007 11.968 1.00 88.94 389 GLY A O 1
ATOM 2948 N N . LYS A 1 390 ? -3.235 1.804 12.239 1.00 91.94 390 LYS A N 1
ATOM 2949 C CA . LYS A 1 390 ? -1.797 1.959 12.480 1.00 91.94 390 LYS A CA 1
ATOM 2950 C C . LYS A 1 390 ? -1.081 2.280 11.168 1.00 91.94 390 LYS A C 1
ATOM 2952 O O . LYS A 1 390 ? -1.377 1.722 10.116 1.00 91.94 390 LYS A O 1
ATOM 2957 N N . GLN A 1 391 ? -0.122 3.199 11.240 1.00 94.69 391 GLN A N 1
ATOM 2958 C CA . GLN A 1 391 ? 0.727 3.535 10.097 1.00 94.69 391 GLN A CA 1
ATOM 2959 C C . GLN A 1 391 ? 1.657 2.358 9.754 1.00 94.69 391 GLN A C 1
ATOM 2961 O O . GLN A 1 391 ? 2.098 1.678 10.684 1.00 94.69 391 GLN A O 1
ATOM 2966 N N . PRO A 1 392 ? 2.042 2.164 8.474 1.00 95.62 392 PRO A N 1
ATOM 2967 C CA . PRO A 1 392 ? 2.855 1.024 8.036 1.00 95.62 392 PRO A CA 1
ATOM 2968 C C . PRO A 1 392 ? 4.106 0.766 8.875 1.00 95.62 392 PRO A C 1
ATOM 2970 O O . PRO A 1 392 ? 4.317 -0.352 9.332 1.00 95.62 392 PRO A O 1
ATOM 2973 N N . ALA A 1 393 ? 4.903 1.807 9.133 1.00 95.75 393 ALA A N 1
ATOM 2974 C CA . ALA A 1 393 ? 6.135 1.683 9.908 1.00 95.75 393 ALA A CA 1
ATOM 2975 C C . ALA A 1 393 ? 5.869 1.293 11.371 1.00 95.75 393 ALA A C 1
ATOM 2977 O O . ALA A 1 393 ? 6.540 0.413 11.893 1.00 95.75 393 ALA A O 1
ATOM 2978 N N . LYS A 1 394 ? 4.859 1.892 12.020 1.00 95.56 394 LYS A N 1
ATOM 2979 C CA . LYS A 1 394 ? 4.506 1.566 13.413 1.00 95.56 394 LYS A CA 1
ATOM 2980 C C . LYS A 1 394 ? 3.977 0.142 13.544 1.00 95.56 394 LYS A C 1
ATOM 2982 O O . LYS A 1 394 ? 4.424 -0.591 14.414 1.00 95.56 394 LYS A O 1
ATOM 2987 N N . ALA A 1 395 ? 3.080 -0.259 12.640 1.00 96.50 395 ALA A N 1
ATOM 2988 C CA . ALA A 1 395 ? 2.588 -1.630 12.570 1.00 96.50 395 ALA A CA 1
ATOM 2989 C C . ALA A 1 395 ? 3.746 -2.619 12.384 1.00 96.50 395 ALA A C 1
ATOM 2991 O O . ALA A 1 395 ? 3.825 -3.613 13.097 1.00 96.50 395 ALA A O 1
ATOM 2992 N N . ALA A 1 396 ? 4.675 -2.320 11.472 1.00 97.19 396 ALA A N 1
ATOM 2993 C CA . ALA A 1 396 ? 5.830 -3.170 11.235 1.00 97.19 396 ALA A CA 1
ATOM 2994 C C . ALA A 1 396 ? 6.747 -3.292 12.460 1.00 97.19 396 ALA A C 1
ATOM 2996 O O . ALA A 1 396 ? 7.158 -4.400 12.796 1.00 97.19 396 ALA A O 1
ATOM 2997 N N . THR A 1 397 ? 7.037 -2.187 13.152 1.00 96.56 397 THR A N 1
ATOM 2998 C CA . THR A 1 397 ? 7.845 -2.209 14.379 1.00 96.56 397 THR A CA 1
ATOM 2999 C C . THR A 1 397 ? 7.158 -3.006 15.486 1.00 96.56 397 THR A C 1
ATOM 3001 O O . THR A 1 397 ? 7.800 -3.864 16.087 1.00 96.56 397 THR A O 1
ATOM 3004 N N . ALA A 1 398 ? 5.857 -2.794 15.711 1.00 96.81 398 ALA A N 1
ATOM 3005 C CA . ALA A 1 398 ? 5.094 -3.536 16.713 1.00 96.81 398 ALA A CA 1
ATOM 3006 C C . ALA A 1 398 ? 5.059 -5.043 16.408 1.00 96.81 398 ALA A C 1
ATOM 3008 O O . ALA A 1 398 ? 5.277 -5.856 17.304 1.00 96.81 398 ALA A O 1
ATOM 3009 N N . ILE A 1 399 ? 4.857 -5.424 15.140 1.00 98.06 399 ILE A N 1
ATOM 3010 C CA . ILE A 1 399 ? 4.902 -6.830 14.718 1.00 98.06 399 ILE A CA 1
ATOM 3011 C C . ILE A 1 399 ? 6.309 -7.405 14.912 1.00 98.06 399 ILE A C 1
ATOM 3013 O O . ILE A 1 399 ? 6.446 -8.482 15.481 1.00 98.06 399 ILE A O 1
ATOM 3017 N N . ASN A 1 400 ? 7.367 -6.702 14.503 1.00 97.88 400 ASN A N 1
ATOM 3018 C CA . ASN A 1 400 ? 8.738 -7.179 14.696 1.00 97.88 400 ASN A CA 1
ATOM 3019 C C . ASN A 1 400 ? 9.078 -7.370 16.181 1.00 97.88 400 ASN A C 1
ATOM 3021 O O . ASN A 1 400 ? 9.678 -8.382 16.540 1.00 97.88 400 ASN A O 1
ATOM 3025 N N . ALA A 1 401 ? 8.664 -6.437 17.044 1.00 97.19 401 ALA A N 1
ATOM 3026 C CA . ALA A 1 401 ? 8.840 -6.547 18.488 1.00 97.19 401 ALA A CA 1
ATOM 3027 C C . ALA A 1 401 ? 8.067 -7.744 19.060 1.00 97.19 401 ALA A C 1
ATOM 3029 O O . ALA A 1 401 ? 8.640 -8.530 19.812 1.00 97.19 401 ALA A O 1
ATOM 3030 N N . LEU A 1 402 ? 6.802 -7.916 18.662 1.00 97.81 402 LEU A N 1
ATOM 3031 C CA . LEU A 1 402 ? 5.977 -9.062 19.040 1.00 97.81 402 LEU A CA 1
ATOM 3032 C C . LEU A 1 402 ? 6.666 -10.381 18.670 1.00 97.81 402 LEU A C 1
ATOM 3034 O O . LEU A 1 402 ? 6.939 -11.198 19.544 1.00 97.81 402 LEU A O 1
ATOM 3038 N N . LEU A 1 403 ? 6.982 -10.572 17.388 1.00 98.12 403 LEU A N 1
ATOM 3039 C CA . LEU A 1 403 ? 7.535 -11.829 16.887 1.00 98.12 403 LEU A CA 1
ATOM 3040 C C . LEU A 1 403 ? 8.909 -12.125 17.499 1.00 98.12 403 LEU A C 1
ATOM 3042 O O . LEU A 1 403 ? 9.136 -13.230 17.979 1.00 98.12 403 LEU A O 1
ATOM 3046 N N . SER A 1 404 ? 9.802 -11.134 17.558 1.00 96.25 404 SER A N 1
ATOM 3047 C CA . SER A 1 404 ? 11.151 -11.311 18.108 1.00 96.25 404 SER A CA 1
ATOM 3048 C C . SER A 1 404 ? 11.133 -11.668 19.598 1.00 96.25 404 SER A C 1
ATOM 3050 O O . SER A 1 404 ? 11.810 -12.609 20.021 1.00 96.25 404 SER A O 1
ATOM 3052 N N . LYS A 1 405 ? 10.320 -10.973 20.407 1.00 95.94 405 LYS A N 1
ATOM 3053 C CA . LYS A 1 405 ? 10.229 -11.255 21.848 1.00 95.94 405 LYS A CA 1
ATOM 3054 C C . LYS A 1 405 ? 9.603 -12.615 22.137 1.00 95.94 405 LYS A C 1
ATOM 3056 O O . LYS A 1 405 ? 10.095 -13.323 23.009 1.00 95.94 405 LYS A O 1
ATOM 3061 N N . LEU A 1 406 ? 8.561 -12.995 21.396 1.00 96.62 406 LEU A N 1
ATOM 3062 C CA . LEU A 1 406 ? 7.944 -14.316 21.530 1.00 96.62 406 LEU A CA 1
ATOM 3063 C C . LEU A 1 406 ? 8.903 -15.433 21.086 1.00 96.62 406 LEU A C 1
ATOM 3065 O O . LEU A 1 406 ? 9.029 -16.438 21.776 1.00 96.62 406 LEU A O 1
ATOM 3069 N N . GLN A 1 407 ? 9.631 -15.243 19.982 1.00 93.88 407 GLN A N 1
ATOM 3070 C CA . GLN A 1 407 ? 10.600 -16.224 19.480 1.00 93.88 407 GLN A CA 1
ATOM 3071 C C . GLN A 1 407 ? 11.790 -16.433 20.423 1.00 93.88 407 GLN A C 1
ATOM 3073 O O . GLN A 1 407 ? 12.368 -17.514 20.464 1.00 93.88 407 GLN A O 1
ATOM 3078 N N . THR A 1 408 ? 12.175 -15.399 21.169 1.00 94.06 408 THR A N 1
ATOM 3079 C CA . THR A 1 408 ? 13.312 -15.439 22.099 1.00 94.06 408 THR A CA 1
ATOM 3080 C C . THR A 1 408 ? 12.878 -15.585 23.555 1.00 94.06 408 THR A C 1
ATOM 3082 O O . THR A 1 408 ? 13.677 -15.314 24.450 1.00 94.06 408 THR A O 1
ATOM 3085 N N . ALA A 1 409 ? 11.637 -16.017 23.809 1.00 94.00 409 ALA A N 1
ATOM 3086 C CA . ALA A 1 409 ? 11.008 -15.986 25.128 1.00 94.00 409 ALA A CA 1
ATOM 3087 C C . ALA A 1 409 ? 11.846 -16.649 26.238 1.00 94.00 409 ALA A C 1
ATOM 3089 O O . ALA A 1 409 ? 11.937 -16.120 27.347 1.00 94.00 409 ALA A O 1
ATOM 3090 N N . GLU A 1 410 ? 12.520 -17.766 25.951 1.00 91.75 410 GLU A N 1
ATOM 3091 C CA . GLU A 1 410 ? 13.391 -18.449 26.919 1.00 91.75 410 GLU A CA 1
ATOM 3092 C C . GLU A 1 410 ? 14.612 -17.621 27.356 1.00 91.75 410 GLU A C 1
ATOM 3094 O O . GLU A 1 410 ? 15.104 -17.791 28.474 1.00 91.75 410 GLU A O 1
ATOM 3099 N N . GLY A 1 411 ? 15.094 -16.712 26.508 1.00 92.75 411 GLY A N 1
ATOM 3100 C CA . GLY A 1 411 ? 16.229 -15.829 26.787 1.00 92.75 411 GLY A CA 1
ATOM 3101 C C . GLY A 1 411 ? 15.849 -14.488 27.424 1.00 92.75 411 GLY A C 1
ATOM 3102 O O . GLY A 1 411 ? 16.739 -13.707 27.754 1.00 92.75 411 GLY A O 1
ATOM 3103 N N . GLN A 1 412 ? 14.554 -14.202 27.587 1.00 95.19 412 GLN A N 1
ATOM 3104 C CA . GLN A 1 412 ? 14.066 -12.936 28.143 1.00 95.19 412 GLN A CA 1
ATOM 3105 C C . GLN A 1 412 ? 14.196 -12.874 29.679 1.00 95.19 412 GLN A C 1
ATOM 3107 O O . GLN A 1 412 ? 14.562 -13.853 30.339 1.00 95.19 412 GLN A O 1
ATOM 3112 N N . SER A 1 413 ? 13.916 -11.698 30.255 1.00 94.88 413 SER A N 1
ATOM 3113 C CA . SER A 1 413 ? 14.068 -11.436 31.693 1.00 94.88 413 SER A CA 1
ATOM 3114 C C . SER A 1 413 ? 13.141 -12.290 32.571 1.00 94.88 413 SER A C 1
ATOM 3116 O O . SER A 1 413 ? 12.197 -12.922 32.094 1.00 94.88 413 SER A O 1
ATOM 3118 N N . LYS A 1 414 ? 13.395 -12.303 33.888 1.00 94.81 414 LYS A N 1
ATOM 3119 C CA . LYS A 1 414 ? 12.547 -13.028 34.850 1.00 94.81 414 LYS A CA 1
ATOM 3120 C C . LYS A 1 414 ? 11.118 -12.487 34.858 1.00 94.81 414 LYS A C 1
ATOM 3122 O O . LYS A 1 414 ? 10.179 -13.269 34.888 1.00 94.81 414 LYS A O 1
ATOM 3127 N N . GLU A 1 415 ? 10.966 -11.170 34.774 1.00 94.75 415 GLU A N 1
ATOM 3128 C CA . GLU A 1 415 ? 9.676 -10.477 34.745 1.00 94.75 415 GLU A CA 1
ATOM 3129 C C . GLU A 1 415 ? 8.876 -10.844 33.490 1.00 94.75 415 GLU A C 1
ATOM 3131 O O . GLU A 1 415 ? 7.669 -11.048 33.557 1.00 94.75 415 GLU A O 1
ATOM 3136 N N . PHE A 1 416 ? 9.556 -10.986 32.350 1.00 95.56 416 PHE A N 1
ATOM 3137 C CA . PHE A 1 416 ? 8.937 -11.430 31.106 1.00 95.56 416 PHE A CA 1
ATOM 3138 C C . PHE A 1 416 ? 8.445 -12.883 31.201 1.00 95.56 416 PHE A C 1
ATOM 3140 O O . PHE A 1 416 ? 7.345 -13.199 30.757 1.00 95.56 416 PHE A O 1
ATOM 3147 N N . LYS A 1 417 ? 9.241 -13.774 31.806 1.00 95.69 417 LYS A N 1
ATOM 3148 C CA . LYS A 1 417 ? 8.847 -15.175 32.024 1.00 95.69 417 LYS A CA 1
ATOM 3149 C C . LYS A 1 417 ? 7.689 -15.299 33.014 1.00 95.69 417 LYS A C 1
ATOM 3151 O O . LYS A 1 417 ? 6.768 -16.058 32.745 1.00 95.69 417 LYS A O 1
ATOM 3156 N N . ALA A 1 418 ? 7.698 -14.510 34.089 1.00 94.81 418 ALA A N 1
ATOM 3157 C CA . ALA A 1 418 ? 6.589 -14.446 35.040 1.00 94.81 418 ALA A CA 1
ATOM 3158 C C . ALA A 1 418 ? 5.285 -13.993 34.361 1.00 94.81 418 ALA A C 1
ATOM 3160 O O . ALA A 1 418 ? 4.247 -14.602 34.569 1.00 94.81 418 ALA A O 1
ATOM 3161 N N . ALA A 1 419 ? 5.345 -13.009 33.456 1.00 94.94 419 ALA A N 1
ATOM 3162 C CA . ALA A 1 419 ? 4.168 -12.579 32.698 1.00 94.94 419 ALA A CA 1
ATOM 3163 C C . ALA A 1 419 ? 3.593 -13.676 31.781 1.00 94.94 419 ALA A C 1
ATOM 3165 O O . ALA A 1 419 ? 2.401 -13.672 31.490 1.00 94.94 419 ALA A O 1
ATOM 3166 N N . PHE A 1 420 ? 4.421 -14.619 31.322 1.00 93.31 420 PHE A N 1
ATOM 3167 C CA . PHE A 1 420 ? 3.943 -15.819 30.636 1.00 93.31 420 PHE A CA 1
ATOM 3168 C C . PHE A 1 420 ? 3.274 -16.802 31.604 1.00 93.31 420 PHE A C 1
ATOM 3170 O O . PHE A 1 420 ? 2.203 -17.325 31.295 1.00 93.31 420 PHE A O 1
ATOM 3177 N N . GLU A 1 421 ? 3.857 -17.005 32.787 1.00 93.12 421 GLU A N 1
ATOM 3178 C CA . GLU A 1 421 ? 3.272 -17.848 33.838 1.00 93.12 421 GLU A CA 1
ATOM 3179 C C . GLU A 1 421 ? 1.902 -17.319 34.294 1.00 93.12 421 GLU A C 1
ATOM 3181 O O . GLU A 1 421 ? 0.981 -18.117 34.468 1.00 93.12 421 GLU A O 1
ATOM 3186 N N . ASP A 1 422 ? 1.723 -15.994 34.365 1.00 92.19 422 ASP A N 1
ATOM 3187 C CA . ASP A 1 422 ? 0.430 -15.338 34.626 1.00 92.19 422 ASP A CA 1
ATOM 3188 C C . ASP A 1 422 ? -0.618 -15.668 33.541 1.00 92.19 422 ASP A C 1
ATOM 3190 O O . ASP A 1 422 ? -1.816 -15.738 33.807 1.00 92.19 422 ASP A O 1
ATOM 3194 N N . MET A 1 423 ? -0.176 -15.937 32.307 1.00 91.88 423 MET A N 1
ATOM 3195 C CA . MET A 1 423 ? -1.031 -16.416 31.212 1.00 91.88 423 MET A CA 1
ATOM 3196 C C . MET A 1 423 ? -1.282 -17.935 31.258 1.00 91.88 423 MET A C 1
ATOM 3198 O O . MET A 1 423 ? -1.989 -18.465 30.399 1.00 91.88 423 MET A O 1
ATOM 3202 N N . GLY A 1 424 ? -0.701 -18.649 32.225 1.00 91.25 424 GLY A N 1
ATOM 3203 C CA . GLY A 1 424 ? -0.819 -20.099 32.367 1.00 91.25 424 GLY A CA 1
ATOM 3204 C C . GLY A 1 424 ? 0.029 -20.902 31.379 1.00 91.25 424 GLY A C 1
ATOM 3205 O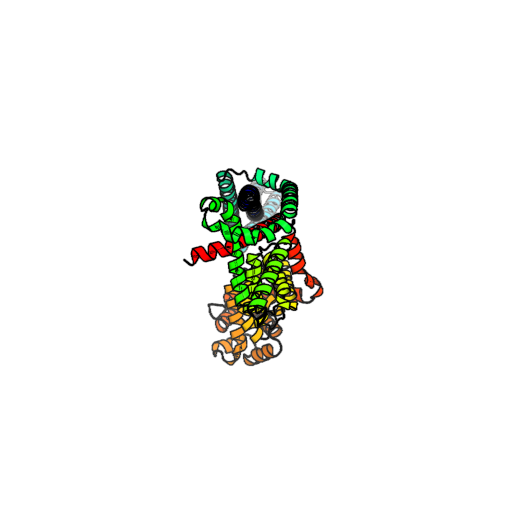 O . GLY A 1 424 ? -0.297 -22.060 31.121 1.00 91.25 424 GLY A O 1
ATOM 3206 N N . ILE A 1 425 ? 1.084 -20.308 30.810 1.00 93.31 425 ILE A N 1
ATOM 3207 C CA . ILE A 1 425 ? 2.037 -20.995 29.926 1.00 93.31 425 ILE A CA 1
ATOM 3208 C C . ILE A 1 425 ? 3.475 -20.631 30.271 1.00 93.31 425 ILE A C 1
ATOM 3210 O O . ILE A 1 425 ? 3.777 -19.523 30.689 1.00 93.31 425 ILE A O 1
ATOM 3214 N N . THR A 1 426 ? 4.408 -21.539 30.042 1.00 94.88 426 THR A N 1
ATOM 3215 C CA . THR A 1 426 ? 5.833 -21.248 30.204 1.00 94.88 426 THR A CA 1
ATOM 3216 C C . THR A 1 426 ? 6.433 -20.658 28.925 1.00 94.88 426 THR A C 1
ATOM 3218 O O . THR A 1 426 ? 5.980 -20.912 27.805 1.00 94.88 426 THR A O 1
ATOM 3221 N N . ALA A 1 427 ? 7.530 -19.910 29.070 1.00 93.50 427 ALA A N 1
ATOM 3222 C CA . ALA A 1 427 ? 8.299 -19.408 27.927 1.00 93.50 427 ALA A CA 1
ATOM 3223 C C . ALA A 1 427 ? 8.820 -20.537 27.009 1.00 93.50 427 ALA A C 1
ATOM 3225 O O . ALA A 1 427 ? 8.914 -20.359 25.791 1.00 93.50 427 ALA A O 1
ATOM 3226 N N . GLY A 1 428 ? 9.135 -21.705 27.582 1.00 93.69 428 GLY A N 1
ATOM 3227 C CA . GLY A 1 428 ? 9.559 -22.880 26.820 1.00 93.69 428 GLY A CA 1
ATOM 3228 C C . GLY A 1 428 ? 8.423 -23.491 26.000 1.00 93.69 428 GLY A C 1
ATOM 3229 O O . GLY A 1 428 ? 8.599 -23.779 24.818 1.00 93.69 428 GLY A O 1
ATOM 3230 N N . GLU A 1 429 ? 7.224 -23.607 26.578 1.00 94.94 429 GLU A N 1
ATOM 3231 C CA . GLU A 1 429 ? 6.038 -24.067 25.842 1.00 94.94 429 GLU A CA 1
ATOM 3232 C C . GLU A 1 429 ? 5.701 -23.141 24.669 1.00 94.94 429 GLU A C 1
ATOM 3234 O O . GLU A 1 429 ? 5.416 -23.629 23.576 1.00 94.94 429 GLU A O 1
ATOM 3239 N N . MET A 1 430 ? 5.801 -21.817 24.846 1.00 95.00 430 MET A N 1
ATOM 3240 C CA . MET A 1 430 ? 5.607 -20.869 23.743 1.00 95.00 430 MET A CA 1
ATOM 3241 C C . MET A 1 430 ? 6.623 -21.101 22.614 1.00 95.00 430 MET A C 1
ATOM 3243 O O . MET A 1 430 ? 6.240 -21.221 21.450 1.00 95.00 430 MET A O 1
ATOM 3247 N N . THR A 1 431 ? 7.910 -21.240 22.944 1.00 94.38 431 THR A N 1
ATOM 3248 C CA . THR A 1 431 ? 8.970 -21.518 21.956 1.00 94.38 431 THR A CA 1
ATOM 3249 C C . THR A 1 431 ? 8.709 -22.824 21.191 1.00 94.38 431 THR A C 1
ATOM 3251 O O . THR A 1 431 ? 8.894 -22.888 19.969 1.00 94.38 431 THR A O 1
ATOM 3254 N N . GLN A 1 432 ? 8.210 -23.859 21.876 1.00 95.38 432 GLN A N 1
ATOM 3255 C CA . GLN A 1 432 ? 7.817 -25.126 21.251 1.00 95.38 432 GLN A CA 1
ATOM 3256 C C . GLN A 1 432 ? 6.603 -24.975 20.325 1.00 95.38 432 GLN A C 1
ATOM 3258 O O . GLN A 1 432 ? 6.616 -25.514 19.216 1.00 95.38 432 GLN A O 1
ATOM 3263 N N . MET A 1 433 ? 5.573 -24.225 20.736 1.00 96.19 433 MET A N 1
ATOM 3264 C CA . MET A 1 433 ? 4.407 -23.947 19.888 1.00 96.19 433 MET A CA 1
ATOM 3265 C C . MET A 1 433 ? 4.813 -23.211 18.609 1.00 96.19 433 MET A C 1
ATOM 3267 O O . MET A 1 433 ? 4.412 -23.628 17.524 1.00 96.19 433 MET A O 1
ATOM 3271 N N . ILE A 1 434 ? 5.658 -22.178 18.722 1.00 96.75 434 ILE A N 1
ATOM 3272 C CA . ILE A 1 434 ? 6.168 -21.408 17.575 1.00 96.75 434 ILE A CA 1
ATOM 3273 C C . ILE A 1 434 ? 6.920 -22.323 16.607 1.00 96.75 434 ILE A C 1
ATOM 3275 O O . ILE A 1 434 ? 6.660 -22.300 15.406 1.00 96.75 434 ILE A O 1
ATOM 3279 N N . SER A 1 435 ? 7.800 -23.178 17.136 1.00 94.94 435 SER A N 1
ATOM 3280 C CA . SER 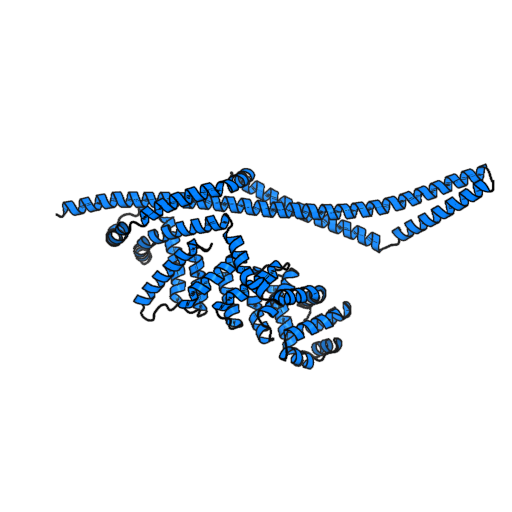A 1 435 ? 8.588 -24.122 16.332 1.00 94.94 435 SER A CA 1
ATOM 3281 C C . SER A 1 435 ? 7.719 -25.137 15.580 1.00 94.94 435 SER A C 1
ATOM 3283 O O . SER A 1 435 ? 8.121 -25.632 14.529 1.00 94.94 435 SER A O 1
ATOM 3285 N N . LYS A 1 436 ? 6.528 -25.454 16.107 1.00 96.81 436 LYS A N 1
ATOM 3286 C CA . LYS A 1 436 ? 5.565 -26.360 15.472 1.00 96.81 436 LYS A CA 1
ATOM 3287 C C . LYS A 1 436 ? 4.705 -25.650 14.424 1.00 96.81 436 LYS A C 1
ATOM 3289 O O . LYS A 1 436 ? 4.550 -26.170 13.322 1.00 96.81 436 LYS A O 1
ATOM 3294 N N . ASN A 1 437 ? 4.108 -24.514 14.781 1.00 97.50 437 ASN A N 1
ATOM 3295 C CA . ASN A 1 437 ? 3.316 -23.671 13.889 1.00 97.50 437 ASN A CA 1
ATOM 3296 C C . ASN A 1 437 ? 3.221 -22.249 14.466 1.00 97.50 437 ASN A C 1
ATOM 3298 O O . ASN A 1 437 ? 2.498 -22.005 15.435 1.00 97.50 437 ASN A O 1
ATOM 3302 N N . GLY A 1 438 ? 3.911 -21.299 13.832 1.00 97.00 438 GLY A N 1
ATOM 3303 C CA . GLY A 1 438 ? 3.940 -19.907 14.277 1.00 97.00 438 GLY A CA 1
ATOM 3304 C C . GLY A 1 438 ? 2.569 -19.220 14.271 1.00 97.00 438 GLY A C 1
ATOM 3305 O O . GLY A 1 438 ? 2.273 -18.458 15.192 1.00 97.00 438 GLY A O 1
ATOM 3306 N N . GLN A 1 439 ? 1.704 -19.488 13.284 1.00 97.44 439 GLN A N 1
ATOM 3307 C CA . GLN A 1 439 ? 0.376 -18.866 13.242 1.00 97.44 439 GLN A CA 1
ATOM 3308 C C . GLN A 1 439 ? -0.508 -19.370 14.387 1.00 97.44 439 GLN A C 1
ATOM 3310 O O . GLN A 1 439 ? -1.156 -18.565 15.058 1.00 97.44 439 GLN A O 1
ATOM 3315 N N . ASP A 1 440 ? -0.512 -20.681 14.634 1.00 97.56 440 ASP A N 1
ATOM 3316 C CA . ASP A 1 440 ? -1.303 -21.269 15.721 1.00 97.56 440 ASP A CA 1
ATOM 3317 C C . ASP A 1 440 ? -0.798 -20.784 17.088 1.00 97.56 440 ASP A C 1
ATOM 3319 O O . ASP A 1 440 ? -1.604 -20.473 17.963 1.00 97.56 440 ASP A O 1
ATOM 3323 N N . ALA A 1 441 ? 0.521 -20.631 17.254 1.00 97.62 441 ALA A N 1
ATOM 3324 C CA . ALA A 1 441 ? 1.118 -20.066 18.463 1.00 97.62 441 ALA A CA 1
ATOM 3325 C C . ALA A 1 441 ? 0.678 -18.611 18.709 1.00 97.62 441 ALA A C 1
ATOM 3327 O O . ALA A 1 441 ? 0.326 -18.253 19.834 1.00 97.62 441 ALA A O 1
ATOM 3328 N N . LEU A 1 442 ? 0.639 -17.773 17.664 1.00 97.50 442 LEU A N 1
ATOM 3329 C CA . LEU A 1 442 ? 0.141 -16.396 17.772 1.00 97.50 442 LEU A CA 1
ATOM 3330 C C . LEU A 1 442 ? -1.346 -16.347 18.109 1.00 97.50 442 LEU A C 1
ATOM 3332 O O . LEU A 1 442 ? -1.752 -15.557 18.961 1.00 97.50 442 LEU A O 1
ATOM 3336 N N . LEU A 1 443 ? -2.162 -17.178 17.458 1.00 97.56 443 LEU A N 1
ATOM 3337 C CA . LEU A 1 443 ? -3.585 -17.267 17.772 1.00 97.56 443 LEU A CA 1
ATOM 3338 C C . LEU A 1 443 ? -3.789 -17.679 19.228 1.00 97.56 443 LEU A C 1
ATOM 3340 O O . LEU A 1 443 ? -4.515 -16.993 19.941 1.00 97.56 443 LEU A O 1
ATOM 3344 N N . TYR A 1 444 ? -3.088 -18.714 19.690 1.00 97.19 444 TYR A N 1
ATOM 3345 C CA . TYR A 1 444 ? -3.136 -19.152 21.081 1.00 97.19 444 TYR A CA 1
ATOM 3346 C C . TYR A 1 444 ? -2.729 -18.032 22.051 1.00 97.19 444 TYR A C 1
ATOM 3348 O O . TYR A 1 444 ? -3.425 -17.776 23.036 1.00 97.19 444 TYR A O 1
ATOM 3356 N N . PHE A 1 445 ? -1.640 -17.316 21.752 1.00 96.94 445 PHE A N 1
ATOM 3357 C CA . PHE A 1 445 ? -1.172 -16.179 22.543 1.00 96.94 445 PHE A CA 1
ATOM 3358 C C . PHE A 1 445 ? -2.247 -15.090 22.679 1.00 96.94 445 PHE A C 1
ATOM 3360 O O . PHE A 1 445 ? -2.591 -14.682 23.791 1.00 96.94 445 PHE A O 1
ATOM 3367 N N . PHE A 1 446 ? -2.824 -14.649 21.558 1.00 97.12 446 PHE A N 1
ATOM 3368 C CA . PHE A 1 446 ? -3.849 -13.609 21.566 1.00 97.12 446 PHE A CA 1
ATOM 3369 C C . PHE A 1 446 ? -5.166 -14.069 22.199 1.00 97.12 446 PHE A C 1
ATOM 3371 O O . PHE A 1 446 ? -5.779 -13.292 22.925 1.00 97.12 446 PHE A O 1
ATOM 3378 N N . GLU A 1 447 ? -5.598 -15.310 21.964 1.00 96.69 447 GLU A N 1
ATOM 3379 C CA . GLU A 1 447 ? -6.811 -15.879 22.570 1.00 96.69 447 GLU A CA 1
ATOM 3380 C C . GLU A 1 447 ? -6.685 -16.036 24.084 1.00 96.69 447 GLU A C 1
ATOM 3382 O O . GLU A 1 447 ? -7.672 -15.897 24.806 1.00 96.69 447 GLU A O 1
ATOM 3387 N N . THR A 1 448 ? -5.478 -16.325 24.571 1.00 96.00 448 THR A N 1
ATOM 3388 C CA . THR A 1 448 ? -5.200 -16.381 26.007 1.00 96.00 448 THR A CA 1
ATOM 3389 C C . THR A 1 448 ? -5.334 -14.988 26.610 1.00 96.00 448 THR A C 1
ATOM 3391 O O . THR A 1 448 ? -6.106 -14.804 27.546 1.00 96.00 448 THR A O 1
ATOM 3394 N N . LEU A 1 449 ? -4.697 -13.979 26.007 1.00 95.56 449 LEU A N 1
ATOM 3395 C CA . LEU A 1 449 ? -4.822 -12.587 26.453 1.00 95.56 449 LEU A CA 1
ATOM 3396 C C . LEU A 1 449 ? -6.249 -12.032 26.333 1.00 95.56 449 LEU A C 1
ATOM 3398 O O . LEU A 1 449 ? -6.645 -11.204 27.146 1.00 95.56 449 LEU A O 1
ATOM 3402 N N . GLU A 1 450 ? -7.038 -12.452 25.342 1.00 95.00 450 GLU A N 1
ATOM 3403 C CA . GLU A 1 450 ? -8.435 -12.014 25.186 1.00 95.00 450 GLU A CA 1
ATOM 3404 C C . GLU A 1 450 ? -9.303 -12.414 26.395 1.00 95.00 450 GLU A C 1
ATOM 3406 O O . GLU A 1 450 ? -10.246 -11.696 26.729 1.00 95.00 450 GLU A O 1
ATOM 3411 N N . LYS A 1 451 ? -8.958 -13.518 27.075 1.00 93.12 451 LYS A N 1
ATOM 3412 C CA . LYS A 1 451 ? -9.674 -14.047 28.250 1.00 93.12 451 LYS A CA 1
ATOM 3413 C C . LYS A 1 451 ? -9.244 -13.418 29.578 1.00 93.12 451 LYS A C 1
ATOM 3415 O O . LYS A 1 451 ? -9.984 -13.539 30.551 1.00 93.12 451 LYS A O 1
ATOM 3420 N N . VAL A 1 452 ? -8.078 -12.777 29.622 1.00 93.31 452 VAL A N 1
ATOM 3421 C CA . VAL A 1 452 ? -7.560 -12.092 30.816 1.00 93.31 452 VAL A CA 1
ATOM 3422 C C . VAL A 1 452 ? -8.309 -10.771 31.024 1.00 93.31 452 VAL A C 1
ATOM 3424 O O . VAL A 1 452 ? -8.685 -10.100 30.054 1.00 93.31 452 VAL A O 1
ATOM 3427 N N . ASP A 1 453 ? -8.533 -10.371 32.281 1.00 92.19 453 ASP A N 1
ATOM 3428 C CA . ASP A 1 453 ? -9.175 -9.089 32.573 1.00 92.19 453 ASP A CA 1
ATOM 3429 C C . ASP A 1 453 ? -8.358 -7.901 32.036 1.00 92.19 453 ASP A C 1
ATOM 3431 O O . ASP A 1 453 ? -7.149 -7.972 31.838 1.00 92.19 453 ASP A O 1
ATOM 3435 N N . ASN A 1 454 ? -9.019 -6.772 31.767 1.00 88.44 454 ASN A N 1
ATOM 3436 C CA . ASN A 1 454 ? -8.372 -5.646 31.088 1.00 88.44 454 ASN A CA 1
ATOM 3437 C C . ASN A 1 454 ? -7.170 -5.061 31.856 1.00 88.44 454 ASN A C 1
ATOM 3439 O O . ASN A 1 454 ? -6.238 -4.563 31.215 1.00 88.44 454 ASN A O 1
ATOM 3443 N N . GLN A 1 455 ? -7.206 -5.055 33.191 1.00 89.69 455 GLN A N 1
ATOM 3444 C CA . GLN A 1 455 ? -6.155 -4.463 34.014 1.00 89.69 455 GLN A CA 1
ATOM 3445 C C . GLN A 1 455 ? -4.955 -5.407 34.098 1.00 89.69 455 GLN A C 1
ATOM 3447 O O . GLN A 1 455 ? -3.834 -4.981 33.815 1.00 89.69 455 GLN A O 1
ATOM 3452 N N . GLU A 1 456 ? -5.199 -6.682 34.393 1.00 93.56 456 GLU A N 1
ATOM 3453 C CA . GLU A 1 456 ? -4.169 -7.722 34.408 1.00 93.56 456 GLU A CA 1
ATOM 3454 C C . GLU A 1 456 ? -3.526 -7.877 33.026 1.00 93.56 456 GLU A C 1
ATOM 3456 O O . GLU A 1 456 ? -2.304 -7.813 32.895 1.00 93.56 456 GLU A O 1
ATOM 3461 N N . ARG A 1 457 ? -4.333 -7.905 31.958 1.00 94.62 457 ARG A N 1
ATOM 3462 C CA . ARG A 1 457 ? -3.839 -7.938 30.576 1.00 94.62 457 ARG A CA 1
ATOM 3463 C C . ARG A 1 457 ? -2.910 -6.772 30.264 1.00 94.62 457 ARG A C 1
ATOM 3465 O O . ARG A 1 457 ? -1.908 -6.958 29.579 1.00 94.62 457 ARG A O 1
ATOM 3472 N N . SER A 1 458 ? -3.242 -5.568 30.726 1.00 93.75 458 SER A N 1
ATOM 3473 C CA . SER A 1 458 ? -2.394 -4.393 30.497 1.00 93.75 458 SER A CA 1
ATOM 3474 C C . SER A 1 458 ? -1.038 -4.552 31.189 1.00 93.75 458 SER A C 1
ATOM 3476 O O . SER A 1 458 ? -0.013 -4.235 30.593 1.00 93.75 458 SER A O 1
ATOM 3478 N N . GLN A 1 459 ? -1.016 -5.100 32.408 1.00 94.50 459 GLN A N 1
ATOM 3479 C CA . GLN A 1 459 ? 0.225 -5.367 33.135 1.00 94.50 459 GLN A CA 1
ATOM 3480 C C . GLN A 1 459 ? 1.061 -6.473 32.473 1.00 94.50 459 GLN A C 1
ATOM 3482 O O . GLN A 1 459 ? 2.272 -6.307 32.320 1.00 94.50 459 GLN A O 1
ATOM 3487 N N . ILE A 1 460 ? 0.428 -7.560 32.022 1.00 96.31 460 ILE A N 1
ATOM 3488 C CA . ILE A 1 460 ? 1.096 -8.635 31.273 1.00 96.31 460 ILE A CA 1
ATOM 3489 C C . ILE A 1 460 ? 1.732 -8.067 30.001 1.00 96.31 460 ILE A C 1
ATOM 3491 O O . ILE A 1 460 ? 2.919 -8.265 29.751 1.00 96.31 460 ILE A O 1
ATOM 3495 N N . LEU A 1 461 ? 0.978 -7.294 29.215 1.00 96.44 461 LEU A N 1
ATOM 3496 C CA . LEU A 1 461 ? 1.487 -6.678 27.988 1.00 96.44 461 LEU A CA 1
ATOM 3497 C C . LEU A 1 461 ? 2.621 -5.682 28.253 1.00 96.44 461 LEU A C 1
ATOM 3499 O O . LEU A 1 461 ? 3.577 -5.640 27.476 1.00 96.44 461 LEU A O 1
ATOM 3503 N N . LEU A 1 462 ? 2.554 -4.918 29.347 1.00 96.00 462 LEU A N 1
ATOM 3504 C CA . LEU A 1 462 ? 3.642 -4.046 29.784 1.00 96.00 462 LEU A CA 1
ATOM 3505 C C . LEU A 1 462 ? 4.913 -4.846 30.091 1.00 96.00 462 LEU A C 1
ATOM 3507 O O . LEU A 1 462 ? 5.991 -4.465 29.640 1.00 96.00 462 LEU A O 1
ATOM 3511 N N . ASN A 1 463 ? 4.793 -5.955 30.821 1.00 95.69 463 ASN A N 1
ATOM 3512 C CA . ASN A 1 463 ? 5.929 -6.799 31.192 1.00 95.69 463 ASN A CA 1
ATOM 3513 C C . ASN A 1 463 ? 6.537 -7.507 29.972 1.00 95.69 463 ASN A C 1
ATOM 3515 O O . ASN A 1 463 ? 7.758 -7.594 29.847 1.00 95.69 463 ASN A O 1
ATOM 3519 N N . LEU A 1 464 ? 5.698 -7.967 29.039 1.00 95.94 464 LEU A N 1
ATOM 3520 C CA . LEU A 1 464 ? 6.156 -8.642 27.827 1.00 95.94 464 LEU A CA 1
ATOM 3521 C C . LEU A 1 464 ? 6.793 -7.655 26.840 1.00 95.94 464 LEU A C 1
ATOM 3523 O O . LEU A 1 464 ? 7.903 -7.850 26.335 1.00 95.94 464 LEU A O 1
ATOM 3527 N N . PHE A 1 465 ? 6.116 -6.549 26.550 1.00 95.44 465 PHE A N 1
ATOM 3528 C CA . PHE A 1 465 ? 6.461 -5.710 25.404 1.00 95.44 465 PHE A CA 1
ATOM 3529 C C . PHE A 1 465 ? 7.041 -4.353 25.782 1.00 95.44 465 PHE A C 1
ATOM 3531 O O . PHE A 1 465 ? 7.767 -3.775 24.972 1.00 95.44 465 PHE A O 1
ATOM 3538 N N . GLY A 1 466 ? 6.878 -3.916 27.026 1.00 94.19 466 GLY A N 1
ATOM 3539 C CA . GLY A 1 466 ? 7.276 -2.591 27.483 1.00 94.19 466 GLY A CA 1
ATOM 3540 C C . GLY A 1 466 ? 6.265 -1.520 27.078 1.00 94.19 466 GLY A C 1
ATOM 3541 O O . GLY A 1 466 ? 5.330 -1.759 26.311 1.00 94.19 466 GLY A O 1
ATOM 3542 N N . GLN A 1 467 ? 6.476 -0.303 27.580 1.00 92.81 467 GLN A N 1
ATOM 3543 C CA . GLN A 1 467 ? 5.563 0.822 27.345 1.00 92.81 467 GLN A CA 1
ATOM 3544 C C . GLN A 1 467 ? 5.438 1.212 25.868 1.00 92.81 467 GLN A C 1
ATOM 3546 O O . GLN A 1 467 ? 4.437 1.808 25.489 1.00 92.81 467 GLN A O 1
ATOM 3551 N N . GLU A 1 468 ? 6.445 0.880 25.060 1.00 90.56 468 GLU A N 1
ATOM 3552 C CA . GLU A 1 468 ? 6.554 1.303 23.665 1.00 90.56 468 GLU A CA 1
ATOM 3553 C C . GLU A 1 468 ? 5.627 0.532 22.712 1.00 90.56 468 GLU A C 1
ATOM 3555 O O . GLU A 1 468 ? 5.222 1.093 21.701 1.00 90.56 468 GLU A O 1
ATOM 3560 N N . TYR A 1 469 ? 5.274 -0.722 23.033 1.00 93.88 469 TYR A N 1
ATOM 3561 C CA . TYR A 1 469 ? 4.488 -1.593 22.139 1.00 93.88 469 TYR A CA 1
ATOM 3562 C C . TYR A 1 469 ? 3.247 -2.211 22.796 1.00 93.88 469 TYR A C 1
ATOM 3564 O O . TYR A 1 469 ? 2.442 -2.850 22.113 1.00 93.88 469 TYR A O 1
ATOM 3572 N N . GLN A 1 470 ? 3.079 -2.063 24.116 1.00 93.56 470 GLN A N 1
ATOM 3573 C CA . GLN A 1 470 ? 1.957 -2.676 24.836 1.00 93.56 470 GLN A CA 1
ATOM 3574 C C . GLN A 1 470 ? 0.590 -2.240 24.290 1.00 93.56 470 GLN A C 1
ATOM 3576 O O . GLN A 1 470 ? -0.322 -3.058 24.214 1.00 93.56 470 GLN A O 1
ATOM 3581 N N . ASP A 1 471 ? 0.433 -0.977 23.886 1.00 91.31 471 ASP A N 1
ATOM 3582 C CA . ASP A 1 471 ? -0.838 -0.418 23.422 1.00 91.31 471 ASP A CA 1
ATOM 3583 C C . ASP A 1 471 ? -1.167 -0.890 22.003 1.00 91.31 471 ASP A C 1
ATOM 3585 O O . ASP A 1 471 ? -2.321 -1.202 21.700 1.00 91.31 471 ASP A O 1
ATOM 3589 N N . ASP A 1 472 ? -0.150 -0.999 21.146 1.00 93.06 472 ASP A N 1
ATOM 3590 C CA . ASP A 1 472 ? -0.262 -1.565 19.805 1.00 93.06 472 ASP A CA 1
ATOM 3591 C C . ASP A 1 472 ? -0.748 -3.021 19.858 1.00 93.06 472 ASP A C 1
ATOM 3593 O O . ASP A 1 472 ? -1.675 -3.397 19.135 1.00 93.06 472 ASP A O 1
ATOM 3597 N N . ILE A 1 473 ? -0.162 -3.831 20.742 1.00 94.38 473 ILE A N 1
ATOM 3598 C CA . ILE A 1 473 ? -0.501 -5.252 20.888 1.00 94.38 473 ILE A CA 1
ATOM 3599 C C . ILE A 1 473 ? -1.848 -5.415 21.605 1.00 94.38 473 ILE A C 1
ATOM 3601 O O . ILE A 1 473 ? -2.666 -6.231 21.178 1.00 94.38 473 ILE A O 1
ATOM 3605 N N . ALA A 1 474 ? -2.139 -4.595 22.621 1.00 93.56 474 ALA A N 1
ATOM 3606 C CA . ALA A 1 474 ? -3.443 -4.570 23.288 1.00 93.56 474 ALA A CA 1
ATOM 3607 C C . ALA A 1 474 ? -4.585 -4.279 22.306 1.00 93.56 474 ALA A C 1
ATOM 3609 O O . ALA A 1 474 ? -5.652 -4.890 22.397 1.00 93.56 474 ALA A O 1
ATOM 3610 N N . LEU A 1 475 ? -4.364 -3.366 21.354 1.00 91.19 475 LEU A N 1
ATOM 3611 C CA . LEU A 1 475 ? -5.355 -3.026 20.335 1.00 91.19 475 LEU A CA 1
ATOM 3612 C C . LEU A 1 475 ? -5.684 -4.227 19.440 1.00 91.19 475 LEU A C 1
ATOM 3614 O O . LEU A 1 475 ? -6.850 -4.426 19.088 1.00 91.19 475 LEU A O 1
ATOM 3618 N N . LEU A 1 476 ? -4.673 -5.035 19.105 1.00 93.06 476 LEU A N 1
ATOM 3619 C CA . LEU A 1 476 ? -4.869 -6.272 18.360 1.00 93.06 476 LEU A CA 1
ATOM 3620 C C . LEU A 1 476 ? -5.594 -7.330 19.200 1.00 93.06 476 LEU A C 1
ATOM 3622 O O . LEU A 1 476 ? -6.530 -7.931 18.684 1.00 93.06 476 LEU A O 1
ATOM 3626 N N . VAL A 1 477 ? -5.241 -7.511 20.480 1.00 94.88 477 VAL A N 1
ATOM 3627 C CA . VAL A 1 477 ? -5.962 -8.437 21.381 1.00 94.88 477 VAL A CA 1
ATOM 3628 C C . VAL A 1 477 ? -7.446 -8.069 21.452 1.00 94.88 477 VAL A C 1
ATOM 3630 O O . VAL A 1 477 ? -8.306 -8.916 21.234 1.00 94.88 477 VAL A O 1
ATOM 3633 N N . GLY A 1 478 ? -7.762 -6.789 21.678 1.00 91.31 478 GLY A N 1
ATOM 3634 C CA . GLY A 1 478 ? -9.146 -6.302 21.730 1.00 91.31 478 GLY A CA 1
ATOM 3635 C C . GLY A 1 478 ? -9.894 -6.377 20.394 1.00 91.31 478 GLY A C 1
ATOM 3636 O O . GLY A 1 478 ? -11.108 -6.192 20.358 1.00 91.31 478 GLY A O 1
ATOM 3637 N N . SER A 1 479 ? -9.179 -6.649 19.300 1.00 90.19 479 SER A N 1
ATOM 3638 C CA . SER A 1 479 ? -9.719 -6.776 17.946 1.00 90.19 479 SER A CA 1
ATOM 3639 C C . SER A 1 479 ? -9.311 -8.098 17.293 1.00 90.19 479 SER A C 1
ATOM 3641 O O . SER A 1 479 ? -9.195 -8.163 16.067 1.00 90.19 479 SER A O 1
ATOM 3643 N N . LEU A 1 480 ? -9.102 -9.160 18.085 1.00 95.12 480 LEU A N 1
ATOM 3644 C CA . LEU A 1 480 ? -8.579 -10.445 17.608 1.00 95.12 480 LEU A CA 1
ATOM 3645 C C . LEU A 1 480 ? -9.436 -11.047 16.490 1.00 95.12 480 LEU A C 1
ATOM 3647 O O . LEU A 1 480 ? -8.922 -11.663 15.555 1.00 95.12 480 LEU A O 1
ATOM 3651 N N . LYS A 1 481 ? -10.746 -10.787 16.527 1.00 94.19 481 LYS A N 1
ATOM 3652 C CA . LYS A 1 481 ? -11.666 -11.130 15.444 1.00 94.19 481 LYS A CA 1
ATOM 3653 C C . LYS A 1 481 ? -11.179 -10.638 14.074 1.00 94.19 481 LYS A C 1
ATOM 3655 O O . LYS A 1 481 ? -11.228 -11.407 13.126 1.00 94.19 481 LYS A O 1
ATOM 3660 N N . ASN A 1 482 ? -10.647 -9.419 13.962 1.00 92.31 482 ASN A N 1
ATOM 3661 C CA . ASN A 1 482 ? -10.163 -8.882 12.684 1.00 92.31 482 ASN A CA 1
ATOM 3662 C C . ASN A 1 482 ? -8.972 -9.682 12.138 1.00 92.31 482 ASN A C 1
ATOM 3664 O O . ASN A 1 482 ? -8.835 -9.832 10.925 1.00 92.31 482 ASN A O 1
ATOM 3668 N N . TYR A 1 483 ? -8.109 -10.199 13.018 1.00 96.56 483 TYR A N 1
ATOM 3669 C CA . TYR A 1 483 ? -7.001 -11.059 12.611 1.00 96.56 483 TYR A CA 1
ATOM 3670 C C . TYR A 1 483 ? -7.502 -12.431 12.147 1.00 96.56 483 TYR A C 1
ATOM 3672 O O . TYR A 1 483 ? -7.118 -12.888 11.070 1.00 96.56 483 TYR A O 1
ATOM 3680 N N . LYS A 1 484 ? -8.432 -13.041 12.892 1.00 97.75 484 LYS A N 1
ATOM 3681 C CA . LYS A 1 484 ? -9.088 -14.299 12.499 1.00 97.75 484 LYS A CA 1
ATOM 3682 C C . LYS A 1 484 ? -9.835 -14.164 11.170 1.00 97.75 484 LYS A C 1
ATOM 3684 O O . LYS A 1 484 ? -9.683 -15.012 10.298 1.00 97.75 484 LYS A O 1
ATOM 3689 N N . ASP A 1 485 ? -10.576 -13.076 10.979 1.00 96.12 485 ASP A N 1
ATOM 3690 C CA . ASP A 1 485 ? -11.277 -12.775 9.729 1.00 96.12 485 ASP A CA 1
ATOM 3691 C C . ASP A 1 485 ? -10.281 -12.615 8.567 1.00 96.12 485 ASP A C 1
ATOM 3693 O O . ASP A 1 485 ? -10.503 -13.154 7.484 1.00 96.12 485 ASP A O 1
ATOM 3697 N N . ALA A 1 486 ? -9.134 -11.962 8.791 1.00 97.31 486 ALA A N 1
ATOM 3698 C CA . ALA A 1 486 ? -8.072 -11.856 7.790 1.00 97.31 486 ALA A CA 1
ATOM 3699 C C . ALA A 1 486 ? -7.463 -13.219 7.414 1.00 97.31 486 ALA A C 1
ATOM 3701 O O . ALA A 1 486 ? -7.139 -13.441 6.250 1.00 97.31 486 ALA A O 1
ATOM 3702 N N . ILE A 1 487 ? -7.298 -14.140 8.365 1.00 97.81 487 ILE A N 1
ATOM 3703 C CA . ILE A 1 487 ? -6.859 -15.517 8.079 1.00 97.81 487 ILE A CA 1
ATOM 3704 C C . ILE A 1 487 ? -7.937 -16.252 7.268 1.00 97.81 487 ILE A C 1
ATOM 3706 O O . ILE A 1 487 ? -7.644 -16.823 6.217 1.00 97.81 487 ILE A O 1
ATOM 3710 N N . ASN A 1 488 ? -9.195 -16.174 7.706 1.00 97.31 488 ASN A N 1
ATOM 3711 C CA . ASN A 1 488 ? -10.326 -16.851 7.069 1.00 97.31 488 ASN A CA 1
ATOM 3712 C C . ASN A 1 488 ? -10.568 -16.377 5.630 1.00 97.31 488 ASN A C 1
ATOM 3714 O O . ASN A 1 488 ? -10.839 -17.194 4.751 1.00 97.31 488 ASN A O 1
ATOM 3718 N N . ASN A 1 489 ? -10.401 -15.080 5.358 1.00 95.94 489 ASN A N 1
ATOM 3719 C CA . ASN A 1 489 ? -10.507 -14.525 4.006 1.00 95.94 489 ASN A CA 1
ATOM 3720 C C . ASN A 1 489 ? -9.478 -15.137 3.036 1.00 95.94 489 ASN A C 1
ATOM 3722 O O . ASN A 1 489 ? -9.710 -15.170 1.832 1.00 95.94 489 ASN A O 1
ATOM 3726 N N . LEU A 1 490 ? -8.359 -15.674 3.534 1.00 97.00 490 LEU A N 1
ATOM 3727 C CA . LEU A 1 490 ? -7.328 -16.312 2.711 1.00 97.00 490 LEU A CA 1
ATOM 3728 C C . LEU A 1 490 ? -7.426 -17.843 2.631 1.00 97.00 490 LEU A C 1
ATOM 3730 O O . LEU A 1 490 ? -6.587 -18.461 1.963 1.00 97.00 490 LEU A O 1
ATOM 3734 N N . ALA A 1 491 ? -8.432 -18.454 3.265 1.00 94.56 491 ALA A N 1
ATOM 3735 C CA . ALA A 1 491 ? -8.585 -19.908 3.322 1.00 94.56 491 ALA A CA 1
ATOM 3736 C C . ALA A 1 491 ? -8.835 -20.540 1.939 1.00 94.56 491 ALA A C 1
ATOM 3738 O O . ALA A 1 491 ? -8.326 -21.620 1.643 1.00 94.56 491 ALA A O 1
ATOM 3739 N N . GLU A 1 492 ? -9.575 -19.856 1.060 1.00 93.81 492 GLU A N 1
ATOM 3740 C CA . GLU A 1 492 ? -9.965 -20.372 -0.258 1.00 93.81 492 GLU A CA 1
ATOM 3741 C C . GLU A 1 492 ? -9.330 -19.573 -1.405 1.00 93.81 492 GLU A C 1
ATOM 3743 O O . GLU A 1 492 ? -9.907 -18.620 -1.925 1.00 93.81 492 GLU A O 1
ATOM 3748 N N . GLU A 1 493 ? -8.149 -20.004 -1.854 1.00 92.12 493 GLU A N 1
ATOM 3749 C CA . GLU A 1 493 ? -7.342 -19.281 -2.852 1.00 92.12 493 GLU A CA 1
ATOM 3750 C C . GLU A 1 493 ? -8.064 -19.009 -4.183 1.00 92.12 493 GLU A C 1
ATOM 3752 O O . GLU A 1 493 ? -7.928 -17.932 -4.767 1.00 92.12 493 GLU A O 1
ATOM 3757 N N . LYS A 1 494 ? -8.930 -19.932 -4.617 1.00 94.06 494 LYS A N 1
ATOM 3758 C CA . LYS A 1 494 ? -9.740 -19.780 -5.837 1.00 94.06 494 LYS A CA 1
ATOM 3759 C C . LYS A 1 494 ? -10.657 -18.552 -5.819 1.00 94.06 494 LYS A C 1
ATOM 3761 O O . LYS A 1 494 ? -11.017 -18.056 -6.882 1.00 94.06 494 LYS A O 1
ATOM 3766 N N . LYS A 1 495 ? -11.051 -18.048 -4.642 1.00 93.12 495 LYS A N 1
ATOM 3767 C CA . LYS A 1 495 ? -11.917 -16.860 -4.540 1.00 93.12 495 LYS A CA 1
ATOM 3768 C C . LYS A 1 495 ? -11.193 -15.570 -4.915 1.00 93.12 495 LYS A C 1
ATOM 3770 O O . LYS A 1 495 ? -11.854 -14.588 -5.249 1.00 93.12 495 LYS A O 1
ATOM 3775 N N . PHE A 1 496 ? -9.861 -15.563 -4.871 1.00 94.94 496 PHE A N 1
ATOM 3776 C CA . PHE A 1 496 ? -9.076 -14.344 -5.022 1.00 94.94 496 PHE A CA 1
ATOM 3777 C C . PHE A 1 496 ? -7.882 -14.442 -5.975 1.00 94.94 496 PHE A C 1
ATOM 3779 O O . PHE A 1 496 ? -7.188 -13.450 -6.148 1.00 94.94 496 PHE A O 1
ATOM 3786 N N . GLU A 1 497 ? -7.668 -15.561 -6.668 1.00 92.88 497 GLU A N 1
ATOM 3787 C CA . GLU A 1 497 ? -6.557 -15.769 -7.622 1.00 92.88 497 GLU A CA 1
ATOM 3788 C C . GLU A 1 497 ? -6.434 -14.729 -8.762 1.00 92.88 497 GLU A C 1
ATOM 3790 O O . GLU A 1 497 ? -5.436 -14.710 -9.479 1.00 92.88 497 GLU A O 1
ATOM 3795 N N . LYS A 1 498 ? -7.432 -13.857 -8.951 1.00 94.50 498 LYS A N 1
ATOM 3796 C CA . LYS A 1 498 ? -7.425 -12.759 -9.937 1.00 94.50 498 LYS A CA 1
ATOM 3797 C C . LYS A 1 498 ? -7.828 -11.410 -9.335 1.00 94.50 498 LYS A C 1
ATOM 3799 O O . LYS A 1 498 ? -8.198 -10.502 -10.078 1.00 94.50 498 LYS A O 1
ATOM 3804 N N . SER A 1 499 ? -7.813 -11.272 -8.009 1.00 95.69 499 SER A N 1
ATOM 3805 C CA . SER A 1 499 ? -8.290 -10.062 -7.325 1.00 95.69 499 SER A CA 1
ATOM 3806 C C . SER A 1 499 ? -7.485 -8.823 -7.732 1.00 95.69 499 SER A C 1
ATOM 3808 O O . SER A 1 499 ? -8.075 -7.837 -8.168 1.00 95.69 499 SER A O 1
ATOM 3810 N N . MET A 1 500 ? -6.150 -8.905 -7.727 1.00 94.81 500 MET A N 1
ATOM 3811 C CA . MET A 1 500 ? -5.286 -7.794 -8.137 1.00 94.81 500 MET A CA 1
ATOM 3812 C C . MET A 1 500 ? -5.451 -7.477 -9.624 1.00 94.81 500 MET A C 1
ATOM 3814 O O . MET A 1 500 ? -5.469 -6.309 -9.998 1.00 94.81 500 MET A O 1
ATOM 3818 N N . GLN A 1 501 ? -5.597 -8.496 -10.479 1.00 93.50 501 GLN A N 1
ATOM 3819 C CA . GLN A 1 501 ? -5.848 -8.283 -11.906 1.00 93.50 501 GLN A CA 1
ATOM 3820 C C . GLN A 1 501 ? -7.162 -7.527 -12.128 1.00 93.50 501 GLN A C 1
ATOM 3822 O O . GLN A 1 501 ? -7.196 -6.568 -12.891 1.00 93.50 501 GLN A O 1
ATOM 3827 N N . LYS A 1 502 ? -8.229 -7.917 -11.424 1.00 94.38 502 LYS A N 1
ATOM 3828 C CA . LYS A 1 502 ? -9.524 -7.237 -11.491 1.00 94.38 502 LYS A CA 1
ATOM 3829 C C . LYS A 1 502 ? -9.416 -5.781 -11.035 1.00 94.38 502 LYS A C 1
ATOM 3831 O O . LYS A 1 502 ? -9.975 -4.903 -11.690 1.00 94.38 502 LYS A O 1
ATOM 3836 N N . GLU A 1 503 ? -8.694 -5.518 -9.948 1.00 92.06 503 GLU A N 1
ATOM 3837 C CA . GLU A 1 503 ? -8.487 -4.149 -9.472 1.00 92.06 503 GLU A CA 1
ATOM 3838 C C . GLU A 1 503 ? -7.640 -3.330 -10.451 1.00 92.06 503 GLU A C 1
ATOM 3840 O O . GLU A 1 503 ? -7.999 -2.203 -10.797 1.00 92.06 503 GLU A O 1
ATOM 3845 N N . PHE A 1 504 ? -6.575 -3.921 -10.997 1.00 92.25 504 PHE A N 1
ATOM 3846 C CA . PHE A 1 504 ? -5.803 -3.319 -12.077 1.00 92.25 504 PHE A CA 1
ATOM 3847 C C . PHE A 1 504 ? -6.692 -2.958 -13.269 1.00 92.25 504 PHE A C 1
ATOM 3849 O O . PHE A 1 504 ? -6.639 -1.817 -13.717 1.00 92.25 504 PHE A O 1
ATOM 3856 N N . ASP A 1 505 ? -7.529 -3.876 -13.755 1.00 89.62 505 ASP A N 1
ATOM 3857 C CA . ASP A 1 505 ? -8.402 -3.643 -14.909 1.00 89.62 505 ASP A CA 1
ATOM 3858 C C . ASP A 1 505 ? -9.409 -2.519 -14.635 1.00 89.62 505 ASP A C 1
ATOM 3860 O O . ASP A 1 505 ? -9.580 -1.620 -15.464 1.00 89.62 505 ASP A O 1
ATOM 3864 N N . ASN A 1 506 ? -10.010 -2.499 -13.441 1.00 85.81 506 ASN A N 1
ATOM 3865 C CA . ASN A 1 506 ? -10.916 -1.432 -13.010 1.00 85.81 506 ASN A CA 1
ATOM 3866 C C . ASN A 1 506 ? -10.224 -0.061 -13.024 1.00 85.81 506 ASN A C 1
ATOM 3868 O O . ASN A 1 506 ? -10.778 0.929 -13.514 1.00 85.81 506 ASN A O 1
ATOM 3872 N N . ARG A 1 507 ? -8.996 0.009 -12.497 1.00 84.19 507 ARG A N 1
ATOM 3873 C CA . ARG A 1 507 ? -8.207 1.245 -12.432 1.00 84.19 507 ARG A CA 1
ATOM 3874 C C . ARG A 1 507 ? -7.716 1.640 -13.824 1.00 84.19 507 ARG A C 1
ATOM 3876 O O . ARG A 1 507 ? -7.827 2.809 -14.203 1.00 84.19 507 ARG A O 1
ATOM 3883 N N . ALA A 1 508 ? -7.211 0.697 -14.612 1.00 79.19 508 ALA A N 1
ATOM 3884 C CA . ALA A 1 508 ? -6.698 0.906 -15.963 1.00 79.19 508 ALA A CA 1
ATOM 3885 C C . ALA A 1 508 ? -7.792 1.381 -16.934 1.00 79.19 508 ALA A C 1
ATOM 3887 O O . ALA A 1 508 ? -7.524 2.244 -17.768 1.00 79.19 508 ALA A O 1
ATOM 3888 N N . ALA A 1 509 ? -9.035 0.918 -16.767 1.00 78.06 509 ALA A N 1
ATOM 3889 C CA . ALA A 1 509 ? -10.178 1.329 -17.584 1.00 78.06 509 ALA A CA 1
ATOM 3890 C C . ALA A 1 509 ? -10.613 2.794 -17.370 1.00 78.06 509 ALA A C 1
ATOM 3892 O O . ALA A 1 509 ? -11.406 3.333 -18.149 1.00 78.06 509 ALA A O 1
ATOM 3893 N N . THR A 1 510 ? -10.107 3.474 -16.336 1.00 72.38 510 THR A N 1
ATOM 3894 C CA . THR A 1 510 ? -10.473 4.869 -16.064 1.00 72.38 510 THR A CA 1
ATOM 3895 C C . THR A 1 510 ? -10.030 5.814 -17.186 1.00 72.38 510 THR A C 1
ATOM 3897 O O . THR A 1 510 ? -8.982 5.653 -17.809 1.00 72.38 510 THR A O 1
ATOM 3900 N N . THR A 1 511 ? -10.796 6.885 -17.422 1.00 68.75 511 THR A N 1
ATOM 3901 C CA . THR A 1 511 ? -10.425 7.934 -18.394 1.00 68.75 511 THR A CA 1
ATOM 3902 C C . THR A 1 511 ? -9.057 8.552 -18.090 1.00 68.75 511 THR A C 1
ATOM 3904 O O . THR A 1 511 ? -8.322 8.898 -19.013 1.00 68.75 511 THR A O 1
ATOM 3907 N N . ALA A 1 512 ? -8.699 8.658 -16.806 1.00 67.94 512 ALA A N 1
ATOM 3908 C CA . ALA A 1 512 ? -7.397 9.153 -16.377 1.00 67.94 512 ALA A CA 1
ATOM 3909 C C . ALA A 1 512 ? -6.255 8.266 -16.887 1.00 67.94 512 ALA A C 1
ATOM 3911 O O . ALA A 1 512 ? -5.317 8.769 -17.508 1.00 67.94 512 ALA A O 1
ATOM 3912 N N . ASN A 1 513 ? -6.376 6.949 -16.711 1.00 75.19 513 ASN A N 1
ATOM 3913 C CA . ASN A 1 513 ? -5.378 6.006 -17.200 1.00 75.19 513 ASN A CA 1
ATOM 3914 C C . ASN A 1 513 ? -5.381 5.894 -18.726 1.00 75.19 513 ASN A C 1
ATOM 3916 O O . ASN A 1 513 ? -4.309 5.894 -19.321 1.00 75.19 513 ASN A O 1
ATOM 3920 N N . ASN A 1 514 ? -6.536 5.970 -19.390 1.00 70.00 514 ASN A N 1
ATOM 3921 C CA . ASN A 1 514 ? -6.589 6.057 -20.855 1.00 70.00 514 ASN A CA 1
ATOM 3922 C C . ASN A 1 514 ? -5.843 7.289 -21.410 1.00 70.00 514 ASN A C 1
ATOM 3924 O O . ASN A 1 514 ? -5.132 7.188 -22.412 1.00 70.00 514 ASN A O 1
ATOM 3928 N N . LEU A 1 515 ? -5.949 8.451 -20.753 1.00 64.25 515 LEU A N 1
ATOM 3929 C CA . LEU A 1 515 ? -5.172 9.636 -21.133 1.00 64.25 515 LEU A CA 1
ATOM 3930 C C . LEU A 1 515 ? -3.673 9.437 -20.877 1.00 64.25 515 LEU A C 1
ATOM 3932 O O . LEU A 1 515 ? -2.846 9.911 -21.657 1.00 64.25 515 LEU A O 1
ATOM 3936 N N . ARG A 1 516 ? -3.320 8.726 -19.803 1.00 76.81 516 ARG A N 1
ATOM 3937 C CA . ARG A 1 516 ? -1.935 8.366 -19.498 1.00 76.81 516 ARG A CA 1
ATOM 3938 C C . ARG A 1 516 ? -1.342 7.453 -20.573 1.00 76.81 516 ARG A C 1
ATOM 3940 O O . ARG A 1 516 ? -0.270 7.769 -21.077 1.00 76.81 516 ARG A O 1
ATOM 3947 N N . LEU A 1 517 ? -2.066 6.424 -21.015 1.00 77.38 517 LEU A N 1
ATOM 3948 C CA . LEU A 1 517 ? -1.661 5.565 -22.138 1.00 77.38 517 LEU A CA 1
ATOM 3949 C C . LEU A 1 517 ? -1.446 6.373 -23.427 1.00 77.38 517 LEU A C 1
ATOM 3951 O O . LEU A 1 517 ? -0.449 6.194 -24.124 1.00 77.38 517 LEU A O 1
ATOM 3955 N N . LEU A 1 518 ? -2.337 7.324 -23.725 1.00 69.50 518 LEU A N 1
ATOM 3956 C CA . LEU A 1 518 ? -2.171 8.225 -24.869 1.00 69.50 518 LEU A CA 1
ATOM 3957 C C . LEU A 1 518 ? -0.928 9.119 -24.726 1.00 69.50 518 LEU A C 1
ATOM 3959 O O . LEU A 1 518 ? -0.183 9.309 -25.689 1.00 69.50 518 LEU A O 1
ATOM 3963 N N . ARG A 1 519 ? -0.684 9.661 -23.526 1.00 70.38 519 ARG A N 1
ATOM 3964 C CA . ARG A 1 519 ? 0.524 10.440 -23.226 1.00 70.38 519 ARG A CA 1
ATOM 3965 C C . ARG A 1 519 ? 1.777 9.601 -23.439 1.00 70.38 519 ARG A C 1
ATOM 3967 O O . ARG A 1 519 ? 2.726 10.113 -24.021 1.00 70.38 519 ARG A O 1
ATOM 3974 N N . ASN A 1 520 ? 1.766 8.344 -23.009 1.00 80.38 520 ASN A N 1
ATOM 3975 C CA . ASN A 1 520 ? 2.869 7.409 -23.200 1.00 80.38 520 ASN A CA 1
ATOM 3976 C C . ASN A 1 520 ? 3.119 7.145 -24.689 1.00 80.38 520 ASN A C 1
ATOM 3978 O O . ASN A 1 520 ? 4.252 7.252 -25.144 1.00 80.38 520 ASN A O 1
ATOM 3982 N N . ALA A 1 521 ? 2.061 6.925 -25.471 1.00 71.19 521 ALA A N 1
ATOM 3983 C CA . ALA A 1 521 ? 2.161 6.724 -26.915 1.00 71.19 521 ALA A CA 1
ATOM 3984 C C . ALA A 1 521 ? 2.753 7.948 -27.651 1.00 71.19 521 ALA A C 1
ATOM 3986 O O . ALA A 1 521 ? 3.513 7.803 -28.610 1.00 71.19 521 ALA A O 1
ATOM 3987 N N . ILE A 1 522 ? 2.435 9.167 -27.200 1.00 66.88 522 ILE A N 1
ATOM 3988 C CA . ILE A 1 522 ? 3.027 10.415 -27.718 1.00 66.88 522 ILE A CA 1
ATOM 3989 C C . ILE A 1 522 ? 4.460 10.611 -27.216 1.00 66.88 522 ILE A C 1
ATOM 3991 O O . ILE A 1 522 ? 5.318 11.063 -27.974 1.00 66.88 522 ILE A O 1
ATOM 3995 N N . ALA A 1 523 ? 4.732 10.265 -25.958 1.00 73.25 523 ALA A N 1
ATOM 3996 C CA . ALA A 1 523 ? 6.069 10.305 -25.383 1.00 73.25 523 ALA A CA 1
ATOM 3997 C C . ALA A 1 523 ? 7.014 9.352 -26.125 1.00 73.25 523 ALA A C 1
ATOM 3999 O O . ALA A 1 523 ? 8.118 9.769 -26.445 1.00 73.25 523 ALA A O 1
ATOM 4000 N N . GLU A 1 524 ? 6.569 8.147 -26.496 1.00 78.56 524 GLU A N 1
ATOM 4001 C CA . GLU A 1 524 ? 7.319 7.202 -27.338 1.00 78.56 524 GLU A CA 1
ATOM 4002 C C . GLU A 1 524 ? 7.735 7.843 -28.672 1.00 78.56 524 GLU A C 1
ATOM 4004 O O . GLU A 1 524 ? 8.898 7.767 -29.064 1.00 78.56 524 GLU A O 1
ATOM 4009 N N . VAL A 1 525 ? 6.812 8.535 -29.350 1.00 68.38 525 VAL A N 1
ATOM 4010 C CA . VAL A 1 525 ? 7.126 9.277 -30.582 1.00 68.38 525 VAL A CA 1
ATOM 4011 C C . VAL A 1 525 ? 8.187 10.349 -30.321 1.00 68.38 525 VAL A C 1
ATOM 4013 O O . VAL A 1 525 ? 9.150 10.464 -31.080 1.00 68.38 525 VAL A O 1
ATOM 4016 N N . GLY A 1 526 ? 8.032 11.107 -29.232 1.00 66.81 526 GLY A N 1
ATOM 4017 C CA . GLY A 1 526 ? 9.010 12.100 -28.794 1.00 66.81 526 GLY A CA 1
ATOM 4018 C C . GLY A 1 526 ? 10.387 11.492 -28.515 1.00 66.81 526 GLY A C 1
ATOM 4019 O O . GLY A 1 526 ? 11.377 12.028 -28.997 1.00 66.81 526 GLY A O 1
ATOM 4020 N N . MET A 1 527 ? 10.447 10.350 -27.823 1.00 75.62 527 MET A N 1
ATOM 4021 C CA . MET A 1 527 ? 11.684 9.611 -27.547 1.00 75.62 527 MET A CA 1
ATOM 4022 C C . MET A 1 527 ? 12.362 9.161 -28.836 1.00 75.62 527 MET A C 1
ATOM 4024 O O . MET A 1 527 ? 13.565 9.330 -28.972 1.00 75.62 527 MET A O 1
ATOM 4028 N N . ASN A 1 528 ? 11.604 8.615 -29.790 1.00 68.38 528 ASN A N 1
ATOM 4029 C CA . ASN A 1 528 ? 12.152 8.107 -31.050 1.00 68.38 528 ASN A CA 1
ATOM 4030 C C . ASN A 1 528 ? 12.679 9.236 -31.957 1.00 68.38 528 ASN A C 1
ATOM 4032 O O . ASN A 1 528 ? 13.655 9.046 -32.681 1.00 68.38 528 ASN A O 1
ATOM 4036 N N . LEU A 1 529 ? 12.059 10.420 -31.908 1.00 64.38 529 LEU A N 1
ATOM 4037 C CA . LEU A 1 529 ? 12.560 11.624 -32.581 1.00 64.38 529 LEU A CA 1
ATOM 4038 C C . LEU A 1 529 ? 13.783 12.205 -31.855 1.00 64.38 529 LEU A C 1
ATOM 4040 O O . LEU A 1 529 ? 14.791 12.515 -32.488 1.00 64.38 529 LEU A O 1
ATOM 4044 N N . GLY A 1 530 ? 13.700 12.333 -30.529 1.00 63.34 530 GLY A N 1
ATOM 4045 C CA . GLY A 1 530 ? 14.743 12.909 -29.684 1.00 63.34 530 GLY A CA 1
ATOM 4046 C C . GLY A 1 530 ? 16.010 12.060 -29.630 1.00 63.34 530 GLY A C 1
ATOM 4047 O O . GLY A 1 530 ? 17.099 12.622 -29.634 1.00 63.34 530 GLY A O 1
ATOM 4048 N N . SER A 1 531 ? 15.905 10.728 -29.693 1.00 69.62 531 SER A N 1
ATOM 4049 C CA . SER A 1 531 ? 17.059 9.818 -29.667 1.00 69.62 531 SER A CA 1
ATOM 4050 C C . SER A 1 531 ? 18.032 10.027 -30.829 1.00 69.62 531 SER A C 1
ATOM 4052 O O . SER A 1 531 ? 19.209 9.710 -30.710 1.00 69.62 531 SER A O 1
ATOM 4054 N N . VAL A 1 532 ? 17.571 10.586 -31.954 1.00 66.31 532 VAL A N 1
ATOM 4055 C CA . VAL A 1 532 ? 18.450 10.950 -33.081 1.00 66.31 532 VAL A CA 1
ATOM 4056 C C . VAL A 1 532 ? 19.329 12.164 -32.739 1.00 66.31 532 VAL A C 1
ATOM 4058 O O . VAL A 1 532 ? 20.421 12.297 -33.282 1.00 66.31 532 VAL A O 1
ATOM 4061 N N . MET A 1 533 ? 18.873 13.020 -31.818 1.00 62.97 533 MET A N 1
ATOM 4062 C CA . MET A 1 533 ? 19.549 14.248 -31.380 1.00 62.97 533 MET A CA 1
ATOM 4063 C C . MET A 1 533 ? 20.504 14.028 -30.195 1.00 62.97 533 MET A C 1
ATOM 4065 O O . MET A 1 533 ? 21.327 14.898 -29.918 1.00 62.97 533 MET A O 1
ATOM 4069 N N . LEU A 1 534 ? 20.394 12.903 -29.475 1.00 67.50 534 LEU A N 1
ATOM 4070 C CA . LEU A 1 534 ? 21.180 12.650 -28.259 1.00 67.50 534 LEU A CA 1
ATOM 4071 C C . LEU A 1 534 ? 22.693 12.545 -28.515 1.00 67.50 534 LEU A C 1
ATOM 4073 O O . LEU A 1 534 ? 23.440 13.185 -27.777 1.00 67.50 534 LEU A O 1
ATOM 4077 N N . PRO A 1 535 ? 23.192 11.829 -29.548 1.00 69.50 535 PRO A N 1
ATOM 4078 C CA . PRO A 1 535 ? 24.636 11.691 -29.737 1.00 69.50 535 PRO A CA 1
ATOM 4079 C C . PRO A 1 535 ? 25.368 13.024 -29.993 1.00 69.50 535 PRO A C 1
ATOM 4081 O O . PRO A 1 535 ? 26.390 13.252 -29.344 1.00 69.50 535 PRO A O 1
ATOM 4084 N N . PRO A 1 536 ? 24.869 13.939 -30.856 1.00 56.28 536 PRO A N 1
ATOM 4085 C CA . PRO A 1 536 ? 25.448 15.278 -30.983 1.00 56.28 536 PRO A CA 1
ATOM 4086 C C . PRO A 1 536 ? 25.414 16.091 -29.681 1.00 56.28 536 PRO A C 1
ATOM 4088 O O . PRO A 1 536 ? 26.404 16.732 -29.344 1.00 56.28 536 PRO A O 1
ATOM 4091 N N . LEU A 1 537 ? 24.311 16.045 -28.921 1.00 59.22 537 LEU A N 1
ATOM 4092 C CA . LEU A 1 537 ? 24.206 16.748 -27.635 1.00 59.22 537 LEU A CA 1
ATOM 4093 C C . LEU A 1 537 ? 25.210 16.218 -26.608 1.00 59.22 537 LEU A C 1
ATOM 4095 O O . LEU A 1 537 ? 25.849 17.016 -25.930 1.00 59.22 537 LEU A O 1
ATOM 4099 N N . LYS A 1 538 ? 25.389 14.894 -26.539 1.00 62.03 538 LYS A N 1
ATOM 4100 C CA . LYS A 1 538 ? 26.361 14.245 -25.654 1.00 62.03 538 LYS A CA 1
ATOM 4101 C C . LYS A 1 538 ? 27.790 14.689 -25.966 1.00 62.03 538 LYS A C 1
ATOM 4103 O O . LYS A 1 538 ? 28.537 14.979 -25.039 1.00 62.03 538 LYS A O 1
ATOM 4108 N N . TRP A 1 539 ? 28.135 14.792 -27.255 1.00 54.91 539 TRP A N 1
ATOM 4109 C CA . TRP A 1 539 ? 29.429 15.313 -27.703 1.00 54.91 539 TRP A CA 1
ATOM 4110 C C . TRP A 1 539 ? 29.637 16.770 -27.266 1.00 54.91 539 TRP A C 1
ATOM 4112 O O . TRP A 1 539 ? 30.654 17.069 -26.648 1.00 54.91 539 TRP A O 1
ATOM 4122 N N . ILE A 1 540 ? 28.648 17.647 -27.489 1.00 56.06 540 ILE A N 1
ATOM 4123 C CA . ILE A 1 540 ? 28.717 19.060 -27.073 1.00 56.06 540 ILE A CA 1
ATOM 4124 C C . ILE A 1 540 ? 28.845 19.191 -25.550 1.00 56.06 540 ILE A C 1
ATOM 4126 O O . ILE A 1 540 ? 29.634 19.997 -25.084 1.00 56.06 540 ILE A O 1
ATOM 4130 N N . SER A 1 541 ? 28.096 18.408 -24.769 1.00 52.19 541 SER A N 1
ATOM 4131 C CA . SER A 1 541 ? 28.156 18.458 -23.299 1.00 52.19 541 SER A CA 1
ATOM 4132 C C . SER A 1 541 ? 29.424 17.848 -22.692 1.00 52.19 541 SER A C 1
ATOM 4134 O O . SER A 1 541 ? 29.620 17.955 -21.487 1.00 52.19 541 SER A O 1
ATOM 4136 N N . SER A 1 542 ? 30.219 17.135 -23.496 1.00 45.00 542 SER A N 1
ATOM 4137 C CA . SER A 1 542 ? 31.484 16.516 -23.073 1.00 45.00 542 SER A CA 1
ATOM 4138 C C . SER A 1 542 ? 32.727 17.342 -23.422 1.00 45.00 542 SER A C 1
ATOM 4140 O O . SER A 1 542 ? 33.828 16.938 -23.055 1.00 45.00 542 SER A O 1
ATOM 4142 N N . LEU A 1 543 ? 32.542 18.452 -24.148 1.00 43.53 543 LEU A N 1
ATOM 4143 C CA . LEU A 1 543 ? 33.523 19.529 -24.312 1.00 43.53 543 LEU A CA 1
ATOM 4144 C C . LEU A 1 543 ? 33.501 20.423 -23.070 1.00 43.53 543 LEU A C 1
ATOM 4146 O O . LEU A 1 543 ? 34.594 20.892 -22.688 1.00 43.53 543 LEU A O 1
#

InterPro domains:
  IPR010090 Phage tail tape measure protein [PF10145] (264-466)
  IPR010090 Phage tail tape measure protein [TIGR01760] (219-538)